Protein AF-A0A9P4I031-F1 (afdb_monomer_lite)

InterPro domains:
  IPR026050 C1GALT1/C1GALT1-specific chaperone 1 [PTHR23033] (13-268)

Sequence (380 aa):
PASAFADIQVVLKTGFAETDNKLLTHLRTVTSIVPASSLLIFSDAASQTAGHQIIDILSSFPPAYRAANPEFSTYSAQKQAQADGRTLEPSHSGWLLDKHKFLPMLSKTWALRPDKKFYVFAEADTFVFWENMLGFLAQLDGADELYLGHGIDAGLEGHAPFAYGGSGYVLSAGAMRAMMRGEEEAFGEPGTHAFGRDMRGECCGDAVLGDVLAEKGIGLRGYWPLINGQSLEDLVLGGDGGLWCEPVLSLHHLAEWEMESLWHWTTTSNEAKPNPLLYTNLLHYLLPRFNASDHDWQNNNRQPIPHVYDIVPDDDDDVSSTAHACEALCRANDHCFHWQFDDDNKRCSISRSIQLGEPRGKFAENVAQKRSGFDVDHIE

Organism: NCBI:txid1314787

Foldseek 3Di:
DAVLLPQEAEEEEEEQLGCPQLVQLCCVFQCVSYDLLRYAAEYCDWDADPNHTYHNLLVPFDPVLLVVDPLVVVSVVSVVCVVVVHRHHDDPSRVQNRLLRQQSSLLVCCVSPLRHFKYKYEYSFKHFPVLQQSVVCVVDGLLDFAKEAAWDPCPPPRFAIFHDRHLIIMGGSNNSVLLVPPLVPPADDDGPDSHRDRCVPPPHNRRVVQRSSVVSVRHYDHDPPQRPAADLLAAWAADDVGQFAPFHGMYGPHDSVRSNLVRCVSPPPPDDADPRHGVNNVLVSCLVLQVVDDQQFDRPPPDPPPPQDFPWDPPPPPQQQDPVSLVVVLVVDLQFFKKKAQNVVSTITTGSIDRNHGGPPPDDDDDGPMTMHGDSVSVD

Radius of gyration: 22.65 Å; chains: 1; bounding box: 63×46×60 Å

Structure (mmCIF, N/CA/C/O backbone):
data_AF-A0A9P4I031-F1
#
_entry.id   AF-A0A9P4I031-F1
#
loop_
_atom_site.group_PDB
_atom_site.id
_atom_site.type_symbol
_atom_site.label_atom_id
_atom_site.label_alt_id
_atom_site.label_comp_id
_atom_site.label_asym_id
_atom_site.label_entity_id
_atom_site.label_seq_id
_atom_site.pdbx_PDB_ins_code
_atom_site.Cartn_x
_atom_site.Cartn_y
_atom_site.Cartn_z
_atom_site.occupancy
_atom_site.B_iso_or_equiv
_atom_site.auth_seq_id
_atom_site.auth_comp_id
_atom_site.auth_asym_id
_atom_site.auth_atom_id
_atom_site.pdbx_PDB_model_num
ATOM 1 N N . PRO A 1 1 ? -18.681 -0.598 -12.349 1.00 60.34 1 PRO A N 1
ATOM 2 C CA . PRO A 1 1 ? -17.664 -0.294 -11.309 1.00 60.34 1 PRO A CA 1
ATOM 3 C C . PRO A 1 1 ? -18.248 -0.154 -9.891 1.00 60.34 1 PRO A C 1
ATOM 5 O O . PRO A 1 1 ? -17.898 -0.953 -9.038 1.00 60.34 1 PRO A O 1
ATOM 8 N N . ALA A 1 2 ? -19.173 0.783 -9.631 1.00 66.56 2 ALA A N 1
ATOM 9 C CA . ALA A 1 2 ? -19.678 1.037 -8.269 1.00 66.56 2 ALA A CA 1
ATOM 10 C C . ALA A 1 2 ? -20.355 -0.177 -7.596 1.00 66.56 2 ALA A C 1
ATOM 12 O O . ALA A 1 2 ? -20.194 -0.381 -6.397 1.00 66.56 2 ALA A O 1
ATOM 13 N N . SER A 1 3 ? -21.062 -1.016 -8.363 1.00 80.75 3 SER A N 1
ATOM 14 C CA . SER A 1 3 ? -21.660 -2.260 -7.857 1.00 80.75 3 SER A CA 1
ATOM 15 C C . SER A 1 3 ? -20.623 -3.297 -7.419 1.00 80.75 3 SER A C 1
ATOM 17 O O . SER A 1 3 ? -20.910 -4.079 -6.522 1.00 80.75 3 SER A O 1
ATOM 19 N N . ALA A 1 4 ? -19.417 -3.287 -7.999 1.00 81.56 4 ALA A N 1
ATOM 20 C CA . ALA A 1 4 ? -18.341 -4.199 -7.609 1.00 81.56 4 ALA A CA 1
ATOM 21 C C . ALA A 1 4 ? -17.808 -3.888 -6.199 1.00 81.56 4 ALA A C 1
ATOM 23 O O . ALA A 1 4 ? -17.381 -4.790 -5.489 1.00 81.56 4 ALA A O 1
ATOM 24 N N . PHE A 1 5 ? -17.920 -2.632 -5.751 1.00 93.44 5 PHE A N 1
ATOM 25 C CA . PHE A 1 5 ? -17.561 -2.224 -4.390 1.00 93.44 5 PHE A CA 1
ATOM 26 C C . PHE A 1 5 ? -18.674 -2.474 -3.360 1.00 93.44 5 PHE A C 1
ATOM 28 O O . PHE A 1 5 ? -18.470 -2.239 -2.170 1.00 93.44 5 PHE A O 1
ATOM 35 N N . ALA A 1 6 ? -19.850 -2.969 -3.767 1.00 92.12 6 ALA A N 1
ATOM 36 C CA . ALA A 1 6 ? -20.929 -3.271 -2.825 1.00 92.12 6 ALA A CA 1
ATOM 37 C C . ALA A 1 6 ? -20.480 -4.285 -1.759 1.00 92.12 6 ALA A C 1
ATOM 39 O O . ALA A 1 6 ? -20.738 -4.072 -0.575 1.00 92.12 6 ALA A O 1
ATOM 40 N N . ASP A 1 7 ? -19.706 -5.289 -2.172 1.00 94.81 7 ASP A N 1
ATOM 41 C CA . ASP A 1 7 ? -19.189 -6.361 -1.317 1.00 94.81 7 ASP A CA 1
ATOM 42 C C . ASP A 1 7 ? -17.776 -6.088 -0.771 1.00 94.81 7 ASP A C 1
ATOM 44 O O . ASP A 1 7 ? -17.226 -6.919 -0.050 1.00 94.81 7 ASP A O 1
ATOM 48 N N . ILE A 1 8 ? -17.178 -4.936 -1.085 1.00 97.69 8 ILE A N 1
ATOM 49 C CA . ILE A 1 8 ? -15.791 -4.617 -0.724 1.00 97.69 8 ILE A CA 1
ATOM 50 C C . ILE A 1 8 ? -15.751 -3.386 0.173 1.00 97.69 8 ILE A C 1
ATOM 52 O O . ILE A 1 8 ? -16.496 -2.423 -0.025 1.00 97.69 8 ILE A O 1
ATOM 56 N N . GLN A 1 9 ? -14.885 -3.426 1.179 1.00 98.31 9 GLN A N 1
ATOM 57 C CA . GLN A 1 9 ? -14.496 -2.270 1.968 1.00 98.31 9 GLN A CA 1
ATOM 58 C C . GLN A 1 9 ? -13.061 -1.894 1.636 1.00 98.31 9 GLN A C 1
ATOM 60 O O . GLN A 1 9 ? -12.153 -2.688 1.851 1.00 98.31 9 GLN A O 1
ATOM 65 N N . VAL A 1 10 ? -12.849 -0.672 1.162 1.00 98.62 10 VAL A N 1
ATOM 66 C CA . VAL A 1 10 ? -11.509 -0.112 0.988 1.00 98.62 10 VAL A CA 1
ATOM 67 C C . VAL A 1 10 ? -11.147 0.683 2.234 1.00 98.62 10 VAL A C 1
ATOM 69 O O . VAL A 1 10 ? -11.935 1.510 2.705 1.00 98.62 10 VAL A O 1
ATOM 72 N N . VAL A 1 11 ? -9.971 0.425 2.785 1.00 98.62 11 VAL A N 1
ATOM 73 C CA . VAL A 1 11 ? -9.437 1.108 3.958 1.00 98.62 11 VAL A CA 1
ATOM 74 C C . VAL A 1 11 ? -8.126 1.769 3.569 1.00 98.62 11 VAL A C 1
ATOM 76 O O . VAL A 1 11 ? -7.167 1.086 3.228 1.00 98.62 11 VAL A O 1
ATOM 79 N N . LEU A 1 12 ? -8.094 3.097 3.621 1.00 98.00 12 LEU A N 1
ATOM 80 C CA . LEU A 1 12 ? -6.917 3.892 3.298 1.00 98.00 12 LEU A CA 1
ATOM 81 C C . LEU A 1 12 ? -6.271 4.413 4.589 1.00 98.00 12 LEU A C 1
ATOM 83 O O . LEU A 1 12 ? -6.910 5.148 5.348 1.00 98.00 12 LEU A O 1
ATOM 87 N N . LYS A 1 13 ? -5.017 4.034 4.841 1.00 96.81 13 LYS A N 1
ATOM 88 C CA . LYS A 1 13 ? -4.186 4.552 5.939 1.00 96.81 13 LYS A CA 1
ATOM 89 C C . LYS A 1 13 ? -3.329 5.719 5.444 1.00 96.81 13 LYS A C 1
ATOM 91 O O . LYS A 1 13 ? -2.759 5.653 4.361 1.00 96.81 13 LYS A O 1
ATOM 96 N N . THR A 1 14 ? -3.201 6.767 6.255 1.00 94.50 14 THR A N 1
ATOM 97 C CA . THR A 1 14 ? -2.321 7.921 5.990 1.00 94.50 14 THR A CA 1
ATOM 98 C C . THR A 1 14 ? -1.787 8.539 7.291 1.00 94.50 14 THR A C 1
ATOM 100 O O . THR A 1 14 ? -2.374 8.353 8.363 1.00 94.50 14 THR A O 1
ATOM 103 N N . GLY A 1 15 ? -0.689 9.294 7.243 1.00 91.00 15 GLY A N 1
ATOM 104 C CA . GLY A 1 15 ? -0.267 10.201 8.323 1.00 91.00 15 GLY A CA 1
ATOM 105 C C . GLY A 1 15 ? -0.758 11.643 8.142 1.00 91.00 15 GLY A C 1
ATOM 106 O O . GLY A 1 15 ? -0.909 12.111 7.021 1.00 91.00 15 GLY A O 1
ATOM 107 N N . PHE A 1 16 ? -0.949 12.396 9.227 1.00 87.19 16 PHE A N 1
ATOM 108 C CA . PHE A 1 16 ? -1.312 13.823 9.186 1.00 87.19 16 PHE A CA 1
ATOM 109 C C . PHE A 1 16 ? -0.282 14.679 8.433 1.00 87.19 16 PHE A C 1
ATOM 111 O O . PHE A 1 16 ? -0.628 15.668 7.798 1.00 87.19 16 PHE A O 1
ATOM 118 N N . ALA A 1 17 ? 0.992 14.292 8.472 1.00 83.38 17 ALA A N 1
ATOM 119 C CA . ALA A 1 17 ? 2.037 14.947 7.688 1.00 83.38 17 ALA A CA 1
ATOM 120 C C . ALA A 1 17 ? 1.980 14.602 6.182 1.00 83.38 17 ALA A C 1
ATOM 122 O O . ALA A 1 17 ? 2.645 15.233 5.372 1.00 83.38 17 ALA A O 1
ATOM 123 N N . GLU A 1 18 ? 1.190 13.599 5.790 1.00 76.44 18 GLU A N 1
ATOM 124 C CA . GLU A 1 18 ? 1.052 13.125 4.406 1.00 76.44 18 GLU A CA 1
ATOM 125 C C . GLU A 1 18 ? -0.281 13.544 3.762 1.00 76.44 18 GLU A C 1
ATOM 127 O O . GLU A 1 18 ? -0.458 13.406 2.549 1.00 76.44 18 GLU A O 1
ATOM 132 N N . THR A 1 19 ? -1.239 14.037 4.559 1.00 65.38 19 THR A N 1
ATOM 133 C CA . THR A 1 19 ? -2.640 14.208 4.141 1.00 65.38 19 THR A CA 1
ATOM 134 C C . THR A 1 19 ? -2.872 15.260 3.058 1.00 65.38 19 THR A C 1
ATOM 136 O O . THR A 1 19 ? -3.933 15.229 2.432 1.00 65.38 19 THR A O 1
ATOM 139 N N . ASP A 1 20 ? -1.935 16.178 2.811 1.00 70.38 20 ASP A N 1
ATOM 140 C CA . ASP A 1 20 ? -2.204 17.279 1.880 1.00 70.38 20 ASP A CA 1
ATOM 141 C C . ASP A 1 20 ? -1.974 16.873 0.416 1.00 70.38 20 ASP A C 1
ATOM 143 O O . ASP A 1 20 ? -2.879 17.044 -0.401 1.00 70.38 20 ASP A O 1
ATOM 147 N N . ASN A 1 21 ? -0.834 16.259 0.076 1.00 82.62 21 ASN A N 1
ATOM 148 C CA . ASN A 1 21 ? -0.525 15.916 -1.320 1.00 82.62 21 ASN A CA 1
ATOM 149 C C . ASN A 1 21 ? -0.807 14.447 -1.660 1.00 82.62 21 ASN A C 1
ATOM 151 O O . ASN A 1 21 ? -1.567 14.185 -2.597 1.00 82.62 21 ASN A O 1
ATOM 155 N N . LYS A 1 22 ? -0.285 13.484 -0.887 1.00 90.06 22 LYS A N 1
ATOM 156 C CA . LYS A 1 22 ? -0.470 12.049 -1.173 1.00 90.06 22 LYS A CA 1
ATOM 157 C C . LYS A 1 22 ? -1.936 11.630 -1.094 1.00 90.06 22 LYS A C 1
ATOM 159 O O . LYS A 1 22 ? -2.483 11.097 -2.058 1.00 90.06 22 LYS A O 1
ATOM 164 N N . LEU A 1 23 ? -2.614 11.941 0.015 1.00 93.44 23 LEU A N 1
ATOM 165 C CA . LEU A 1 23 ? -4.024 11.570 0.184 1.00 93.44 23 LEU A CA 1
ATOM 166 C C . LEU A 1 23 ? -4.921 12.234 -0.871 1.00 93.44 23 LEU A C 1
ATOM 168 O O . LEU A 1 23 ? -5.780 11.570 -1.451 1.00 93.44 23 LEU A O 1
ATOM 172 N N . LEU A 1 24 ? -4.744 13.534 -1.131 1.00 93.00 24 LEU A N 1
ATOM 173 C CA . LEU A 1 24 ? -5.550 14.238 -2.130 1.00 93.00 24 LEU A CA 1
ATOM 174 C C . LEU A 1 24 ? -5.356 13.643 -3.529 1.00 93.00 24 LEU A C 1
ATOM 176 O O . LEU A 1 24 ? -6.336 13.473 -4.260 1.00 93.00 24 LEU A O 1
ATOM 180 N N . THR A 1 25 ? -4.116 13.298 -3.877 1.00 95.44 25 THR A N 1
ATOM 181 C CA . THR A 1 25 ? -3.788 12.613 -5.130 1.00 95.44 25 THR A CA 1
ATOM 182 C C . THR A 1 25 ? -4.492 11.265 -5.203 1.00 95.44 25 THR A C 1
ATOM 184 O O . THR A 1 25 ? -5.209 11.001 -6.168 1.00 95.44 25 THR A O 1
ATOM 187 N N . HIS A 1 26 ? -4.401 10.449 -4.152 1.00 96.00 26 HIS A N 1
ATOM 188 C CA . HIS A 1 26 ? -5.037 9.134 -4.096 1.00 96.00 26 HIS A CA 1
ATOM 189 C C . HIS A 1 26 ? -6.570 9.216 -4.229 1.00 96.00 26 HIS A C 1
ATOM 191 O O . HIS A 1 26 ? -7.191 8.432 -4.956 1.00 96.00 26 HIS A O 1
ATOM 197 N N . LEU A 1 27 ? -7.208 10.203 -3.585 1.00 95.81 27 LEU A N 1
ATOM 198 C CA . LEU A 1 27 ? -8.655 10.456 -3.684 1.00 95.81 27 LEU A CA 1
ATOM 199 C C . LEU A 1 27 ? -9.095 10.873 -5.091 1.00 95.81 27 LEU A C 1
ATOM 201 O O . LEU A 1 27 ? -10.190 10.517 -5.522 1.00 95.81 27 LEU A O 1
ATOM 205 N N . ARG A 1 28 ? -8.250 11.603 -5.824 1.00 95.31 28 ARG A N 1
ATOM 206 C CA . ARG A 1 28 ? -8.516 12.022 -7.211 1.00 95.31 28 ARG A CA 1
ATOM 207 C C . ARG A 1 28 ? -8.181 10.951 -8.247 1.00 95.31 28 ARG A C 1
ATOM 209 O O . ARG A 1 28 ? -8.663 11.042 -9.372 1.00 95.31 28 ARG A O 1
ATOM 216 N N . THR A 1 29 ? -7.393 9.952 -7.863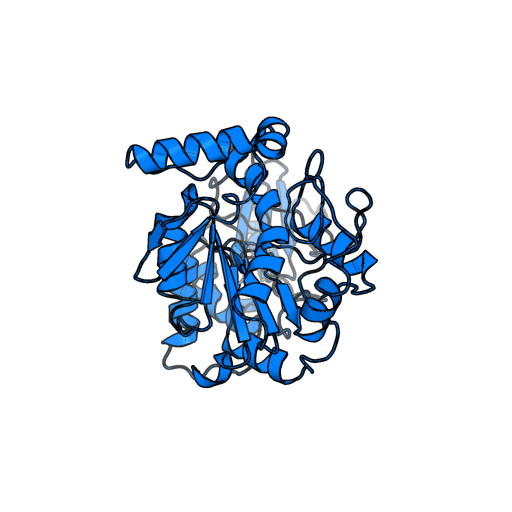 1.00 95.75 29 THR A N 1
ATOM 217 C CA . THR A 1 29 ? -6.887 8.895 -8.744 1.00 95.75 29 THR A CA 1
ATOM 218 C C . THR A 1 29 ? -7.410 7.527 -8.300 1.00 95.75 29 THR A C 1
ATOM 220 O O . THR A 1 29 ? -8.588 7.238 -8.504 1.00 95.75 29 THR A O 1
ATOM 223 N N . VAL A 1 30 ? -6.586 6.709 -7.641 1.00 95.62 30 VAL A N 1
ATOM 224 C CA . VAL A 1 30 ? -6.824 5.305 -7.275 1.00 95.62 30 VAL A CA 1
ATOM 225 C C . VAL A 1 30 ? -8.171 5.102 -6.581 1.00 95.62 30 VAL A C 1
ATOM 227 O O . VAL A 1 30 ? -8.919 4.191 -6.925 1.00 95.62 30 VAL A O 1
ATOM 230 N N . THR A 1 31 ? -8.529 5.957 -5.622 1.00 96.25 31 THR A N 1
ATOM 231 C CA . THR A 1 31 ? -9.804 5.845 -4.881 1.00 96.25 31 THR A CA 1
ATOM 232 C C . THR A 1 31 ? -10.961 6.645 -5.467 1.00 96.25 31 THR A C 1
ATOM 234 O O . THR A 1 31 ? -12.070 6.548 -4.948 1.00 96.25 31 THR A O 1
ATOM 237 N N . SER A 1 32 ? -10.767 7.368 -6.572 1.00 95.00 32 SER A N 1
ATOM 238 C CA . SER A 1 32 ? -11.824 8.194 -7.181 1.00 95.00 32 SER A CA 1
ATOM 239 C C . SER A 1 32 ? -13.039 7.385 -7.655 1.00 95.00 32 SER A C 1
ATOM 241 O O . SER A 1 32 ? -14.157 7.898 -7.694 1.00 95.00 32 SER A O 1
ATOM 243 N N . ILE A 1 33 ? -12.837 6.104 -7.980 1.00 92.81 33 ILE A N 1
ATOM 244 C CA . ILE A 1 33 ? -13.900 5.179 -8.400 1.00 92.81 33 ILE A CA 1
ATOM 245 C C . ILE A 1 33 ? -14.545 4.417 -7.237 1.00 92.81 33 ILE A C 1
ATOM 247 O O . ILE A 1 33 ? -15.537 3.711 -7.447 1.00 92.81 33 ILE A O 1
ATOM 251 N N . VAL A 1 34 ? -13.990 4.530 -6.027 1.00 95.81 34 VAL A N 1
ATOM 252 C CA . VAL A 1 34 ? -14.495 3.850 -4.834 1.00 95.81 34 VAL A CA 1
ATOM 253 C C . VAL A 1 34 ? -15.634 4.688 -4.248 1.00 95.81 34 VAL A C 1
ATOM 255 O O . VAL A 1 34 ? -15.421 5.842 -3.874 1.00 95.81 34 VAL A O 1
ATOM 258 N N . PRO A 1 35 ? -16.861 4.148 -4.124 1.00 94.94 35 PRO A N 1
ATOM 259 C CA . PRO A 1 35 ? -17.958 4.885 -3.512 1.00 94.94 35 PRO A CA 1
ATOM 260 C C . PRO A 1 35 ? -17.621 5.285 -2.073 1.00 94.94 35 PRO A C 1
ATOM 262 O O . PRO A 1 35 ? -17.116 4.466 -1.308 1.00 94.94 35 PRO A O 1
ATOM 265 N N . ALA A 1 36 ? -18.003 6.495 -1.655 1.00 93.25 36 ALA A N 1
ATOM 266 C CA . ALA A 1 36 ? -17.751 6.984 -0.294 1.00 93.25 36 ALA A CA 1
ATOM 267 C C . ALA A 1 36 ? -18.316 6.065 0.813 1.00 93.25 36 ALA A C 1
ATOM 269 O O . ALA A 1 36 ? -17.779 6.010 1.914 1.00 93.25 36 ALA A O 1
ATOM 270 N N . SER A 1 37 ? -19.374 5.295 0.530 1.00 93.62 37 SER A N 1
ATOM 271 C CA . SER A 1 37 ? -19.924 4.298 1.463 1.00 93.62 37 SER A CA 1
ATOM 272 C C . SER A 1 37 ? -18.997 3.099 1.710 1.00 93.62 37 SER A C 1
ATOM 274 O O . SER A 1 37 ? -19.143 2.423 2.730 1.00 93.62 37 SER A O 1
ATOM 276 N N . SER A 1 38 ? -18.058 2.857 0.794 1.00 96.75 38 SER A N 1
ATOM 277 C CA . SER A 1 38 ? -17.119 1.730 0.767 1.00 96.75 38 SER A CA 1
ATOM 278 C C . SER A 1 38 ? -15.659 2.179 0.886 1.00 96.75 38 SER A C 1
ATOM 280 O O . SER A 1 38 ? -14.760 1.386 0.631 1.00 96.75 38 SER A O 1
ATOM 282 N N . LEU A 1 39 ? -15.423 3.426 1.311 1.00 97.88 39 LEU A N 1
ATOM 283 C CA . LEU A 1 39 ? -14.103 3.975 1.610 1.00 97.88 39 LEU A CA 1
ATOM 284 C C . LEU A 1 39 ? -14.067 4.468 3.059 1.00 97.88 39 LEU A C 1
ATOM 286 O O . LEU A 1 39 ? -14.864 5.317 3.456 1.00 97.88 39 LEU A O 1
ATOM 290 N N . LEU A 1 40 ? -13.140 3.930 3.845 1.00 98.44 40 LEU A N 1
ATOM 291 C CA . LEU A 1 40 ? -12.786 4.433 5.170 1.00 98.44 40 LEU A CA 1
ATOM 292 C C . LEU A 1 40 ? -11.361 4.971 5.113 1.00 98.44 40 LEU A C 1
ATOM 294 O O . LEU A 1 40 ? -10.499 4.344 4.504 1.00 98.44 40 LEU A O 1
ATOM 298 N N . ILE A 1 41 ? -11.123 6.119 5.746 1.00 98.06 41 ILE A N 1
ATOM 299 C CA . ILE A 1 41 ? -9.806 6.758 5.782 1.00 98.06 41 ILE A CA 1
ATOM 300 C C . ILE A 1 41 ? -9.399 6.928 7.240 1.00 98.06 41 ILE A C 1
ATOM 302 O O . ILE A 1 41 ? -10.113 7.573 8.015 1.00 98.06 41 ILE A O 1
ATOM 306 N N . PHE A 1 42 ? -8.263 6.346 7.610 1.00 97.50 42 PHE A N 1
ATOM 307 C CA . PHE A 1 42 ? -7.716 6.404 8.960 1.00 97.50 42 PHE A CA 1
ATOM 308 C C . PHE A 1 42 ? -6.388 7.148 8.982 1.00 97.50 42 PHE A C 1
ATOM 310 O O . PHE A 1 42 ? -5.547 6.984 8.099 1.00 97.50 42 PHE A O 1
ATOM 317 N N . SER A 1 43 ? -6.200 7.944 10.029 1.00 95.50 43 SER A N 1
ATOM 318 C CA . SER A 1 43 ? -4.984 8.713 10.259 1.00 95.50 43 SER A CA 1
ATOM 319 C C . SER A 1 43 ? -4.658 8.827 11.750 1.00 95.50 43 SER A C 1
ATOM 321 O O . SER A 1 43 ? -5.380 8.310 12.602 1.00 95.50 43 SER A O 1
ATOM 323 N N . ASP A 1 44 ? -3.553 9.496 12.064 1.00 93.56 44 ASP A N 1
ATOM 324 C CA . ASP A 1 44 ? -3.167 9.961 13.403 1.00 93.56 44 ASP A CA 1
ATOM 325 C C . ASP A 1 44 ? -3.730 11.364 13.715 1.00 93.56 44 ASP A C 1
ATOM 327 O O . ASP A 1 44 ? -3.430 11.942 14.754 1.00 93.56 44 ASP A O 1
ATOM 331 N N . ALA A 1 45 ? -4.590 11.920 12.858 1.00 92.94 45 ALA A N 1
ATOM 332 C CA . ALA A 1 45 ? -5.372 13.108 13.173 1.00 92.94 45 ALA A CA 1
ATOM 333 C C . ALA A 1 45 ? -6.735 13.090 12.475 1.00 92.94 45 ALA A C 1
ATOM 335 O O . ALA A 1 45 ? -6.886 12.614 11.354 1.00 92.94 45 ALA A O 1
ATOM 336 N N . ALA A 1 46 ? -7.746 13.647 13.141 1.00 94.44 46 ALA A N 1
ATOM 337 C CA . ALA A 1 46 ? -9.080 13.781 12.573 1.00 94.44 46 ALA A CA 1
ATOM 338 C C . ALA A 1 46 ? -9.124 15.031 11.698 1.00 94.44 46 ALA A C 1
ATOM 340 O O . ALA A 1 46 ? -8.745 16.111 12.155 1.00 94.44 46 ALA A O 1
ATOM 341 N N . SER A 1 47 ? -9.605 14.901 10.469 1.00 92.12 47 SER A N 1
ATOM 342 C CA . SER A 1 47 ? -9.718 16.010 9.518 1.00 92.12 47 SER A CA 1
ATOM 343 C C . SER A 1 47 ? -10.753 15.695 8.432 1.00 92.12 47 SER A C 1
ATOM 345 O O . SER A 1 47 ? -11.479 14.696 8.502 1.00 92.12 47 SER A O 1
ATOM 347 N N . GLN A 1 48 ? -10.869 16.581 7.445 1.00 92.25 48 GLN A N 1
ATOM 348 C CA . GLN A 1 48 ? -11.720 16.387 6.280 1.00 92.25 48 GLN A CA 1
ATOM 349 C C . GLN A 1 48 ? -10.970 16.838 5.028 1.00 92.25 48 GLN A C 1
ATOM 351 O O . GLN A 1 48 ? -10.551 17.991 4.949 1.00 92.25 48 GLN A O 1
ATOM 356 N N . THR A 1 49 ? -10.860 15.954 4.037 1.00 90.44 49 THR A N 1
ATOM 357 C CA . THR A 1 49 ? -10.171 16.235 2.768 1.00 90.44 49 THR A CA 1
ATOM 358 C C . THR A 1 49 ? -11.060 15.810 1.611 1.00 90.44 49 THR A C 1
ATOM 360 O O . THR A 1 49 ? -11.605 14.709 1.615 1.00 90.44 49 THR A O 1
ATOM 363 N N . ALA A 1 50 ? -11.254 16.699 0.632 1.00 90.12 50 ALA A N 1
ATOM 364 C CA . ALA A 1 50 ? -12.069 16.452 -0.564 1.00 90.12 50 ALA A CA 1
ATOM 365 C C . ALA A 1 50 ? -13.472 15.856 -0.280 1.00 90.12 50 ALA A C 1
ATOM 367 O O . ALA A 1 50 ? -13.981 15.046 -1.045 1.00 90.12 50 ALA A O 1
ATOM 368 N N . GLY A 1 51 ? -14.105 16.248 0.834 1.00 90.81 51 GLY A N 1
ATOM 369 C CA . GLY A 1 51 ? -15.429 15.754 1.237 1.00 90.81 51 GLY A CA 1
ATOM 370 C C . GLY A 1 51 ? -15.428 14.420 1.996 1.00 90.81 51 GLY A C 1
ATOM 371 O O . GLY A 1 51 ? -16.483 14.009 2.477 1.00 90.81 51 GLY A O 1
ATOM 372 N N . HIS A 1 52 ? -14.271 13.781 2.182 1.00 94.81 52 HIS A N 1
ATOM 373 C CA . HIS A 1 52 ? -14.127 12.551 2.958 1.00 94.81 52 HIS A CA 1
ATOM 374 C C . HIS A 1 52 ? -13.731 12.839 4.408 1.00 94.81 52 HIS A C 1
ATOM 376 O O . HIS A 1 52 ? -12.870 13.677 4.677 1.00 94.81 52 HIS A O 1
ATOM 382 N N . GLN A 1 53 ? -14.355 12.123 5.346 1.00 96.06 53 GLN A N 1
ATOM 383 C CA . GLN A 1 53 ? -13.980 12.155 6.757 1.00 96.06 53 GLN A CA 1
ATOM 384 C C . GLN A 1 53 ? -12.721 11.314 6.984 1.00 96.06 53 GLN A C 1
ATOM 386 O O . GLN A 1 53 ? -12.682 10.146 6.600 1.00 96.06 53 GLN A O 1
ATOM 391 N N . ILE A 1 54 ? -11.738 11.896 7.667 1.00 96.06 54 ILE A N 1
ATOM 392 C CA . ILE A 1 54 ? -10.514 11.219 8.093 1.00 96.06 54 ILE A CA 1
ATOM 393 C C . ILE A 1 54 ? -10.631 10.944 9.592 1.00 96.06 54 ILE A C 1
ATOM 395 O O . ILE A 1 54 ? -10.894 11.850 10.389 1.00 96.06 54 ILE A O 1
ATOM 399 N N . ILE A 1 55 ? -10.506 9.675 9.975 1.00 96.75 55 ILE A N 1
ATOM 400 C CA . ILE A 1 55 ? -10.744 9.204 11.340 1.00 96.75 55 ILE A CA 1
ATOM 401 C C . ILE A 1 55 ? -9.407 9.084 12.076 1.00 96.75 55 ILE A C 1
ATOM 403 O O . ILE A 1 55 ? -8.548 8.302 11.674 1.00 96.75 55 ILE A O 1
ATOM 407 N N . ASP A 1 56 ? -9.264 9.807 13.190 1.00 96.00 56 ASP A N 1
ATOM 408 C CA . ASP A 1 56 ? -8.135 9.653 14.114 1.00 96.00 56 ASP A CA 1
ATOM 409 C C . ASP A 1 56 ? -8.238 8.315 14.848 1.00 96.00 56 ASP A C 1
ATOM 411 O O . ASP A 1 56 ? -9.029 8.168 15.787 1.00 96.00 56 ASP A O 1
ATOM 415 N N . ILE A 1 57 ? -7.446 7.336 14.422 1.00 94.00 57 ILE A N 1
ATOM 416 C CA . ILE A 1 57 ? -7.481 5.990 14.991 1.00 94.00 57 ILE A CA 1
ATOM 417 C C . ILE A 1 57 ? -6.677 5.866 16.292 1.00 94.00 57 ILE A C 1
ATOM 419 O O . ILE A 1 57 ? -6.846 4.902 17.036 1.00 94.00 57 ILE A O 1
ATOM 423 N N . LEU A 1 58 ? -5.841 6.861 16.603 1.00 93.50 58 LEU A N 1
ATOM 424 C CA . LEU A 1 58 ? -5.038 6.909 17.826 1.00 93.50 58 LEU A CA 1
ATOM 425 C C . LEU A 1 58 ? -5.774 7.630 18.968 1.00 93.50 58 LEU A C 1
ATOM 427 O O . LEU A 1 58 ? -5.420 7.485 20.142 1.00 93.50 58 LEU A O 1
ATOM 431 N N . SER A 1 59 ? -6.848 8.358 18.649 1.00 91.44 59 SER A N 1
ATOM 432 C CA . SER A 1 59 ? -7.649 9.124 19.610 1.00 91.44 59 SER A CA 1
ATOM 433 C C . SER A 1 59 ? -8.296 8.294 20.724 1.00 91.44 59 SER A C 1
ATOM 435 O O . SER A 1 59 ? -8.610 8.864 21.772 1.00 91.44 59 SER A O 1
ATOM 437 N N . SER A 1 60 ? -8.461 6.978 20.555 1.00 83.44 60 SER A N 1
ATOM 438 C CA . SER A 1 60 ? -9.045 6.080 21.564 1.00 83.44 60 SER A CA 1
ATOM 439 C C . SER A 1 60 ? -8.032 5.457 22.527 1.00 83.44 60 SER A C 1
ATOM 441 O O . SER A 1 60 ? -8.445 4.842 23.505 1.00 83.44 60 SER A O 1
ATOM 443 N N . PHE A 1 61 ? -6.721 5.623 22.306 1.00 88.00 61 PHE A N 1
ATOM 444 C CA . PHE A 1 61 ? -5.710 5.000 23.172 1.00 88.00 61 PHE A CA 1
ATOM 445 C C . PHE A 1 61 ? -5.757 5.582 24.597 1.00 88.00 61 PHE A C 1
ATOM 447 O O . PHE A 1 61 ? -5.795 6.812 24.720 1.00 88.00 61 PHE A O 1
ATOM 454 N N . PRO A 1 62 ? -5.694 4.769 25.670 1.00 87.56 62 PRO A N 1
ATOM 455 C CA . PRO A 1 62 ? -5.714 5.262 27.046 1.00 87.56 62 PRO A CA 1
ATOM 456 C C . PRO A 1 62 ? -4.559 6.234 27.344 1.00 87.56 62 PRO A C 1
ATOM 458 O O . PRO A 1 62 ? -3.434 5.989 26.900 1.00 87.56 62 PRO A O 1
ATOM 461 N N . PRO A 1 63 ? -4.768 7.300 28.145 1.00 88.62 63 PRO A N 1
ATOM 462 C CA . PRO A 1 63 ? -3.702 8.241 28.501 1.00 88.62 63 PRO A CA 1
ATOM 463 C C . PRO A 1 63 ? -2.464 7.571 29.110 1.00 88.62 63 PRO A C 1
ATOM 465 O O . PRO A 1 63 ? -1.343 7.970 28.804 1.00 88.62 63 PRO A O 1
ATOM 468 N N . ALA A 1 64 ? -2.658 6.526 29.924 1.00 87.94 64 ALA A N 1
ATOM 469 C CA . ALA A 1 64 ? -1.565 5.755 30.515 1.00 87.94 64 ALA A CA 1
ATOM 470 C C . ALA A 1 64 ? -0.708 5.051 29.449 1.00 87.94 64 ALA A C 1
ATOM 472 O O . ALA A 1 64 ? 0.517 5.074 29.539 1.00 87.94 64 ALA A O 1
ATOM 473 N N . TYR A 1 65 ? -1.339 4.494 28.409 1.00 89.12 65 TYR A N 1
ATOM 474 C CA . TYR A 1 65 ? -0.628 3.873 27.292 1.00 89.12 65 TYR A CA 1
ATOM 475 C C . TYR A 1 65 ? 0.172 4.914 26.504 1.00 89.12 65 TYR A C 1
ATOM 477 O O . TYR A 1 65 ? 1.356 4.712 26.249 1.00 89.12 65 TYR A O 1
ATOM 485 N N . ARG A 1 66 ? -0.436 6.065 26.181 1.00 90.38 66 ARG A N 1
ATOM 486 C CA . ARG A 1 66 ? 0.259 7.151 25.465 1.00 90.38 66 ARG A CA 1
ATOM 487 C C . ARG A 1 66 ? 1.463 7.671 26.248 1.00 90.38 66 ARG A C 1
ATOM 489 O O . ARG A 1 66 ? 2.507 7.915 25.664 1.00 90.38 66 ARG A O 1
ATOM 496 N N . ALA A 1 67 ? 1.335 7.812 27.567 1.00 89.62 67 ALA A N 1
ATOM 497 C CA . ALA A 1 67 ? 2.433 8.254 28.426 1.00 89.62 67 ALA A CA 1
ATOM 498 C C . ALA A 1 67 ? 3.587 7.237 28.499 1.00 89.62 67 ALA A C 1
ATOM 500 O O . ALA A 1 67 ? 4.734 7.630 28.700 1.00 89.62 67 ALA A O 1
ATOM 501 N N . ALA A 1 68 ? 3.294 5.944 28.335 1.00 88.38 68 ALA A N 1
ATOM 502 C CA . ALA A 1 68 ? 4.282 4.867 28.368 1.00 88.38 68 ALA A CA 1
ATOM 503 C C . ALA A 1 68 ? 4.987 4.615 27.019 1.00 88.38 68 ALA A C 1
ATOM 505 O O . ALA A 1 68 ? 5.946 3.845 26.987 1.00 88.38 68 ALA A O 1
ATOM 506 N N . ASN A 1 69 ? 4.528 5.242 25.930 1.00 90.56 69 ASN A N 1
ATOM 507 C CA . ASN A 1 69 ? 5.023 5.040 24.566 1.00 90.56 69 ASN A CA 1
ATOM 508 C C . ASN A 1 69 ? 5.600 6.357 24.006 1.00 90.56 69 ASN A C 1
ATOM 510 O O . ASN A 1 69 ? 4.830 7.265 23.677 1.00 90.56 69 ASN A O 1
ATOM 514 N N . PRO A 1 70 ? 6.937 6.499 23.903 1.00 91.44 70 PRO A N 1
ATOM 515 C CA . PRO A 1 70 ? 7.591 7.745 23.486 1.00 91.44 70 PRO A CA 1
ATOM 516 C C . PRO A 1 70 ? 7.117 8.303 22.138 1.00 91.44 70 PRO A C 1
ATOM 518 O O . PRO A 1 70 ? 7.105 9.520 21.941 1.00 91.44 70 PRO A O 1
ATOM 521 N N . GLU A 1 71 ? 6.684 7.441 21.222 1.00 91.00 71 GLU A N 1
ATOM 522 C CA . GLU A 1 71 ? 6.191 7.788 19.889 1.00 91.00 71 GLU A CA 1
ATOM 523 C C . GLU A 1 71 ? 4.954 8.707 19.950 1.00 91.00 71 GLU A C 1
ATOM 525 O O . GLU A 1 71 ? 4.768 9.550 19.072 1.00 91.00 71 GLU A O 1
ATOM 530 N N . PHE A 1 72 ? 4.153 8.650 21.025 1.00 94.06 72 PHE A N 1
ATOM 531 C CA . PHE A 1 72 ? 2.996 9.540 21.224 1.00 94.06 72 PHE A CA 1
ATOM 532 C C . PHE A 1 72 ? 3.371 11.000 21.527 1.00 94.06 72 PHE A C 1
ATOM 534 O O . PHE A 1 72 ? 2.500 11.881 21.508 1.00 94.06 72 PHE A O 1
ATOM 541 N N . SER A 1 73 ? 4.655 11.301 21.749 1.00 93.38 73 SER A N 1
ATOM 542 C CA . SER A 1 73 ? 5.141 12.686 21.710 1.00 93.38 73 SER A CA 1
ATOM 543 C C . SER A 1 73 ? 4.944 13.303 20.318 1.00 93.38 73 SER A C 1
ATOM 545 O O . SER A 1 73 ? 4.493 14.446 20.219 1.00 93.38 73 SER A O 1
ATOM 547 N N . THR A 1 74 ? 5.153 12.518 19.255 1.00 93.25 74 THR A N 1
ATOM 548 C CA . THR A 1 74 ? 4.890 12.907 17.861 1.00 93.25 74 THR A CA 1
ATOM 549 C C . THR A 1 74 ? 3.407 13.168 17.641 1.00 93.25 74 THR A C 1
ATOM 551 O O . THR A 1 74 ? 3.050 14.221 17.121 1.00 93.25 74 THR A O 1
ATOM 554 N N . TYR A 1 75 ? 2.536 12.273 18.120 1.00 94.88 75 TYR A N 1
ATOM 555 C CA . TYR A 1 75 ? 1.082 12.465 18.067 1.00 94.88 75 TYR A CA 1
ATOM 556 C C . TYR A 1 75 ? 0.674 13.788 18.734 1.00 94.88 75 TYR A C 1
ATOM 558 O O . TYR A 1 75 ? -0.042 14.600 18.155 1.00 94.88 75 TYR A O 1
ATOM 566 N N . SER A 1 76 ? 1.199 14.065 19.931 1.00 94.38 76 SER A N 1
ATOM 567 C CA . SER A 1 76 ? 0.910 15.308 20.659 1.00 94.38 76 SER A CA 1
ATOM 568 C C . SER A 1 76 ? 1.387 16.554 19.897 1.00 94.38 76 SER A C 1
ATOM 570 O O . SER A 1 76 ? 0.659 17.545 19.810 1.00 94.38 76 SER A O 1
ATOM 572 N N . ALA A 1 77 ? 2.580 16.500 19.296 1.00 92.44 77 ALA A N 1
ATOM 573 C CA . ALA A 1 77 ? 3.124 17.583 18.479 1.00 92.44 77 ALA A CA 1
ATOM 574 C C . ALA A 1 77 ? 2.299 17.827 17.202 1.00 92.44 77 ALA A C 1
ATOM 576 O O . ALA A 1 77 ? 2.056 18.982 16.845 1.00 92.44 77 ALA A O 1
ATOM 577 N N . GLN A 1 78 ? 1.819 16.763 16.552 1.00 92.44 78 GLN A N 1
ATOM 578 C CA . GLN A 1 78 ? 0.928 16.843 15.391 1.00 92.44 78 GLN A CA 1
ATOM 579 C C . GLN A 1 78 ? -0.417 17.477 15.757 1.00 92.44 78 GLN A C 1
ATOM 581 O O . GLN A 1 78 ? -0.872 18.382 15.063 1.00 92.44 78 GLN A O 1
ATOM 586 N N . LYS A 1 79 ? -1.024 17.092 16.889 1.00 93.44 79 LYS A N 1
ATOM 587 C CA . LYS A 1 79 ? -2.263 17.722 17.380 1.00 93.44 79 LYS A CA 1
ATOM 588 C C . LYS A 1 79 ? -2.086 19.218 17.645 1.00 93.44 79 LYS A C 1
ATOM 590 O O . LYS A 1 79 ? -2.983 19.992 17.316 1.00 93.44 79 LYS A O 1
ATOM 595 N N . GLN A 1 80 ? -0.940 19.628 18.192 1.00 93.81 80 GLN A N 1
ATOM 596 C CA . GLN A 1 80 ? -0.629 21.046 18.376 1.00 93.81 80 GLN A CA 1
ATOM 597 C C . GLN A 1 80 ? -0.448 21.761 17.032 1.00 93.81 80 GLN A C 1
ATOM 599 O O . GLN A 1 80 ? -1.038 22.814 16.824 1.00 93.81 80 GLN A O 1
ATOM 604 N N . ALA A 1 81 ? 0.310 21.183 16.095 1.00 91.75 81 ALA A N 1
ATOM 605 C CA . ALA A 1 81 ? 0.481 21.752 14.758 1.00 91.75 81 ALA A CA 1
ATOM 606 C C . ALA A 1 81 ? -0.857 21.918 14.027 1.00 91.75 81 ALA A C 1
ATOM 608 O O . ALA A 1 81 ? -1.112 22.977 13.459 1.00 91.75 81 ALA A O 1
ATOM 609 N N . GLN A 1 82 ? -1.744 20.925 14.128 1.00 91.25 82 GLN A N 1
ATOM 610 C CA . GLN A 1 82 ? -3.100 20.994 13.596 1.00 91.25 82 GLN A CA 1
ATOM 611 C C . GLN A 1 82 ? -3.902 22.146 14.220 1.00 91.25 82 GLN A C 1
ATOM 613 O O . GLN A 1 82 ? -4.555 22.895 13.496 1.00 91.25 82 GLN A O 1
ATOM 618 N N . ALA A 1 83 ? -3.846 22.311 15.546 1.00 93.00 83 ALA A N 1
ATOM 619 C CA . ALA A 1 83 ? -4.520 23.409 16.243 1.00 93.00 83 ALA A CA 1
ATOM 620 C C . ALA A 1 83 ? -3.963 24.790 15.848 1.00 93.00 83 ALA A C 1
ATOM 622 O O . ALA A 1 83 ? -4.718 25.758 15.777 1.00 93.00 83 ALA A O 1
ATOM 623 N N . ASP A 1 84 ? -2.665 24.861 15.547 1.00 93.62 84 ASP A N 1
ATOM 624 C CA . ASP A 1 84 ? -1.976 26.072 15.092 1.00 93.62 84 ASP A CA 1
ATOM 625 C C . ASP A 1 84 ? -2.166 26.354 13.585 1.00 93.62 84 ASP A C 1
ATOM 627 O O . ASP A 1 84 ? -1.710 27.389 13.100 1.00 93.62 84 ASP A O 1
ATOM 631 N N . GLY A 1 85 ? -2.779 25.439 12.822 1.00 89.12 85 GLY A N 1
ATOM 632 C CA . GLY A 1 85 ? -2.888 25.538 11.361 1.00 89.12 85 GLY A CA 1
ATOM 633 C C . GLY A 1 85 ? -1.553 25.378 10.621 1.00 89.12 85 GLY A C 1
ATOM 634 O O . GLY A 1 85 ? -1.374 25.951 9.548 1.00 89.12 85 GLY A O 1
ATOM 635 N N . ARG A 1 86 ? -0.596 24.642 11.200 1.00 87.31 86 ARG A N 1
ATOM 636 C CA . ARG A 1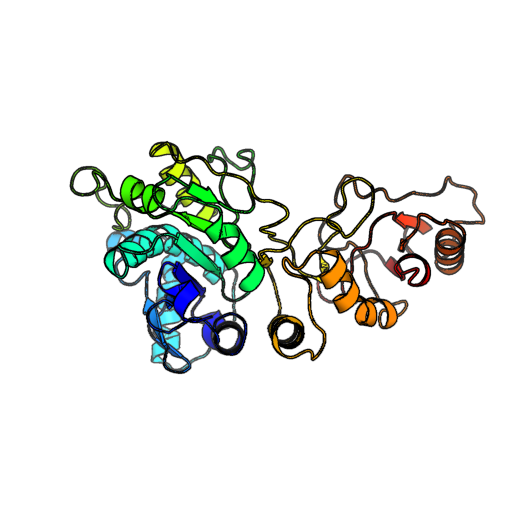 86 ? 0.724 24.373 10.612 1.00 87.31 86 ARG A CA 1
ATOM 637 C C . ARG A 1 86 ? 0.733 23.047 9.854 1.00 87.31 86 ARG A C 1
ATOM 639 O O . ARG A 1 86 ? 0.354 22.017 10.409 1.00 87.31 86 ARG A O 1
ATOM 646 N N . THR A 1 87 ? 1.258 23.073 8.633 1.00 83.69 87 THR A N 1
ATOM 647 C CA . THR A 1 87 ? 1.611 21.871 7.865 1.00 83.69 87 THR A CA 1
ATOM 648 C C . THR A 1 87 ? 2.876 21.236 8.443 1.00 83.69 87 THR A C 1
ATOM 650 O O . THR A 1 87 ? 3.775 21.940 8.915 1.00 83.69 87 THR A O 1
ATOM 653 N N . LEU A 1 88 ? 2.930 19.905 8.442 1.00 85.25 88 LEU A N 1
ATOM 654 C CA . LEU A 1 88 ? 4.089 19.126 8.865 1.00 85.25 88 LEU A CA 1
ATOM 655 C C . LEU A 1 88 ? 4.601 18.301 7.692 1.00 85.25 88 LEU A C 1
ATOM 657 O O . LEU A 1 88 ? 3.804 17.781 6.923 1.00 85.25 88 LEU A O 1
ATOM 661 N N . GLU A 1 89 ? 5.918 18.144 7.618 1.00 85.00 89 GLU A N 1
ATOM 662 C CA . GLU A 1 89 ? 6.554 17.251 6.653 1.00 85.00 89 GLU A CA 1
ATOM 663 C C . GLU A 1 89 ? 6.624 15.817 7.200 1.00 85.00 89 GLU A C 1
ATOM 665 O O . GLU A 1 89 ? 6.747 15.628 8.424 1.00 85.00 89 GLU A O 1
ATOM 670 N N . PRO A 1 90 ? 6.571 14.793 6.327 1.00 85.12 90 PRO A N 1
ATOM 671 C CA . PRO A 1 90 ? 6.809 13.410 6.717 1.00 85.12 90 PRO A CA 1
ATOM 672 C C . PRO A 1 90 ? 8.138 13.259 7.468 1.00 85.12 90 PRO A C 1
ATOM 674 O O . PRO A 1 90 ? 9.139 13.903 7.154 1.00 85.12 90 PRO A O 1
ATOM 677 N N . SER A 1 91 ? 8.161 12.403 8.488 1.00 86.19 91 SER A N 1
ATOM 678 C CA . SER A 1 91 ? 9.350 12.198 9.319 1.00 86.19 91 SER A CA 1
ATOM 679 C C . SER A 1 91 ? 9.451 10.761 9.811 1.00 86.19 91 SER A C 1
ATOM 681 O O . SER A 1 91 ? 8.443 10.066 9.952 1.00 86.19 91 SER A O 1
ATOM 683 N N . HIS A 1 92 ? 10.669 10.336 10.156 1.00 86.81 92 HIS A N 1
ATOM 684 C CA . HIS A 1 92 ? 10.903 9.016 10.744 1.00 86.81 92 HIS A CA 1
ATOM 685 C C . HIS A 1 92 ? 10.108 8.806 12.046 1.00 86.81 92 HIS A C 1
ATOM 687 O O . HIS A 1 92 ? 9.585 7.725 12.289 1.00 86.81 92 HIS A O 1
ATOM 693 N N . SER A 1 93 ? 9.933 9.849 12.863 1.00 88.31 93 SER A N 1
ATOM 694 C CA . SER A 1 93 ? 9.107 9.773 14.076 1.00 88.31 93 SER A CA 1
ATOM 695 C C . SER A 1 93 ? 7.616 9.582 13.776 1.00 88.31 93 SER A C 1
ATOM 697 O O . SER A 1 93 ? 6.921 8.943 14.563 1.00 88.31 93 SER A O 1
ATOM 699 N N . GLY A 1 94 ? 7.129 10.103 12.644 1.00 87.75 94 GLY A N 1
ATOM 700 C CA . GLY A 1 94 ? 5.788 9.804 12.136 1.00 87.75 94 GLY A CA 1
ATOM 701 C C . GLY A 1 94 ? 5.648 8.333 11.746 1.00 87.75 94 GLY A C 1
ATOM 702 O O . GLY A 1 94 ? 4.702 7.679 12.171 1.00 87.75 94 GLY A O 1
ATOM 703 N N . TRP A 1 95 ? 6.644 7.781 11.049 1.00 86.94 95 TRP A N 1
ATOM 704 C CA . TRP A 1 95 ? 6.684 6.353 10.714 1.00 86.94 95 TRP A CA 1
ATOM 705 C C . TRP A 1 95 ? 6.704 5.449 11.963 1.00 86.94 95 TRP A C 1
ATOM 707 O O . TRP A 1 95 ? 5.974 4.464 12.030 1.00 86.94 95 TRP A O 1
ATOM 717 N N . LEU A 1 96 ? 7.452 5.820 13.008 1.00 90.62 96 LEU A N 1
ATOM 718 C CA . LEU A 1 96 ? 7.445 5.086 14.283 1.00 90.62 96 LEU A CA 1
ATOM 719 C C . LEU A 1 96 ? 6.081 5.127 14.992 1.00 90.62 96 LEU A C 1
ATOM 721 O O . LEU A 1 96 ? 5.706 4.173 15.673 1.00 90.62 96 LEU A O 1
ATOM 725 N N . LEU A 1 97 ? 5.327 6.222 14.854 1.00 93.56 97 LEU A N 1
ATOM 726 C CA . LEU A 1 97 ? 3.971 6.325 15.395 1.00 93.56 97 LEU A CA 1
ATOM 727 C C . LEU A 1 97 ? 2.995 5.400 14.646 1.00 93.56 97 LEU A C 1
ATOM 729 O O . LEU A 1 97 ? 2.097 4.824 15.267 1.00 93.56 97 LEU A O 1
ATOM 733 N N . ASP A 1 98 ? 3.203 5.222 13.341 1.00 92.19 98 ASP A N 1
ATOM 734 C CA . ASP A 1 98 ? 2.318 4.514 12.413 1.00 92.19 98 ASP A CA 1
ATOM 735 C C . ASP A 1 98 ? 2.036 3.054 12.794 1.00 92.19 98 ASP A C 1
ATOM 737 O O . ASP A 1 98 ? 0.923 2.568 12.565 1.00 92.19 98 ASP A O 1
ATOM 741 N N . LYS A 1 99 ? 2.977 2.375 13.470 1.00 92.50 99 LYS A N 1
ATOM 742 C CA . LYS A 1 99 ? 2.787 0.992 13.953 1.00 92.50 99 LYS A CA 1
ATOM 743 C C . LYS A 1 99 ? 1.527 0.822 14.809 1.00 92.50 99 LYS A C 1
ATOM 745 O O . LYS A 1 99 ? 0.891 -0.226 14.775 1.00 92.50 99 LYS A O 1
ATOM 750 N N . HIS A 1 100 ? 1.108 1.869 15.522 1.00 93.94 100 HIS A N 1
ATOM 751 C CA . HIS A 1 100 ? -0.064 1.837 16.398 1.00 93.94 100 HIS A CA 1
ATOM 752 C C . HIS A 1 100 ? -1.404 1.859 15.650 1.00 93.94 100 HIS A C 1
ATOM 754 O O . HIS A 1 100 ? -2.445 1.684 16.278 1.00 93.94 100 HIS A O 1
ATOM 760 N N . LYS A 1 101 ? -1.422 2.088 14.330 1.00 94.62 101 LYS A N 1
ATOM 761 C CA . LYS A 1 101 ? -2.667 2.220 13.556 1.00 94.62 101 LYS A CA 1
ATOM 762 C C . LYS A 1 101 ? -3.263 0.866 13.147 1.00 94.62 101 LYS A C 1
ATOM 764 O O . LYS A 1 101 ? -4.482 0.741 13.108 1.00 94.62 101 LYS A O 1
ATOM 769 N N . PHE A 1 102 ? -2.448 -0.153 12.868 1.00 94.88 102 PHE A N 1
ATOM 770 C CA . PHE A 1 102 ? -2.877 -1.407 12.216 1.00 94.88 102 PHE A CA 1
ATOM 771 C C . PHE A 1 102 ? -4.021 -2.133 12.939 1.00 94.88 102 PHE A C 1
ATOM 773 O O . PHE A 1 102 ? -5.108 -2.315 12.387 1.00 94.88 102 PHE A O 1
ATOM 780 N N . LEU A 1 103 ? -3.807 -2.491 14.202 1.00 92.56 103 LEU A N 1
ATOM 781 C CA . LEU A 1 103 ? -4.784 -3.213 15.015 1.00 92.56 103 LEU A CA 1
ATOM 782 C C . LEU A 1 103 ? -6.085 -2.428 15.294 1.00 92.56 103 LEU A C 1
ATOM 784 O O . LEU A 1 103 ? -7.170 -2.975 15.067 1.00 92.56 103 LEU A O 1
ATOM 788 N N . PRO A 1 104 ? -6.061 -1.159 15.751 1.00 91.62 104 PRO A N 1
ATOM 789 C CA . PRO A 1 104 ? -7.299 -0.418 15.978 1.00 91.62 104 PRO A CA 1
ATOM 790 C C . PRO A 1 104 ? -8.053 -0.127 14.674 1.00 91.62 104 PRO A C 1
ATOM 792 O O . PRO A 1 104 ? -9.285 -0.169 14.682 1.00 91.62 104 PRO A O 1
ATOM 795 N N . MET A 1 105 ? -7.360 0.104 13.548 1.00 93.94 105 MET A N 1
ATOM 796 C CA . MET A 1 105 ? -8.008 0.256 12.238 1.00 93.94 105 MET A CA 1
ATOM 797 C C . MET A 1 105 ? -8.824 -0.981 11.875 1.00 93.94 105 MET A C 1
ATOM 799 O O . MET A 1 105 ? -9.937 -0.838 11.371 1.00 93.94 105 MET A O 1
ATOM 803 N N . LEU A 1 106 ? -8.313 -2.181 12.159 1.00 93.62 106 LEU A N 1
ATOM 804 C CA . LEU A 1 106 ? -9.007 -3.434 11.882 1.00 93.62 106 LEU A CA 1
ATOM 805 C C . LEU A 1 106 ? -10.339 -3.523 12.644 1.00 93.62 106 LEU A C 1
ATOM 807 O O . LEU A 1 106 ? -11.404 -3.673 12.040 1.00 93.62 106 LEU A O 1
ATOM 811 N N . SER A 1 107 ? -10.283 -3.333 13.965 1.00 90.12 107 SER A N 1
ATOM 812 C CA . SER A 1 107 ? -11.463 -3.358 14.840 1.00 90.12 107 SER A CA 1
ATOM 813 C C . SER A 1 107 ? -12.468 -2.258 14.468 1.00 90.12 107 SER A C 1
ATOM 815 O O . SER A 1 107 ? -13.671 -2.505 14.337 1.00 90.12 107 SER A O 1
ATOM 817 N N . LYS A 1 108 ? -11.985 -1.036 14.202 1.00 93.38 108 LYS A N 1
ATOM 818 C CA . LYS A 1 108 ? -12.843 0.090 13.814 1.00 93.38 108 LYS A CA 1
ATOM 819 C C . LYS A 1 108 ? -13.491 -0.118 12.447 1.00 93.38 108 LYS A C 1
ATOM 821 O O . LYS A 1 108 ? -14.655 0.239 12.276 1.00 93.38 108 LYS A O 1
ATOM 826 N N . THR A 1 109 ? -12.766 -0.703 11.496 1.00 96.25 109 THR A N 1
ATOM 827 C CA . THR A 1 109 ? -13.289 -1.070 10.174 1.00 96.25 109 THR A CA 1
ATOM 82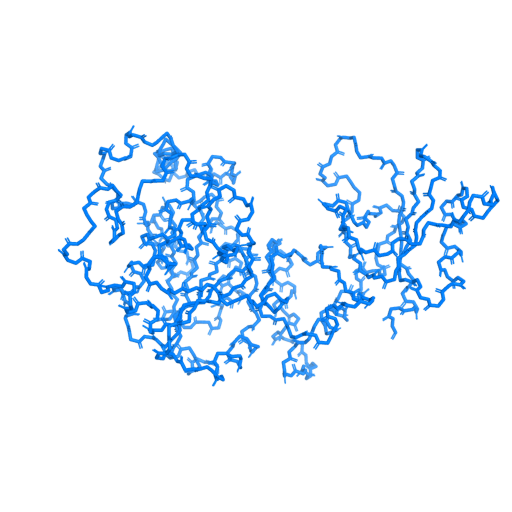8 C C . THR A 1 109 ? -14.442 -2.050 10.311 1.00 96.25 109 THR A C 1
ATOM 830 O O . THR A 1 109 ? -15.513 -1.797 9.761 1.00 96.25 109 THR A O 1
ATOM 833 N N . TRP A 1 110 ? -14.259 -3.119 11.092 1.00 94.81 110 TRP A N 1
ATOM 834 C CA . TRP A 1 110 ? -15.308 -4.106 11.336 1.00 94.81 110 TRP A CA 1
ATOM 835 C C . TRP A 1 110 ? -16.542 -3.479 11.984 1.00 94.81 110 TRP A C 1
ATOM 837 O O . TRP A 1 110 ? -17.650 -3.643 11.483 1.00 94.81 110 TRP A O 1
ATOM 847 N N . ALA A 1 111 ? -16.354 -2.681 13.039 1.00 92.88 111 ALA A N 1
ATOM 848 C CA . ALA A 1 111 ? -17.456 -2.023 13.739 1.00 92.88 111 ALA A CA 1
ATOM 849 C C . ALA A 1 111 ? -18.261 -1.074 12.835 1.00 92.88 111 ALA A C 1
ATOM 851 O O . ALA A 1 111 ? -19.472 -0.934 12.993 1.00 92.88 111 ALA A O 1
ATOM 852 N N . LEU A 1 112 ? -17.600 -0.399 11.890 1.00 95.38 112 LEU A N 1
ATOM 853 C CA . LEU A 1 112 ? -18.265 0.505 10.953 1.00 95.38 112 LEU A CA 1
ATOM 854 C C . LEU A 1 112 ? -18.904 -0.235 9.772 1.00 95.38 112 LEU A C 1
ATOM 856 O O . LEU A 1 112 ? -19.879 0.270 9.208 1.00 95.38 112 LEU A O 1
ATOM 860 N N . ARG A 1 113 ? -18.321 -1.355 9.331 1.00 96.19 113 ARG A N 1
ATOM 861 C CA . ARG A 1 113 ? -18.636 -2.021 8.057 1.00 96.19 113 ARG A CA 1
ATOM 862 C C . ARG A 1 113 ? -18.513 -3.555 8.170 1.00 96.19 113 ARG A C 1
ATOM 864 O O . ARG A 1 113 ? -17.674 -4.122 7.480 1.00 96.19 113 ARG A O 1
ATOM 871 N N . PRO A 1 114 ? -19.325 -4.248 8.986 1.00 92.88 114 PRO A N 1
ATOM 872 C CA . PRO A 1 114 ? -19.153 -5.687 9.256 1.00 92.88 114 PRO A CA 1
ATOM 873 C C . PRO A 1 114 ? -19.624 -6.621 8.121 1.00 92.88 114 PRO A C 1
ATOM 875 O O . PRO A 1 114 ? -19.237 -7.783 8.072 1.00 92.88 114 PRO A O 1
ATOM 878 N N . ASP A 1 115 ? -20.448 -6.133 7.191 1.00 88.69 115 ASP A N 1
ATOM 879 C CA . ASP A 1 115 ? -21.152 -6.982 6.211 1.00 88.69 115 ASP A CA 1
ATOM 880 C C . ASP A 1 115 ? -20.482 -7.028 4.827 1.00 88.69 115 ASP A C 1
ATOM 882 O O . ASP A 1 115 ? -21.144 -7.190 3.801 1.00 88.69 115 ASP A O 1
ATOM 886 N N . LYS A 1 116 ? -19.163 -6.835 4.767 1.00 96.88 116 LYS A N 1
ATOM 887 C CA . LYS A 1 116 ? -18.404 -6.806 3.509 1.00 96.88 116 LYS A CA 1
ATOM 888 C C . LYS A 1 116 ? -17.697 -8.142 3.317 1.00 96.88 116 LYS A C 1
ATOM 890 O O . LYS A 1 116 ? -17.203 -8.712 4.281 1.00 96.88 116 LYS A O 1
ATOM 895 N N . LYS A 1 117 ? -17.647 -8.655 2.083 1.00 97.94 117 LYS A N 1
ATOM 896 C CA . LYS A 1 117 ? -16.975 -9.928 1.765 1.00 97.94 117 LYS A CA 1
ATOM 897 C C . LYS A 1 117 ? -15.460 -9.816 1.884 1.00 97.94 117 LYS A C 1
ATOM 899 O O . LYS A 1 117 ? -14.825 -10.758 2.348 1.00 97.94 117 LYS A O 1
ATOM 904 N N . PHE A 1 118 ? -14.907 -8.674 1.478 1.00 98.69 118 PHE A N 1
ATOM 905 C CA . PHE A 1 118 ? -13.473 -8.406 1.511 1.00 98.69 118 PHE A CA 1
ATOM 906 C C . PHE A 1 118 ? -13.172 -6.993 2.001 1.00 98.69 118 PHE A C 1
ATOM 908 O O . PHE A 1 118 ? -13.917 -6.047 1.734 1.00 98.69 118 PHE A O 1
ATOM 915 N N . TYR A 1 119 ? -12.039 -6.866 2.677 1.00 98.75 119 TYR A N 1
ATOM 916 C CA . TYR A 1 119 ? -11.495 -5.641 3.238 1.00 98.75 119 TYR A CA 1
ATOM 917 C C . TYR A 1 119 ? -10.100 -5.448 2.657 1.00 98.75 119 TYR A C 1
ATOM 919 O O . TYR A 1 119 ? -9.201 -6.230 2.956 1.00 98.75 119 TYR A O 1
ATOM 927 N N . VAL A 1 120 ? -9.944 -4.448 1.795 1.00 98.75 120 VAL A N 1
ATOM 928 C CA . VAL A 1 120 ? -8.688 -4.123 1.112 1.00 98.75 120 VAL A CA 1
ATOM 929 C C . VAL A 1 120 ? -8.060 -2.935 1.826 1.00 98.75 120 VAL A C 1
ATOM 931 O O . VAL A 1 120 ? -8.625 -1.841 1.812 1.00 98.75 120 VAL A O 1
ATOM 934 N N . PHE A 1 121 ? -6.913 -3.157 2.456 1.00 98.75 121 PHE A N 1
ATOM 935 C CA . PHE A 1 121 ? -6.143 -2.141 3.162 1.00 98.75 121 PHE A CA 1
ATOM 936 C C . PHE A 1 121 ? -5.016 -1.641 2.261 1.00 98.75 121 PHE A C 1
ATOM 938 O O . PHE A 1 121 ? -4.317 -2.448 1.652 1.00 98.75 121 PHE A O 1
ATOM 945 N N . ALA A 1 122 ? -4.857 -0.325 2.176 1.00 98.19 122 ALA A N 1
ATOM 946 C CA . ALA A 1 122 ? -3.845 0.350 1.370 1.00 98.19 122 ALA A CA 1
ATOM 947 C C . ALA A 1 122 ? -3.301 1.581 2.111 1.00 98.19 122 ALA A C 1
ATOM 949 O O . ALA A 1 122 ? -3.985 2.151 2.968 1.00 98.19 122 ALA A O 1
ATOM 950 N N . GLU A 1 123 ? -2.086 2.000 1.771 1.00 95.81 123 GLU A N 1
ATOM 951 C CA . GLU A 1 123 ? -1.472 3.243 2.242 1.00 95.81 123 GLU A CA 1
ATOM 952 C C . GLU A 1 123 ? -1.619 4.358 1.196 1.00 95.81 123 GLU A C 1
ATOM 954 O O . GLU A 1 123 ? -2.019 4.116 0.056 1.00 95.81 123 GLU A O 1
ATOM 959 N N . ALA A 1 124 ? -1.337 5.606 1.579 1.00 93.81 124 ALA A N 1
ATOM 960 C CA . ALA A 1 124 ? -1.535 6.769 0.711 1.00 93.81 124 ALA A CA 1
ATOM 961 C C . ALA A 1 124 ? -0.623 6.797 -0.534 1.00 93.81 124 ALA A C 1
ATOM 963 O O . ALA A 1 124 ? -0.893 7.565 -1.455 1.00 93.81 124 ALA A O 1
ATOM 964 N N . ASP A 1 125 ? 0.425 5.974 -0.574 1.00 94.44 125 ASP A N 1
ATOM 965 C CA . ASP A 1 125 ? 1.339 5.756 -1.703 1.00 94.44 125 ASP A CA 1
ATOM 966 C C . ASP A 1 125 ? 1.285 4.319 -2.264 1.00 94.44 125 ASP A C 1
ATOM 968 O O . ASP A 1 125 ? 2.150 3.917 -3.050 1.00 94.44 125 ASP A O 1
ATOM 972 N N . THR A 1 126 ? 0.238 3.559 -1.926 1.00 97.56 126 THR A N 1
ATOM 973 C CA . THR A 1 126 ? -0.086 2.280 -2.567 1.00 97.56 126 THR A CA 1
ATOM 974 C C . THR A 1 126 ? -0.969 2.521 -3.793 1.00 97.56 126 THR A C 1
ATOM 976 O O . THR A 1 126 ? -2.062 3.071 -3.688 1.00 97.56 126 THR A O 1
ATOM 979 N N . PHE A 1 127 ? -0.562 2.052 -4.971 1.00 97.81 127 PHE A N 1
ATOM 980 C CA . PHE A 1 127 ? -1.428 2.039 -6.152 1.00 97.81 127 PHE A CA 1
ATOM 981 C C . PHE A 1 127 ? -2.143 0.698 -6.263 1.00 97.81 127 PHE A C 1
ATOM 983 O O . PHE A 1 127 ? -1.486 -0.336 -6.327 1.00 97.81 127 PHE A O 1
ATOM 990 N N . VAL A 1 128 ? -3.476 0.703 -6.346 1.00 97.88 128 VAL A N 1
ATOM 991 C CA . VAL A 1 128 ? -4.281 -0.515 -6.524 1.00 97.88 128 VAL A CA 1
ATOM 992 C C . VAL A 1 128 ? -4.858 -0.565 -7.937 1.00 97.88 128 VAL A C 1
ATOM 994 O O . VAL A 1 128 ? -5.615 0.316 -8.353 1.00 97.88 128 VAL A O 1
ATOM 997 N N . PHE A 1 129 ? -4.558 -1.638 -8.667 1.00 96.88 129 PHE A N 1
ATOM 998 C CA . PHE A 1 129 ? -5.127 -1.914 -9.985 1.00 96.88 129 PHE A CA 1
ATOM 999 C C . PHE A 1 129 ? -6.523 -2.518 -9.814 1.00 96.88 129 PHE A C 1
ATOM 1001 O O . PHE A 1 129 ? -6.699 -3.736 -9.827 1.00 96.88 129 PHE A O 1
ATOM 1008 N N . TRP A 1 130 ? -7.531 -1.664 -9.610 1.00 95.56 130 TRP A N 1
ATOM 1009 C CA . TRP A 1 130 ? -8.866 -2.109 -9.197 1.00 95.56 130 TRP A CA 1
ATOM 1010 C C . TRP A 1 130 ? -9.517 -3.129 -10.126 1.00 95.56 130 TRP A C 1
ATOM 1012 O O . TRP A 1 130 ? -10.142 -4.050 -9.620 1.00 95.56 130 TRP A O 1
ATOM 1022 N N . GLU A 1 131 ? -9.382 -3.025 -11.449 1.00 92.75 131 GLU A N 1
ATOM 1023 C CA . GLU A 1 131 ? -9.965 -4.040 -12.341 1.00 92.75 131 GLU A CA 1
ATOM 1024 C C . GLU A 1 131 ? -9.390 -5.435 -12.069 1.00 92.75 131 GLU A C 1
ATOM 1026 O O . GLU A 1 131 ? -10.151 -6.394 -11.920 1.00 92.75 131 GLU A O 1
ATOM 1031 N N . ASN A 1 132 ? -8.071 -5.524 -11.892 1.00 96.06 132 ASN A N 1
ATOM 1032 C CA . ASN A 1 132 ? -7.400 -6.768 -11.547 1.00 96.06 132 ASN A CA 1
ATOM 1033 C C . ASN A 1 132 ? -7.764 -7.233 -10.131 1.00 96.06 132 ASN A C 1
ATOM 1035 O O . ASN A 1 132 ? -8.104 -8.397 -9.945 1.00 96.06 132 ASN A O 1
ATOM 1039 N N . MET A 1 133 ? -7.733 -6.334 -9.139 1.00 97.88 133 MET A N 1
ATOM 1040 C CA . MET A 1 133 ? -8.065 -6.655 -7.743 1.00 97.88 133 MET A CA 1
ATOM 1041 C C . MET A 1 133 ? -9.499 -7.181 -7.622 1.00 97.88 133 MET A C 1
ATOM 1043 O O . MET A 1 133 ? -9.740 -8.206 -6.992 1.00 97.88 133 MET A O 1
ATOM 1047 N N . LEU A 1 134 ? -10.461 -6.518 -8.266 1.00 95.94 134 LEU A N 1
ATOM 1048 C CA . LEU A 1 134 ? -11.859 -6.942 -8.275 1.00 95.94 134 LEU A CA 1
ATOM 1049 C C . LEU A 1 134 ? -12.031 -8.294 -8.980 1.00 95.94 134 LEU A C 1
ATOM 1051 O O . LEU A 1 134 ? -12.754 -9.151 -8.474 1.00 95.94 134 LEU A O 1
ATOM 1055 N N . GLY A 1 135 ? -11.358 -8.500 -10.118 1.00 95.06 135 GLY A N 1
ATOM 1056 C CA . GLY A 1 135 ? -11.368 -9.774 -10.839 1.00 95.06 135 GLY A CA 1
ATOM 1057 C C . GLY A 1 135 ? -10.778 -10.923 -10.017 1.00 95.06 135 GLY A C 1
ATOM 1058 O O . GLY A 1 135 ? -11.357 -12.008 -9.983 1.00 95.06 135 GLY A O 1
ATOM 1059 N N . PHE A 1 136 ? -9.681 -10.661 -9.306 1.00 97.06 136 PHE A N 1
ATOM 1060 C CA . PHE A 1 136 ? -9.022 -11.602 -8.405 1.00 97.06 136 PHE A CA 1
ATOM 1061 C C . PHE A 1 136 ? -9.920 -11.986 -7.221 1.00 97.06 136 PHE A C 1
ATOM 1063 O O . PHE A 1 136 ? -10.184 -13.168 -7.004 1.00 97.06 136 PHE A O 1
ATOM 1070 N N . LEU A 1 137 ? -10.469 -11.002 -6.499 1.00 97.50 137 LEU A N 1
ATOM 1071 C CA . LEU A 1 137 ? -11.339 -11.256 -5.344 1.00 97.50 137 LEU A CA 1
ATOM 1072 C C . LEU A 1 137 ? -12.657 -11.940 -5.729 1.00 97.50 137 LEU A C 1
ATOM 1074 O O . LEU A 1 137 ? -13.212 -12.687 -4.927 1.00 97.50 137 LEU A O 1
ATOM 1078 N N . ALA A 1 138 ? -13.148 -11.744 -6.956 1.00 95.81 138 ALA A N 1
ATOM 1079 C CA . ALA A 1 138 ? -14.343 -12.425 -7.455 1.00 95.81 138 ALA A CA 1
ATOM 1080 C C . ALA A 1 138 ? -14.175 -13.952 -7.594 1.00 95.81 138 ALA A C 1
ATOM 1082 O O . ALA A 1 138 ? -15.181 -14.655 -7.694 1.00 95.81 138 ALA A O 1
ATOM 1083 N N . GLN A 1 139 ? -12.939 -14.467 -7.600 1.00 95.75 139 GLN A N 1
ATOM 1084 C CA . GLN A 1 139 ? -12.648 -15.908 -7.634 1.00 95.75 139 GLN A CA 1
ATOM 1085 C C . GLN A 1 139 ? -12.581 -16.547 -6.238 1.00 95.75 139 GLN A C 1
ATOM 1087 O O . GLN A 1 139 ? -12.424 -17.762 -6.131 1.00 95.75 139 GLN A O 1
ATOM 1092 N N . LEU A 1 140 ? -12.661 -15.747 -5.172 1.00 97.44 140 LEU A N 1
ATOM 1093 C CA . LEU A 1 140 ? -12.479 -16.193 -3.794 1.00 97.44 140 LEU A CA 1
ATOM 1094 C C . LEU A 1 140 ? -13.810 -16.202 -3.036 1.00 97.44 140 LEU A C 1
ATOM 1096 O O . LEU A 1 140 ? -14.706 -15.399 -3.307 1.00 97.44 140 LEU A O 1
ATOM 1100 N N . ASP A 1 141 ? -13.921 -17.073 -2.033 1.00 97.62 141 ASP A N 1
ATOM 1101 C CA . ASP A 1 141 ? -15.044 -17.046 -1.098 1.00 97.62 141 ASP A CA 1
ATOM 1102 C C . ASP A 1 141 ? -14.713 -16.138 0.096 1.00 97.62 141 ASP A C 1
ATOM 1104 O O . ASP A 1 141 ? -13.771 -16.379 0.848 1.00 97.62 141 ASP A O 1
ATOM 1108 N N . GLY A 1 142 ? -15.502 -15.078 0.290 1.00 97.38 142 GLY A N 1
ATOM 1109 C CA . GLY A 1 142 ? -15.348 -14.173 1.432 1.00 97.38 142 GLY A CA 1
ATOM 1110 C C . GLY A 1 142 ? -15.694 -14.818 2.782 1.00 97.38 142 GLY A C 1
ATOM 1111 O O . GLY A 1 142 ? -15.420 -14.219 3.823 1.00 97.38 142 GLY A O 1
ATOM 1112 N N . ALA A 1 143 ? -16.316 -16.003 2.790 1.00 97.62 143 ALA A N 1
ATOM 1113 C CA . ALA A 1 143 ? -16.589 -16.769 4.002 1.00 97.62 143 ALA A CA 1
ATOM 1114 C C . ALA A 1 143 ? -15.355 -17.508 4.547 1.00 97.62 143 ALA A C 1
ATOM 1116 O O . ALA A 1 143 ? -15.319 -17.773 5.751 1.00 97.62 143 ALA A O 1
ATOM 1117 N N . ASP A 1 144 ? -14.366 -17.802 3.698 1.00 98.19 144 ASP A N 1
ATOM 1118 C CA . ASP A 1 144 ? -13.104 -18.420 4.107 1.00 98.19 144 ASP A CA 1
ATOM 1119 C C . ASP A 1 144 ? -12.291 -17.479 5.006 1.00 98.19 144 ASP A C 1
ATOM 1121 O O . ASP A 1 144 ? -12.439 -16.262 4.954 1.00 98.19 144 ASP A O 1
ATOM 1125 N N . GLU A 1 145 ? -11.390 -18.029 5.821 1.00 98.06 145 GLU A N 1
ATOM 1126 C CA . GLU A 1 145 ? -10.457 -17.264 6.657 1.00 98.06 145 GLU A CA 1
ATOM 1127 C C . GLU A 1 145 ? -9.192 -16.907 5.859 1.00 98.06 145 GLU A C 1
ATOM 1129 O O . GLU A 1 145 ? -8.148 -17.553 5.939 1.00 98.06 145 GLU A O 1
ATOM 1134 N N . LEU A 1 146 ? -9.326 -15.894 5.005 1.00 98.62 146 LEU A N 1
ATOM 1135 C CA . LEU A 1 146 ? -8.285 -15.419 4.092 1.00 98.62 146 LEU A CA 1
ATOM 1136 C C . LEU A 1 146 ? -7.565 -14.173 4.618 1.00 98.62 146 LEU A C 1
ATOM 1138 O O . LEU A 1 146 ? -8.218 -13.149 4.843 1.00 98.62 146 LEU A O 1
ATOM 1142 N N . TYR A 1 147 ? -6.234 -14.267 4.702 1.00 98.56 147 TYR A N 1
ATOM 1143 C CA . TYR A 1 147 ? -5.278 -13.167 4.840 1.00 98.56 147 TYR A CA 1
ATOM 1144 C C . TYR A 1 147 ? -4.311 -13.199 3.652 1.00 98.56 147 TYR A C 1
ATOM 1146 O O . TYR A 1 147 ? -3.587 -14.177 3.476 1.00 98.56 147 TYR A O 1
ATOM 1154 N N . LEU A 1 148 ? -4.359 -12.176 2.796 1.00 98.62 148 LEU A N 1
ATOM 1155 C CA . LEU A 1 148 ? -3.672 -12.134 1.499 1.00 98.62 148 LEU A CA 1
ATOM 1156 C C . LEU A 1 148 ? -2.756 -10.905 1.430 1.00 98.62 148 LEU A C 1
ATOM 1158 O O . LEU A 1 148 ? -3.195 -9.809 1.779 1.00 98.62 148 LEU A O 1
ATOM 1162 N N . GLY A 1 149 ? -1.529 -11.053 0.931 1.00 97.81 149 GLY A N 1
ATOM 1163 C CA . GLY A 1 149 ? -0.611 -9.920 0.759 1.00 97.81 149 GLY A CA 1
ATOM 1164 C C . GLY A 1 149 ? 0.764 -10.309 0.217 1.00 97.81 149 GLY A C 1
ATOM 1165 O O . GLY A 1 149 ? 1.024 -11.487 -0.039 1.00 97.81 149 GLY A O 1
ATOM 1166 N N . HIS A 1 150 ? 1.655 -9.328 0.063 1.00 95.38 150 HIS A N 1
ATOM 1167 C CA . HIS A 1 150 ? 3.080 -9.580 -0.168 1.00 95.38 150 HIS A CA 1
ATOM 1168 C C . HIS A 1 150 ? 3.697 -10.121 1.123 1.00 95.38 150 HIS A C 1
ATOM 1170 O O . HIS A 1 150 ? 3.789 -9.392 2.106 1.00 95.38 150 HIS A O 1
ATOM 1176 N N . GLY A 1 151 ? 4.099 -11.390 1.137 1.00 92.69 151 GLY A N 1
ATOM 1177 C CA . GLY A 1 151 ? 4.679 -11.998 2.330 1.00 92.69 151 GLY A CA 1
ATOM 1178 C C . GLY A 1 151 ? 6.089 -11.529 2.642 1.00 92.69 151 GLY A C 1
ATOM 1179 O O . GLY A 1 151 ? 6.962 -11.568 1.782 1.00 92.69 151 GLY A O 1
ATOM 1180 N N . ILE A 1 152 ? 6.294 -11.146 3.898 1.00 88.62 152 ILE A N 1
ATOM 1181 C CA . ILE A 1 152 ? 7.601 -11.047 4.531 1.00 88.62 152 ILE A CA 1
ATOM 1182 C C . ILE A 1 152 ? 7.791 -12.315 5.362 1.00 88.62 152 ILE A C 1
ATOM 1184 O O . ILE A 1 152 ? 6.972 -12.632 6.232 1.00 88.62 152 ILE A O 1
ATOM 1188 N N . ASP A 1 153 ? 8.848 -13.068 5.061 1.00 76.00 153 ASP A N 1
ATOM 1189 C CA . ASP A 1 153 ? 9.168 -14.286 5.797 1.00 76.00 153 ASP A CA 1
ATOM 1190 C C . ASP A 1 153 ? 9.581 -13.969 7.243 1.00 76.00 153 ASP A C 1
ATOM 1192 O O . ASP A 1 153 ? 10.296 -13.005 7.519 1.00 76.00 153 ASP A O 1
ATOM 1196 N N . ALA A 1 154 ? 9.178 -14.863 8.151 1.00 53.44 154 ALA A N 1
ATOM 1197 C CA . ALA A 1 154 ? 9.366 -14.875 9.610 1.00 53.44 154 ALA A CA 1
ATOM 1198 C C . ALA A 1 154 ? 10.829 -14.798 10.128 1.00 53.44 154 ALA A C 1
ATOM 1200 O O . ALA A 1 154 ? 11.098 -15.036 11.305 1.00 53.44 154 ALA A O 1
ATOM 1201 N N . GLY A 1 155 ? 11.805 -14.518 9.257 1.00 50.56 155 GLY A N 1
ATOM 1202 C CA . GLY A 1 155 ? 13.228 -14.406 9.593 1.00 50.56 155 GLY A CA 1
ATOM 1203 C C . GLY A 1 155 ? 13.622 -13.088 10.269 1.00 50.56 155 GLY A C 1
ATOM 1204 O O . GLY A 1 155 ? 14.723 -12.993 10.811 1.00 50.56 155 GLY A O 1
ATOM 1205 N N . LEU A 1 156 ? 12.735 -12.090 10.269 1.00 53.84 156 LEU A N 1
ATOM 1206 C CA . LEU A 1 156 ? 12.861 -10.887 11.089 1.00 53.84 156 LEU A CA 1
ATOM 1207 C C . LEU A 1 156 ? 12.231 -11.167 12.465 1.00 53.84 156 LEU A C 1
ATOM 1209 O O . LEU A 1 156 ? 11.018 -11.245 12.610 1.00 53.84 156 LEU A O 1
ATOM 1213 N N . GLU A 1 157 ? 13.081 -11.355 13.475 1.00 59.00 157 GLU A N 1
ATOM 1214 C CA . GLU A 1 157 ? 12.753 -11.106 14.892 1.00 59.00 157 GLU A CA 1
ATOM 1215 C C . GLU A 1 157 ? 11.683 -11.995 15.566 1.00 59.00 157 GLU A C 1
ATOM 1217 O O . GLU A 1 157 ? 11.248 -11.696 16.672 1.00 59.00 157 GLU A O 1
ATOM 1222 N N . GLY A 1 158 ? 11.337 -13.154 14.998 1.00 77.19 158 GLY A N 1
ATOM 1223 C CA . GLY A 1 158 ? 10.468 -14.130 15.676 1.00 77.19 158 GLY A CA 1
ATOM 1224 C C . GLY A 1 158 ? 8.966 -13.891 15.505 1.00 77.19 158 GLY A C 1
ATOM 1225 O O . GLY A 1 158 ? 8.179 -14.489 16.238 1.00 77.19 158 GLY A O 1
ATOM 1226 N N . HIS A 1 159 ? 8.581 -13.076 14.523 1.00 88.88 159 HIS A N 1
ATOM 1227 C CA . HIS A 1 159 ? 7.194 -12.909 14.089 1.00 88.88 159 HIS A CA 1
ATOM 1228 C C . HIS A 1 159 ? 6.734 -14.048 13.169 1.00 88.88 159 HIS A C 1
ATOM 1230 O O . HIS A 1 159 ? 7.535 -14.675 12.473 1.00 88.88 159 HIS A O 1
ATOM 1236 N N . ALA A 1 160 ? 5.429 -14.304 13.124 1.00 91.69 160 ALA A N 1
ATOM 1237 C CA . ALA A 1 160 ? 4.814 -15.140 12.097 1.00 91.69 160 ALA A CA 1
ATOM 1238 C C . ALA A 1 160 ? 4.924 -14.475 10.707 1.00 91.69 160 ALA A C 1
ATOM 1240 O O . ALA A 1 160 ? 5.044 -13.254 10.628 1.00 91.69 160 ALA A O 1
ATOM 1241 N N . PRO A 1 161 ? 4.839 -15.229 9.590 1.00 93.44 161 PRO A N 1
ATOM 1242 C CA . PRO A 1 161 ? 4.786 -14.625 8.259 1.00 93.44 161 PRO A CA 1
ATOM 1243 C C . PRO A 1 161 ? 3.644 -13.605 8.148 1.00 93.44 161 PRO A C 1
ATOM 1245 O O . PRO A 1 161 ? 2.496 -13.914 8.483 1.00 93.44 161 PRO A O 1
ATOM 1248 N N . PHE A 1 162 ? 3.946 -12.407 7.648 1.00 94.94 162 PHE A N 1
ATOM 1249 C CA . PHE A 1 162 ? 3.003 -11.286 7.610 1.00 94.94 162 PHE A CA 1
ATOM 1250 C C . PHE A 1 162 ? 3.006 -10.570 6.256 1.00 94.94 162 PHE A C 1
ATOM 1252 O O . PHE A 1 162 ? 3.974 -10.638 5.501 1.00 94.94 162 PHE A O 1
ATOM 1259 N N . ALA A 1 163 ? 1.888 -9.924 5.915 1.00 96.50 163 ALA A N 1
ATOM 1260 C CA . ALA A 1 163 ? 1.788 -9.113 4.713 1.00 96.50 163 ALA A CA 1
ATOM 1261 C C . ALA A 1 163 ? 2.483 -7.768 4.933 1.00 96.50 163 ALA A C 1
ATOM 1263 O O . ALA A 1 163 ? 2.177 -7.077 5.902 1.00 96.50 163 ALA A O 1
ATOM 1264 N N . TYR A 1 164 ? 3.351 -7.364 4.010 1.00 94.94 164 TYR A N 1
ATOM 1265 C CA . TYR A 1 164 ? 3.959 -6.039 4.025 1.00 94.94 164 TYR A CA 1
ATOM 1266 C C . TYR A 1 164 ? 2.889 -4.951 3.865 1.00 94.94 164 TYR A C 1
ATOM 1268 O O . TYR A 1 164 ? 2.274 -4.833 2.799 1.00 94.94 164 TYR A O 1
ATOM 1276 N N . GLY A 1 165 ? 2.680 -4.141 4.908 1.00 93.81 165 GLY A N 1
ATOM 1277 C CA . GLY A 1 165 ? 1.570 -3.186 4.990 1.00 93.81 165 GLY A CA 1
ATOM 1278 C C . GLY A 1 165 ? 1.508 -2.202 3.819 1.00 93.81 165 GLY A C 1
ATOM 1279 O O . GLY A 1 165 ? 0.432 -1.990 3.257 1.00 93.81 165 GLY A O 1
ATOM 1280 N N . GLY A 1 166 ? 2.667 -1.698 3.387 1.00 93.19 166 GLY A N 1
ATOM 1281 C CA . GLY A 1 166 ? 2.786 -0.750 2.276 1.00 93.19 166 GLY A CA 1
ATOM 1282 C C . GLY A 1 166 ? 2.306 -1.306 0.932 1.00 93.19 166 GLY A C 1
ATOM 1283 O O . GLY A 1 166 ? 1.660 -0.616 0.146 1.00 93.19 166 GLY A O 1
ATOM 1284 N N . SER A 1 167 ? 2.516 -2.597 0.670 1.00 95.06 167 SER A N 1
ATOM 1285 C CA . SER A 1 167 ? 2.021 -3.228 -0.567 1.00 95.06 167 SER A CA 1
ATOM 1286 C C . SER A 1 167 ? 0.492 -3.334 -0.639 1.00 95.06 167 SER A C 1
ATOM 1288 O O . SER A 1 167 ? -0.069 -3.619 -1.699 1.00 95.06 167 SER A O 1
ATOM 1290 N N . GLY A 1 168 ? -0.184 -3.087 0.482 1.00 97.69 168 GLY A N 1
ATOM 1291 C CA . GLY A 1 168 ? -1.584 -3.397 0.691 1.00 97.69 168 GLY A CA 1
ATOM 1292 C C . GLY A 1 168 ? -1.807 -4.869 1.037 1.00 97.69 168 GLY A C 1
ATOM 1293 O O . GLY A 1 168 ? -1.014 -5.755 0.721 1.00 97.69 168 GLY A O 1
ATOM 1294 N N . TYR A 1 169 ? -2.917 -5.141 1.714 1.00 98.69 169 TYR A N 1
ATOM 1295 C CA . TYR A 1 169 ? -3.305 -6.493 2.109 1.00 98.69 169 TYR A CA 1
ATOM 1296 C C . TYR A 1 169 ? -4.822 -6.642 2.125 1.00 98.69 169 TYR A C 1
ATOM 1298 O O . TYR A 1 169 ? -5.570 -5.663 2.192 1.00 98.69 169 TYR A O 1
ATOM 1306 N N . VAL A 1 170 ? -5.287 -7.887 2.051 1.00 98.81 170 VAL A N 1
ATOM 1307 C CA . VAL A 1 170 ? -6.712 -8.209 2.024 1.00 98.81 170 VAL A CA 1
ATOM 1308 C C . VAL A 1 170 ? -7.063 -9.171 3.143 1.00 98.81 170 VAL A C 1
ATOM 1310 O O . VAL A 1 170 ? -6.424 -10.210 3.317 1.00 98.81 170 VAL A O 1
ATOM 1313 N N . LEU A 1 171 ? -8.135 -8.842 3.859 1.00 98.75 171 LEU A N 1
ATOM 1314 C CA . LEU A 1 171 ? -8.807 -9.745 4.781 1.00 98.75 171 LEU A CA 1
ATOM 1315 C C . LEU A 1 171 ? -10.220 -10.035 4.280 1.00 98.75 171 LEU A C 1
ATOM 1317 O O . LEU A 1 171 ? -10.943 -9.157 3.815 1.00 98.75 171 LEU A O 1
ATOM 1321 N N . SER A 1 172 ? -10.614 -11.293 4.364 1.00 98.62 172 SER A N 1
ATOM 1322 C CA . SER A 1 172 ? -11.981 -11.757 4.085 1.00 98.62 172 SER A CA 1
ATOM 1323 C C . SER A 1 172 ? -12.920 -11.517 5.268 1.00 98.62 172 SER A C 1
ATOM 1325 O O . SER A 1 172 ? -12.481 -11.359 6.408 1.00 98.62 172 SER A O 1
ATOM 1327 N N . ALA A 1 173 ? -14.230 -11.567 5.029 1.00 97.75 173 ALA A N 1
ATOM 1328 C CA . ALA A 1 173 ? -15.232 -11.534 6.094 1.00 97.75 173 ALA A CA 1
ATOM 1329 C C . ALA A 1 173 ? -15.057 -12.684 7.096 1.00 97.75 173 ALA A C 1
ATOM 1331 O O . ALA A 1 173 ? -15.299 -12.498 8.289 1.00 97.75 173 ALA A O 1
ATOM 1332 N N . GLY A 1 174 ? -14.657 -13.870 6.624 1.00 97.31 174 GLY A N 1
ATOM 1333 C CA . GLY A 1 174 ? -14.309 -15.013 7.466 1.00 97.31 174 GLY A CA 1
ATOM 1334 C C . GLY A 1 174 ? -13.181 -14.676 8.435 1.00 97.31 174 GLY A C 1
ATOM 1335 O O . GLY A 1 174 ? -13.382 -14.772 9.646 1.00 97.31 174 GLY A O 1
ATOM 1336 N N . ALA A 1 175 ? -12.054 -14.175 7.917 1.00 97.31 175 ALA A N 1
ATOM 1337 C CA . ALA A 1 175 ? -10.908 -13.779 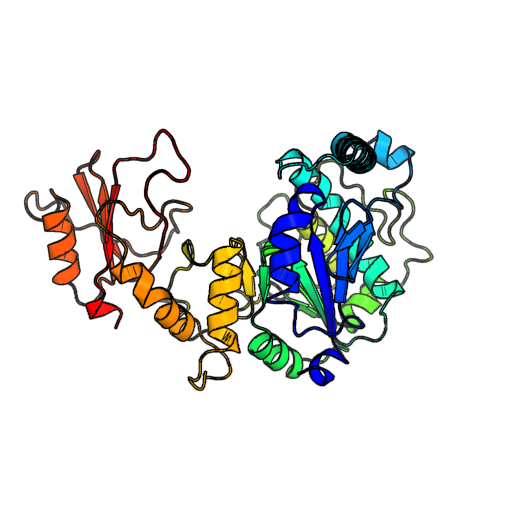8.735 1.00 97.31 175 ALA A CA 1
ATOM 1338 C C . ALA A 1 175 ? -11.259 -12.653 9.719 1.00 97.31 175 ALA A C 1
ATOM 1340 O O . ALA A 1 175 ? -10.977 -12.760 10.910 1.00 97.31 175 ALA A O 1
ATOM 1341 N N . MET A 1 176 ? -11.948 -11.607 9.253 1.00 95.88 176 MET A N 1
ATOM 1342 C CA . MET A 1 176 ? -12.393 -10.504 10.109 1.00 95.88 176 MET A CA 1
ATOM 1343 C C . MET A 1 176 ? -13.302 -10.997 11.237 1.00 95.88 176 MET A C 1
ATOM 1345 O O . MET A 1 176 ? -13.100 -10.653 12.395 1.00 95.88 176 MET A O 1
ATOM 1349 N N . ARG A 1 177 ? -14.275 -11.863 10.936 1.00 94.12 177 ARG A N 1
ATOM 1350 C CA . ARG A 1 177 ? -15.167 -12.434 11.951 1.00 94.12 177 ARG A CA 1
ATOM 1351 C C . ARG A 1 177 ? -14.412 -13.312 12.947 1.00 94.12 177 ARG A C 1
ATOM 1353 O O . ARG A 1 177 ? -14.739 -13.279 14.127 1.00 94.12 177 ARG A O 1
ATOM 1360 N N . ALA A 1 178 ? -13.452 -14.109 12.485 1.00 92.31 178 ALA A N 1
ATOM 1361 C CA . ALA A 1 178 ? -12.637 -14.973 13.333 1.00 92.31 178 ALA A CA 1
ATOM 1362 C C . ALA A 1 178 ? -11.732 -14.168 14.277 1.00 92.31 178 ALA A C 1
ATOM 1364 O O . ALA A 1 178 ? -11.662 -14.493 15.463 1.00 92.31 178 ALA A O 1
ATOM 1365 N N . MET A 1 179 ? -11.143 -13.073 13.786 1.00 88.19 179 MET A N 1
ATOM 1366 C CA . MET A 1 179 ? -10.422 -12.106 14.618 1.00 88.19 179 MET A CA 1
ATOM 1367 C C . MET A 1 179 ? -11.327 -11.597 15.741 1.00 88.19 179 MET A C 1
ATOM 1369 O O . MET A 1 179 ? -10.998 -11.796 16.906 1.00 88.19 179 MET A O 1
ATOM 1373 N N . MET A 1 180 ? -12.526 -11.119 15.380 1.00 86.88 180 MET A N 1
ATOM 1374 C CA . MET A 1 180 ? -13.483 -10.488 16.300 1.00 86.88 180 MET A CA 1
ATOM 1375 C C . MET A 1 180 ? -14.166 -11.449 17.299 1.00 86.88 180 MET A C 1
ATOM 1377 O O . MET A 1 180 ? -14.909 -11.026 18.187 1.00 86.88 180 MET A O 1
ATOM 1381 N N . ARG A 1 181 ? -13.978 -12.771 17.163 1.00 81.31 181 ARG A N 1
ATOM 1382 C CA . ARG A 1 181 ? -14.581 -13.777 18.058 1.00 81.31 181 ARG A CA 1
ATOM 1383 C C . ARG A 1 181 ? -13.807 -13.887 19.377 1.00 81.31 181 ARG A C 1
ATOM 1385 O O . ARG A 1 181 ? -12.591 -14.082 19.385 1.00 81.31 181 ARG A O 1
ATOM 1392 N N . GLY A 1 182 ? -14.548 -13.874 20.490 1.00 62.59 182 GLY A N 1
ATOM 1393 C CA . GLY A 1 182 ? -14.012 -14.066 21.848 1.00 62.59 182 GLY A CA 1
ATOM 1394 C C . GLY A 1 182 ? -13.380 -12.815 22.471 1.00 62.59 182 GLY A C 1
ATOM 1395 O O . GLY A 1 182 ? -12.750 -12.905 23.520 1.00 62.59 182 GLY A O 1
ATOM 1396 N N . GLU A 1 183 ? -13.539 -11.651 21.841 1.00 58.50 183 GLU A N 1
ATOM 1397 C CA . GLU A 1 183 ? -12.891 -10.400 22.259 1.00 58.50 183 GLU A CA 1
ATOM 1398 C C . GLU A 1 183 ? -13.599 -9.687 23.423 1.00 58.50 183 GLU A C 1
ATOM 1400 O O . GLU A 1 183 ? -12.980 -8.858 24.083 1.00 58.50 183 GLU A O 1
ATOM 1405 N N . GLU A 1 184 ? -14.848 -10.051 23.748 1.00 50.34 184 GLU A N 1
ATOM 1406 C CA . GLU A 1 184 ? -15.524 -9.569 24.968 1.00 50.34 184 GLU A CA 1
ATOM 1407 C C . GLU A 1 184 ? -14.886 -10.128 26.258 1.00 50.34 184 GLU A C 1
ATOM 1409 O O . GLU A 1 184 ? -15.099 -9.565 27.330 1.00 50.34 184 GLU A O 1
ATOM 1414 N N . GLU A 1 185 ? -14.071 -11.191 26.173 1.00 41.94 185 GLU A N 1
ATOM 1415 C CA . GLU A 1 185 ? -13.524 -11.891 27.347 1.00 41.94 185 GLU A CA 1
ATOM 1416 C C . GLU A 1 185 ? -11.982 -12.019 27.374 1.00 41.94 185 GLU A C 1
ATOM 1418 O O . GLU A 1 185 ? -11.440 -12.348 28.429 1.00 41.94 185 GLU A O 1
ATOM 1423 N N . ALA A 1 186 ? -11.248 -11.746 26.280 1.00 46.62 186 ALA A N 1
ATOM 1424 C CA . ALA A 1 186 ? -9.846 -12.193 26.153 1.00 46.62 186 ALA A CA 1
ATOM 1425 C C . ALA A 1 186 ? -8.743 -11.121 25.999 1.00 46.62 186 ALA A C 1
ATOM 1427 O O . ALA A 1 186 ? -7.580 -11.463 26.203 1.00 46.62 186 ALA A O 1
ATOM 1428 N N . PHE A 1 187 ? -9.036 -9.849 25.701 1.00 52.38 187 PHE A N 1
ATOM 1429 C CA . PHE A 1 187 ? -7.973 -8.845 25.499 1.00 52.38 187 PHE A CA 1
ATOM 1430 C C . PHE A 1 187 ? -8.233 -7.539 26.264 1.00 52.38 187 PHE A C 1
ATOM 1432 O O . PHE A 1 187 ? -8.821 -6.586 25.758 1.00 52.38 187 PHE A O 1
ATOM 1439 N N . GLY A 1 188 ? -7.783 -7.518 27.522 1.00 56.12 188 GLY A N 1
ATOM 1440 C CA . GLY A 1 188 ? -7.677 -6.313 28.354 1.00 56.12 188 GLY A CA 1
ATOM 1441 C C . GLY A 1 188 ? -6.521 -5.386 27.938 1.00 56.12 188 GLY A C 1
ATOM 1442 O O . GLY A 1 188 ? -5.774 -5.695 27.015 1.00 56.12 188 GLY A O 1
ATOM 1443 N N . GLU A 1 189 ? -6.385 -4.231 28.610 1.00 58.12 189 GLU A N 1
ATOM 1444 C CA . GLU A 1 189 ? -5.405 -3.172 28.279 1.00 58.12 189 GLU A CA 1
ATOM 1445 C C . GLU A 1 189 ? -3.970 -3.710 28.162 1.00 58.12 189 GLU A C 1
ATOM 1447 O O . GLU A 1 189 ? -3.448 -4.212 29.158 1.00 58.12 189 GLU A O 1
ATOM 1452 N N . PRO A 1 190 ? -3.308 -3.612 26.990 1.00 54.16 190 PRO A N 1
ATOM 1453 C CA . PRO A 1 190 ? -2.709 -2.347 26.533 1.00 54.16 190 PRO A CA 1
ATOM 1454 C C . PRO A 1 190 ? -3.197 -1.892 25.138 1.00 54.16 190 PRO A C 1
ATOM 1456 O O . PRO A 1 190 ? -3.158 -2.656 24.181 1.00 54.16 190 PRO A O 1
ATOM 1459 N N . GLY A 1 191 ? -3.650 -0.633 25.017 1.00 58.28 191 GLY A N 1
ATOM 1460 C CA . GLY A 1 191 ? -3.937 0.036 23.733 1.00 58.28 191 GLY A CA 1
ATOM 1461 C C . GLY A 1 191 ? -5.356 0.589 23.492 1.00 58.28 191 GLY A C 1
ATOM 1462 O O . GLY A 1 191 ? -5.532 1.449 22.640 1.00 58.28 191 GLY A O 1
ATOM 1463 N N . THR A 1 192 ? -6.376 0.281 24.292 1.00 60.38 192 THR A N 1
ATOM 1464 C CA . THR A 1 192 ? -7.316 -0.826 24.045 1.00 60.38 192 THR A CA 1
ATOM 1465 C C . THR A 1 192 ? -8.113 -0.681 22.737 1.00 60.38 192 THR A C 1
ATOM 1467 O O . THR A 1 192 ? -9.203 -0.115 22.676 1.00 60.38 192 THR A O 1
ATOM 1470 N N . HIS A 1 193 ? -7.570 -1.273 21.678 1.00 60.38 193 HIS A N 1
ATOM 1471 C CA . HIS A 1 193 ? -8.338 -1.939 20.623 1.00 60.38 193 HIS A CA 1
ATOM 1472 C C . HIS A 1 193 ? -8.580 -3.399 21.028 1.00 60.38 193 HIS A C 1
ATOM 1474 O O . HIS A 1 193 ? -7.984 -3.867 21.997 1.00 60.38 193 HIS A O 1
ATOM 1480 N N . ALA A 1 194 ? -9.394 -4.137 20.272 1.00 59.44 194 ALA A N 1
ATOM 1481 C CA . ALA A 1 194 ? -9.888 -5.474 20.630 1.00 59.44 194 ALA A CA 1
ATOM 1482 C C . ALA A 1 194 ? -8.831 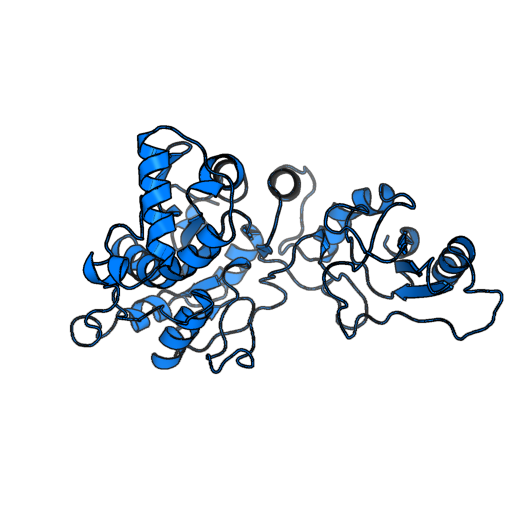-6.593 20.824 1.00 59.44 194 ALA A C 1
ATOM 1484 O O . ALA A 1 194 ? -9.179 -7.741 21.070 1.00 59.44 194 ALA A O 1
ATOM 1485 N N . PHE A 1 195 ? -7.541 -6.254 20.741 1.00 73.69 195 PHE A N 1
ATOM 1486 C CA . PHE A 1 195 ? -6.415 -7.190 20.725 1.00 73.69 195 PHE A CA 1
ATOM 1487 C C . PHE A 1 195 ? -5.420 -7.008 21.876 1.00 73.69 195 PHE A C 1
ATOM 1489 O O . PHE A 1 195 ? -4.551 -7.857 22.030 1.00 73.69 195 PHE A O 1
ATOM 1496 N N . GLY A 1 196 ? -5.509 -5.919 22.659 1.00 71.69 196 GLY A N 1
ATOM 1497 C CA . GLY A 1 196 ? -4.692 -5.738 23.870 1.00 71.69 196 GLY A CA 1
ATOM 1498 C C . GLY A 1 196 ? -3.193 -5.995 23.668 1.00 71.69 196 GLY A C 1
ATOM 1499 O O . GLY A 1 196 ? -2.581 -6.710 24.462 1.00 71.69 196 GLY A O 1
ATOM 1500 N N . ARG A 1 197 ? -2.606 -5.473 22.581 1.00 84.31 197 ARG A N 1
ATOM 1501 C CA . ARG A 1 197 ? -1.180 -5.640 22.270 1.00 84.31 197 ARG A CA 1
ATOM 1502 C C . ARG A 1 197 ? -0.378 -4.437 22.718 1.00 84.31 197 ARG A C 1
ATOM 1504 O O . ARG A 1 197 ? -0.737 -3.295 22.450 1.00 84.31 197 ARG A O 1
ATOM 1511 N N . ASP A 1 198 ? 0.741 -4.722 23.366 1.00 85.31 198 ASP A N 1
ATOM 1512 C CA . ASP A 1 198 ? 1.747 -3.723 23.672 1.00 85.31 198 ASP A CA 1
ATOM 1513 C C . ASP A 1 198 ? 2.683 -3.558 22.476 1.00 85.31 198 ASP A C 1
ATOM 1515 O O . ASP A 1 198 ? 3.364 -4.501 22.098 1.00 85.31 198 ASP A O 1
ATOM 1519 N N . MET A 1 199 ? 2.715 -2.365 21.888 1.00 87.88 199 MET A N 1
ATOM 1520 C CA . MET A 1 199 ? 3.560 -2.063 20.727 1.00 87.88 199 MET A CA 1
ATOM 1521 C C . MET A 1 199 ? 4.958 -1.557 21.129 1.00 87.88 199 MET A C 1
ATOM 1523 O O . MET A 1 199 ? 5.735 -1.106 20.278 1.00 87.88 199 MET A O 1
ATOM 1527 N N . ARG A 1 200 ? 5.293 -1.556 22.428 1.00 86.56 200 ARG A N 1
ATOM 1528 C CA . ARG A 1 200 ? 6.627 -1.171 22.915 1.00 86.56 200 ARG A CA 1
ATOM 1529 C C . ARG A 1 200 ? 7.661 -2.209 22.500 1.00 86.56 200 ARG A C 1
ATOM 1531 O O . ARG A 1 200 ? 7.514 -3.383 22.799 1.00 86.56 200 ARG A O 1
ATOM 1538 N N . GLY A 1 201 ? 8.741 -1.752 21.871 1.00 84.06 201 GLY A N 1
ATOM 1539 C CA . GLY A 1 201 ? 9.796 -2.632 21.354 1.00 84.06 201 GLY A CA 1
ATOM 1540 C C . GLY A 1 201 ? 9.489 -3.230 19.982 1.00 84.06 201 GLY A C 1
ATOM 1541 O O . GLY A 1 201 ? 10.415 -3.672 19.318 1.00 84.06 201 GLY A O 1
ATOM 1542 N N . GLU A 1 202 ? 8.239 -3.148 19.525 1.00 88.12 202 GLU A N 1
ATOM 1543 C CA . GLU A 1 202 ? 7.847 -3.581 18.187 1.00 88.12 202 GLU A CA 1
ATOM 1544 C C . GLU A 1 202 ? 8.324 -2.582 17.132 1.00 88.12 202 GLU A C 1
ATOM 1546 O O . GLU A 1 202 ? 8.121 -1.363 17.273 1.00 88.12 202 GLU A O 1
ATOM 1551 N N . CYS A 1 203 ? 8.930 -3.094 16.059 1.00 84.44 203 CYS A N 1
ATOM 1552 C CA . CYS A 1 203 ? 9.343 -2.272 14.924 1.00 84.44 203 CYS A CA 1
ATOM 1553 C C . CYS A 1 203 ? 8.144 -1.840 14.076 1.00 84.44 203 CYS A C 1
ATOM 1555 O O . CYS A 1 203 ? 8.116 -0.724 13.557 1.00 84.44 203 CYS A O 1
ATOM 1557 N N . CYS A 1 204 ? 7.167 -2.739 13.920 1.00 88.62 204 CYS A N 1
ATOM 1558 C CA . CYS A 1 204 ? 6.317 -2.749 12.739 1.00 88.62 204 CYS A CA 1
ATOM 1559 C C . CYS A 1 204 ? 4.897 -3.226 13.086 1.00 88.62 204 CYS A C 1
ATOM 1561 O O . CYS A 1 204 ? 4.705 -4.261 13.720 1.00 88.62 204 CYS A O 1
ATOM 1563 N N . GLY A 1 205 ? 3.876 -2.452 12.702 1.00 92.94 205 GLY A N 1
ATOM 1564 C CA . GLY A 1 205 ? 2.480 -2.755 13.053 1.00 92.94 205 GLY A CA 1
ATOM 1565 C C . GLY A 1 205 ? 1.848 -3.876 12.222 1.00 92.94 205 GLY A C 1
ATOM 1566 O O . GLY A 1 205 ? 0.941 -4.558 12.696 1.00 92.94 205 GLY A O 1
ATOM 1567 N N . ASP A 1 206 ? 2.332 -4.074 11.000 1.00 94.44 206 ASP A N 1
ATOM 1568 C CA . ASP A 1 206 ? 1.965 -5.169 10.103 1.00 94.44 206 ASP A CA 1
ATOM 1569 C C . ASP A 1 206 ? 2.510 -6.525 10.577 1.00 94.44 206 ASP A C 1
ATOM 1571 O O . ASP A 1 206 ? 1.783 -7.518 10.515 1.00 94.44 206 ASP A O 1
ATOM 1575 N N . ALA A 1 207 ? 3.723 -6.556 11.139 1.00 93.94 207 ALA A N 1
ATOM 1576 C CA . ALA A 1 207 ? 4.282 -7.746 11.787 1.00 93.94 207 ALA A CA 1
ATOM 1577 C C . ALA A 1 207 ? 3.409 -8.212 12.964 1.00 93.94 207 ALA A C 1
ATOM 1579 O O . ALA A 1 207 ? 2.934 -9.348 12.980 1.00 93.94 207 ALA A O 1
ATOM 1580 N N . VAL A 1 208 ? 3.080 -7.299 13.886 1.00 93.12 208 VAL A N 1
ATOM 1581 C CA . VAL A 1 208 ? 2.203 -7.611 15.028 1.00 93.12 208 VAL A CA 1
ATOM 1582 C C . VAL A 1 208 ? 0.802 -8.025 14.565 1.00 93.12 208 VAL A C 1
ATOM 1584 O O . VAL A 1 208 ? 0.209 -8.939 15.135 1.00 93.12 208 VAL A O 1
ATOM 1587 N N . LEU A 1 209 ? 0.251 -7.399 13.516 1.00 94.56 209 LEU A N 1
ATOM 1588 C CA . LEU A 1 209 ? -1.010 -7.845 12.912 1.00 94.56 209 LEU A CA 1
ATOM 1589 C C . LEU A 1 209 ? -0.916 -9.297 12.414 1.00 94.56 209 LEU A C 1
ATOM 1591 O O . LEU A 1 209 ? -1.844 -10.075 12.643 1.00 94.56 209 LEU A O 1
ATOM 1595 N N . GLY A 1 210 ? 0.194 -9.662 11.767 1.00 94.44 210 GLY A N 1
ATOM 1596 C CA . GLY A 1 210 ? 0.484 -11.033 11.351 1.00 94.44 210 GLY A CA 1
ATOM 1597 C C . GLY A 1 210 ? 0.494 -12.019 12.517 1.00 94.44 210 GLY A C 1
ATOM 1598 O O . GLY A 1 210 ? -0.156 -13.059 12.424 1.00 94.44 210 GLY A O 1
ATOM 1599 N N . ASP A 1 211 ? 1.130 -11.667 13.635 1.00 92.81 211 ASP A N 1
ATOM 1600 C CA . ASP A 1 211 ? 1.136 -12.503 14.843 1.00 92.81 211 ASP A CA 1
ATOM 1601 C C . ASP A 1 211 ? -0.269 -12.727 15.400 1.00 92.81 211 ASP A C 1
ATOM 1603 O O . ASP A 1 211 ? -0.652 -13.862 15.691 1.00 92.81 211 ASP A O 1
ATOM 1607 N N . VAL A 1 212 ? -1.073 -11.662 15.518 1.00 92.31 212 VAL A N 1
ATOM 1608 C CA . VAL A 1 212 ? -2.445 -11.784 16.039 1.00 92.31 212 VAL A CA 1
ATOM 1609 C C . VAL A 1 212 ? -3.306 -12.664 15.126 1.00 92.31 212 VAL A C 1
ATOM 1611 O O . VAL A 1 212 ? -4.080 -13.487 15.618 1.00 92.31 212 VAL A O 1
ATOM 1614 N N . LEU A 1 213 ? -3.162 -12.536 13.803 1.00 94.25 213 LEU A N 1
ATOM 1615 C CA . LEU A 1 213 ? -3.843 -13.404 12.836 1.00 94.25 213 LEU A CA 1
ATOM 1616 C C . LEU A 1 213 ? -3.380 -14.862 12.967 1.00 94.25 213 LEU A C 1
ATOM 1618 O O . LEU A 1 213 ? -4.214 -15.770 13.027 1.00 94.25 213 LEU A O 1
ATOM 1622 N N . ALA A 1 214 ? -2.073 -15.094 13.086 1.00 93.69 214 ALA A N 1
ATOM 1623 C CA . ALA A 1 214 ? -1.499 -16.427 13.231 1.00 93.69 214 ALA A CA 1
ATOM 1624 C C . ALA A 1 214 ? -1.962 -17.127 14.519 1.00 93.69 214 ALA A C 1
ATOM 1626 O O . ALA A 1 214 ? -2.304 -18.310 14.485 1.00 93.69 214 ALA A O 1
ATOM 1627 N N . GLU A 1 215 ? -2.067 -16.407 15.638 1.00 91.25 215 GLU A N 1
ATOM 1628 C CA . GLU A 1 215 ? -2.620 -16.933 16.895 1.00 91.25 215 GLU A CA 1
ATOM 1629 C C . GLU A 1 215 ? -4.092 -17.342 16.790 1.00 91.25 215 GLU A C 1
ATOM 1631 O O . GLU A 1 215 ? -4.545 -18.245 17.497 1.00 91.25 215 GLU A O 1
ATOM 1636 N N . LYS A 1 216 ? -4.844 -16.712 15.882 1.00 91.25 216 LYS A N 1
ATOM 1637 C CA . LYS A 1 216 ? -6.218 -17.100 15.537 1.00 91.25 216 LYS A CA 1
ATOM 1638 C C . LYS A 1 216 ? -6.277 -18.233 14.505 1.00 91.25 216 LYS A C 1
ATOM 1640 O O . LYS A 1 216 ? -7.370 -18.630 14.115 1.00 91.25 216 LYS A O 1
ATOM 1645 N N . GLY A 1 217 ? -5.132 -18.773 14.083 1.00 94.38 217 GLY A N 1
ATOM 1646 C CA . GLY A 1 217 ? -5.029 -19.827 13.071 1.00 94.38 217 GLY A CA 1
ATOM 1647 C C . GLY A 1 217 ? -5.107 -19.320 11.628 1.00 94.38 217 GLY A C 1
ATOM 1648 O O . GLY A 1 217 ? -5.189 -20.127 10.703 1.00 94.38 217 GLY A O 1
ATOM 1649 N N . ILE A 1 218 ? -5.061 -18.003 11.418 1.00 96.44 218 ILE A N 1
ATOM 1650 C CA . ILE A 1 218 ? -5.200 -17.362 10.109 1.00 96.44 218 ILE A CA 1
ATOM 1651 C C . ILE A 1 218 ? -3.801 -17.044 9.577 1.00 96.44 218 ILE A C 1
ATOM 1653 O O . ILE A 1 218 ? -3.251 -15.968 9.798 1.00 96.44 218 ILE A O 1
ATOM 1657 N N . GLY A 1 219 ? -3.202 -18.009 8.883 1.00 95.62 219 GLY A N 1
ATOM 1658 C CA . GLY A 1 219 ? -1.893 -17.829 8.255 1.00 95.62 219 GLY A CA 1
ATOM 1659 C C . GLY A 1 219 ? -1.950 -16.939 7.011 1.00 95.62 219 GLY A C 1
ATOM 1660 O O . GLY A 1 219 ? -2.927 -16.966 6.255 1.00 95.62 219 GLY A O 1
ATOM 1661 N N . LEU A 1 220 ? -0.873 -16.190 6.767 1.00 96.81 220 LEU A N 1
ATOM 1662 C CA . LEU A 1 220 ? -0.709 -15.442 5.528 1.00 96.81 220 LEU A CA 1
ATOM 1663 C C . LEU A 1 220 ? -0.699 -16.381 4.317 1.00 96.81 220 LEU A C 1
ATOM 1665 O O . LEU A 1 220 ? 0.038 -17.366 4.271 1.00 96.81 220 LEU A O 1
ATOM 1669 N N . ARG A 1 221 ? -1.456 -16.010 3.287 1.00 96.88 221 ARG A N 1
ATOM 1670 C CA . ARG A 1 221 ? -1.289 -16.528 1.931 1.00 96.88 221 ARG A CA 1
ATOM 1671 C C . ARG A 1 221 ? -0.526 -15.484 1.122 1.00 96.88 221 ARG A C 1
ATOM 1673 O O . ARG A 1 221 ? -1.048 -14.400 0.862 1.00 96.88 221 ARG A O 1
ATOM 1680 N N . GLY A 1 222 ? 0.715 -15.804 0.767 1.00 94.69 222 GLY A N 1
ATOM 1681 C CA . GLY A 1 222 ? 1.574 -14.925 -0.020 1.00 94.69 222 GLY A CA 1
ATOM 1682 C C . GLY A 1 222 ? 1.092 -14.817 -1.466 1.00 94.69 222 GLY A C 1
ATOM 1683 O O . GLY A 1 222 ? 0.863 -15.832 -2.118 1.00 94.69 222 GLY A O 1
ATOM 1684 N N . TYR A 1 223 ? 0.955 -13.587 -1.954 1.00 95.12 223 TYR A N 1
ATOM 1685 C CA . TYR A 1 223 ? 0.582 -13.256 -3.333 1.00 95.12 223 TYR A CA 1
ATOM 1686 C C . TYR A 1 223 ? 1.618 -12.347 -3.994 1.00 95.12 223 TYR A C 1
ATOM 1688 O O . TYR A 1 223 ? 1.274 -11.543 -4.851 1.00 95.12 223 TYR A O 1
ATOM 1696 N N . TRP A 1 224 ? 2.892 -12.458 -3.620 1.00 91.50 224 TRP A N 1
ATOM 1697 C CA . TRP A 1 224 ? 3.947 -11.894 -4.456 1.00 91.50 224 TRP A CA 1
ATOM 1698 C C . TRP A 1 224 ? 4.059 -12.739 -5.743 1.00 91.50 224 TRP A C 1
ATOM 1700 O O . TRP A 1 224 ? 4.030 -13.967 -5.642 1.00 91.50 224 TRP A O 1
ATOM 1710 N N . PRO A 1 225 ? 4.152 -12.135 -6.941 1.00 90.38 225 PRO A N 1
ATOM 1711 C CA . PRO A 1 225 ? 4.328 -10.704 -7.196 1.00 90.38 225 PRO A CA 1
ATOM 1712 C C . PRO A 1 225 ? 3.040 -9.921 -7.490 1.00 90.38 225 PRO A C 1
ATOM 1714 O O . PRO A 1 225 ? 3.120 -8.736 -7.773 1.00 90.38 225 PRO A O 1
ATOM 1717 N N . LEU A 1 226 ? 1.858 -10.535 -7.435 1.00 95.06 226 LEU A N 1
ATOM 1718 C CA . LEU A 1 226 ? 0.578 -9.862 -7.691 1.00 95.06 226 LEU A CA 1
ATOM 1719 C C . LEU A 1 226 ? 0.377 -8.640 -6.783 1.00 95.06 226 LEU A C 1
ATOM 1721 O O . LEU A 1 226 ? 0.064 -7.549 -7.251 1.00 95.06 226 LEU A O 1
ATOM 1725 N N . ILE A 1 227 ? 0.560 -8.821 -5.480 1.00 97.12 227 ILE A N 1
ATOM 1726 C CA . ILE A 1 227 ? 0.636 -7.737 -4.501 1.00 97.12 227 ILE A CA 1
ATOM 1727 C C . ILE A 1 227 ? 2.121 -7.463 -4.294 1.00 97.12 227 ILE A C 1
ATOM 1729 O O . ILE A 1 227 ? 2.846 -8.342 -3.825 1.00 97.12 227 ILE A O 1
ATOM 1733 N N . ASN A 1 228 ? 2.582 -6.272 -4.672 1.00 93.62 228 ASN A N 1
ATOM 1734 C CA . ASN A 1 228 ? 4.007 -5.970 -4.717 1.00 93.62 228 ASN A CA 1
ATOM 1735 C C . ASN A 1 228 ? 4.342 -4.716 -3.902 1.00 93.62 228 ASN A C 1
ATOM 1737 O O . ASN A 1 228 ? 3.642 -3.708 -3.933 1.00 93.62 228 ASN A O 1
ATOM 1741 N N . GLY A 1 229 ? 5.424 -4.813 -3.129 1.00 90.69 229 GLY A N 1
ATOM 1742 C CA . GLY A 1 229 ? 5.913 -3.751 -2.247 1.00 90.69 229 GLY A CA 1
ATOM 1743 C C . GLY A 1 229 ? 6.929 -2.824 -2.907 1.00 90.69 229 GLY A C 1
ATOM 1744 O O . GLY A 1 229 ? 7.439 -1.925 -2.247 1.00 90.69 229 GLY A O 1
ATOM 1745 N N . GLN A 1 230 ? 7.256 -3.063 -4.175 1.00 89.19 230 GLN A N 1
ATOM 1746 C CA . GLN A 1 230 ? 8.235 -2.289 -4.925 1.00 89.19 230 GLN A CA 1
ATOM 1747 C C . GLN A 1 230 ? 7.602 -1.058 -5.583 1.00 89.19 230 GLN A C 1
ATOM 1749 O O . GLN A 1 230 ? 6.423 -1.065 -5.958 1.00 89.19 230 GLN A O 1
ATOM 1754 N N . SER A 1 231 ? 8.429 -0.025 -5.748 1.00 88.56 231 SER A N 1
ATOM 1755 C CA . SER A 1 231 ? 8.144 1.117 -6.617 1.00 88.56 231 SER A CA 1
ATOM 1756 C C . SER A 1 231 ? 8.242 0.723 -8.089 1.00 88.56 231 SER A C 1
ATOM 1758 O O . SER A 1 231 ? 8.830 -0.304 -8.421 1.00 88.56 231 SER A O 1
ATOM 1760 N N . LEU A 1 232 ? 7.711 1.559 -8.988 1.00 87.44 232 LEU A N 1
ATOM 1761 C CA . LEU A 1 232 ? 7.878 1.372 -10.437 1.00 87.44 232 LEU A CA 1
ATOM 1762 C C . LEU A 1 232 ? 9.355 1.337 -10.853 1.00 87.44 232 LEU A C 1
ATOM 1764 O O . LEU A 1 232 ? 9.721 0.591 -11.757 1.00 87.44 232 LEU A O 1
ATOM 1768 N N . GLU A 1 233 ? 10.181 2.139 -10.183 1.00 82.62 233 GLU A N 1
ATOM 1769 C CA . GLU A 1 233 ? 11.626 2.238 -10.399 1.00 82.62 233 GLU A CA 1
ATOM 1770 C C . GLU A 1 233 ? 12.352 0.947 -9.957 1.00 82.62 233 GLU A C 1
ATOM 1772 O O . GLU A 1 233 ? 13.321 0.524 -10.589 1.00 82.62 233 GLU A O 1
ATOM 1777 N N . ASP A 1 234 ? 11.848 0.274 -8.916 1.00 81.44 234 ASP A N 1
ATOM 1778 C CA . ASP A 1 234 ? 12.480 -0.902 -8.307 1.00 81.44 234 ASP A CA 1
ATOM 1779 C C . ASP A 1 234 ? 12.020 -2.247 -8.900 1.00 81.44 234 ASP A C 1
ATOM 1781 O O . ASP A 1 234 ? 12.599 -3.284 -8.567 1.00 81.44 234 ASP A O 1
ATOM 1785 N N . LEU A 1 235 ? 10.999 -2.252 -9.765 1.00 84.12 235 LEU A N 1
ATOM 1786 C CA . LEU A 1 235 ? 10.500 -3.474 -10.397 1.00 84.12 235 LEU A CA 1
ATOM 1787 C C . LEU A 1 235 ? 11.579 -4.139 -11.250 1.00 84.12 235 LEU A C 1
ATOM 1789 O O . LEU A 1 235 ? 12.159 -3.516 -12.137 1.00 84.12 235 LEU A O 1
ATOM 1793 N N . VAL A 1 236 ? 11.765 -5.439 -11.035 1.00 80.19 236 VAL A N 1
ATOM 1794 C CA . VAL A 1 236 ? 12.586 -6.290 -11.899 1.00 80.19 236 VAL A CA 1
ATOM 1795 C C . VAL A 1 236 ? 11.678 -6.988 -12.898 1.00 80.19 236 VAL A C 1
ATOM 1797 O O . VAL A 1 236 ? 10.955 -7.927 -12.567 1.00 80.19 236 VAL A O 1
ATOM 1800 N N . LEU A 1 237 ? 11.695 -6.511 -14.133 1.00 78.62 237 LEU A N 1
ATOM 1801 C CA . LEU A 1 237 ? 10.899 -7.039 -15.229 1.00 78.62 237 LEU A CA 1
ATOM 1802 C C . LEU A 1 237 ? 11.780 -7.961 -16.078 1.00 78.62 237 LEU A C 1
ATOM 1804 O O . LEU A 1 237 ? 12.846 -7.570 -16.537 1.00 78.62 237 LEU A O 1
ATOM 1808 N N . GLY A 1 238 ? 11.332 -9.189 -16.309 1.00 72.44 238 GLY A N 1
ATOM 1809 C CA . GLY A 1 238 ? 12.033 -10.124 -17.187 1.00 72.44 238 GLY A CA 1
ATOM 1810 C C . GLY A 1 238 ? 13.150 -10.970 -16.598 1.00 72.44 238 GLY A C 1
ATOM 1811 O O . GLY A 1 238 ? 13.346 -11.004 -15.388 1.00 72.44 238 GLY A O 1
ATOM 1812 N N . GLY A 1 239 ? 13.826 -11.710 -17.483 1.00 66.19 239 GLY A N 1
ATOM 1813 C CA . GLY A 1 239 ? 14.802 -12.748 -17.137 1.00 66.19 239 GLY A CA 1
ATOM 1814 C C . GLY A 1 239 ? 14.171 -14.082 -16.714 1.00 66.19 239 GLY A C 1
ATOM 1815 O O . GLY A 1 239 ? 12.948 -14.253 -16.738 1.00 66.19 239 GLY A O 1
ATOM 1816 N N . ASP A 1 240 ? 15.013 -15.042 -16.322 1.00 56.38 240 ASP A N 1
ATOM 1817 C CA . ASP A 1 240 ? 14.565 -16.325 -15.767 1.00 56.38 240 ASP A CA 1
ATOM 1818 C C . ASP A 1 240 ? 13.864 -16.081 -14.415 1.00 56.38 240 ASP A C 1
ATOM 1820 O O . ASP A 1 240 ? 14.500 -15.681 -13.443 1.00 56.38 240 ASP A O 1
ATOM 1824 N N . GLY A 1 241 ? 12.542 -16.293 -14.361 1.00 59.09 241 GLY A N 1
ATOM 1825 C CA . GLY A 1 241 ? 11.706 -16.005 -13.181 1.00 59.09 241 GLY A CA 1
ATOM 1826 C C . GLY A 1 241 ? 11.071 -14.605 -13.149 1.00 59.09 241 GLY A C 1
ATOM 1827 O O . GLY A 1 241 ? 10.520 -14.215 -12.122 1.00 59.09 241 GLY A O 1
ATOM 1828 N N . GLY A 1 242 ? 11.148 -13.850 -14.251 1.00 65.00 242 GLY A N 1
ATOM 1829 C CA . GLY A 1 242 ? 10.668 -12.472 -14.340 1.00 65.00 242 GLY A CA 1
ATOM 1830 C C . GLY A 1 242 ? 9.150 -12.290 -14.238 1.00 65.00 242 GLY A C 1
ATOM 1831 O O . GLY A 1 242 ? 8.357 -13.155 -14.601 1.00 65.00 242 GLY A O 1
ATOM 1832 N N . LEU A 1 243 ? 8.745 -11.090 -13.820 1.00 80.31 243 LEU A N 1
ATOM 1833 C CA . LEU A 1 243 ? 7.352 -10.713 -13.548 1.00 80.31 243 LEU A CA 1
ATOM 1834 C C . LEU A 1 243 ? 6.427 -10.675 -14.780 1.00 80.31 243 LEU A C 1
ATOM 1836 O O . LEU A 1 243 ? 5.219 -10.557 -14.624 1.00 80.31 243 LEU A O 1
ATOM 1840 N N . TRP A 1 244 ? 6.964 -10.751 -16.003 1.00 79.88 244 TRP A N 1
ATOM 1841 C CA . TRP A 1 244 ? 6.290 -10.386 -17.262 1.00 79.88 244 TRP A CA 1
ATOM 1842 C C . TRP A 1 244 ? 4.866 -10.927 -17.446 1.00 79.88 244 TRP A C 1
ATOM 1844 O O . TRP A 1 244 ? 3.972 -10.186 -17.873 1.00 79.88 244 TRP A O 1
ATOM 1854 N N . CYS A 1 245 ? 4.670 -12.211 -17.158 1.00 84.50 245 CYS A N 1
ATOM 1855 C CA . CYS A 1 245 ? 3.406 -12.909 -17.390 1.00 84.50 245 CYS A CA 1
ATOM 1856 C C . CYS A 1 245 ? 2.450 -12.836 -16.194 1.00 84.50 245 CYS A C 1
ATOM 1858 O O . CYS A 1 245 ? 1.328 -13.333 -16.289 1.00 84.50 245 CYS A O 1
ATOM 1860 N N . GLU A 1 246 ? 2.879 -12.231 -15.088 1.00 90.88 246 GLU A N 1
ATOM 1861 C CA . GLU A 1 246 ? 2.089 -12.146 -13.869 1.00 90.88 246 GLU A CA 1
ATOM 1862 C C . GLU A 1 246 ? 1.162 -10.920 -13.904 1.00 90.88 246 GLU A C 1
ATOM 1864 O O . GLU A 1 246 ? 1.545 -9.848 -14.396 1.00 90.88 246 GLU A O 1
ATOM 1869 N N . PRO A 1 247 ? -0.073 -11.044 -13.394 1.00 94.31 247 PRO A N 1
ATOM 1870 C CA . PRO A 1 247 ? -0.937 -9.898 -13.190 1.00 94.31 247 PRO A CA 1
ATOM 1871 C C . PRO A 1 247 ? -0.423 -9.024 -12.045 1.00 94.31 247 PRO A C 1
ATOM 1873 O O . PRO A 1 247 ? 0.134 -9.520 -11.070 1.00 94.31 247 PRO A O 1
ATOM 1876 N N . VAL A 1 248 ? -0.662 -7.716 -12.135 1.00 95.12 248 VAL A N 1
ATOM 1877 C CA . VAL A 1 248 ? -0.334 -6.759 -11.066 1.00 95.12 248 VAL A CA 1
ATOM 1878 C C . VAL A 1 248 ? -1.609 -6.306 -10.353 1.00 95.12 248 VAL A C 1
ATOM 1880 O O . VAL A 1 248 ? -2.559 -5.848 -10.986 1.00 95.12 248 VAL A O 1
ATOM 1883 N N . LEU A 1 249 ? -1.670 -6.461 -9.033 1.00 97.44 249 LEU A N 1
ATOM 1884 C CA . LEU A 1 249 ? -2.788 -6.028 -8.183 1.00 97.44 249 LEU A CA 1
ATOM 1885 C C . LEU A 1 249 ? -2.460 -4.737 -7.440 1.00 97.44 249 LEU A C 1
ATOM 1887 O O . LEU A 1 249 ? -3.333 -3.874 -7.319 1.00 97.44 249 LEU A O 1
ATOM 1891 N N . SER A 1 250 ? -1.219 -4.586 -6.977 1.00 98.00 250 SER A N 1
ATOM 1892 C CA . SER A 1 250 ? -0.758 -3.360 -6.331 1.00 98.00 250 SER A CA 1
ATOM 1893 C C . SER A 1 250 ? 0.745 -3.125 -6.458 1.00 98.00 250 SER A C 1
ATOM 1895 O O . SER A 1 250 ? 1.523 -4.048 -6.693 1.00 98.00 250 SER A O 1
ATOM 1897 N N . LEU A 1 251 ? 1.123 -1.857 -6.298 1.00 97.00 251 LEU A N 1
ATOM 1898 C CA . LEU A 1 251 ? 2.495 -1.360 -6.184 1.00 97.00 251 LEU A CA 1
ATOM 1899 C C . LEU A 1 251 ? 2.570 -0.374 -5.015 1.00 97.00 251 LEU A C 1
ATOM 1901 O O . LEU A 1 251 ? 1.544 0.185 -4.620 1.00 97.00 251 LEU A O 1
ATOM 1905 N N . HIS A 1 252 ? 3.766 -0.118 -4.495 1.00 95.38 252 HIS A N 1
ATOM 1906 C CA . HIS A 1 252 ? 3.979 0.770 -3.348 1.00 95.38 252 HIS A CA 1
ATOM 1907 C C . HIS A 1 252 ? 5.048 1.827 -3.638 1.00 95.38 252 HIS A C 1
ATOM 1909 O O . HIS A 1 252 ? 5.739 1.745 -4.648 1.00 95.38 252 HIS A O 1
ATOM 1915 N N . HIS A 1 253 ? 5.193 2.824 -2.760 1.00 92.75 253 HIS A N 1
ATOM 1916 C CA . HIS A 1 253 ? 6.150 3.925 -2.902 1.00 92.75 253 HIS A CA 1
ATOM 1917 C C . HIS A 1 253 ? 5.955 4.774 -4.166 1.00 92.75 253 HIS A C 1
ATOM 1919 O O . HIS A 1 253 ? 6.924 5.318 -4.696 1.00 92.75 253 HIS A O 1
ATOM 1925 N N . LEU A 1 254 ? 4.721 4.913 -4.659 1.00 92.44 254 LEU A N 1
ATOM 1926 C CA . LEU A 1 254 ? 4.472 5.811 -5.784 1.00 92.44 254 LEU A CA 1
ATOM 1927 C C . LEU A 1 254 ? 4.510 7.264 -5.318 1.00 92.44 254 LEU A C 1
ATOM 1929 O O . LEU A 1 254 ? 3.788 7.657 -4.398 1.00 92.44 254 LEU A O 1
ATOM 1933 N N . ALA A 1 255 ? 5.296 8.078 -6.019 1.00 91.06 255 ALA A N 1
ATOM 1934 C CA . ALA A 1 255 ? 5.166 9.523 -5.913 1.00 91.06 255 ALA A CA 1
ATOM 1935 C C . ALA A 1 255 ? 3.816 9.986 -6.490 1.00 91.06 255 ALA A C 1
ATOM 1937 O O . ALA A 1 255 ? 3.205 9.317 -7.329 1.00 91.06 255 ALA A O 1
ATOM 1938 N N . GLU A 1 256 ? 3.363 11.171 -6.090 1.00 92.06 256 GLU A N 1
ATOM 1939 C CA . GLU A 1 256 ? 2.065 11.718 -6.488 1.00 92.06 256 GLU A CA 1
ATOM 1940 C C . GLU A 1 256 ? 1.929 11.812 -8.015 1.00 92.06 256 GLU A C 1
ATOM 1942 O O . GLU A 1 256 ? 0.946 11.348 -8.591 1.00 92.06 256 GLU A O 1
ATOM 1947 N N . TRP A 1 257 ? 2.957 12.327 -8.695 1.00 91.81 257 TRP A N 1
ATOM 1948 C CA . TRP A 1 257 ? 2.963 12.446 -10.156 1.00 91.81 257 TRP A CA 1
ATOM 1949 C C . TRP A 1 257 ? 2.933 11.080 -10.862 1.00 91.81 257 TRP A C 1
ATOM 1951 O O . TRP A 1 257 ? 2.342 10.949 -11.936 1.00 91.81 257 TRP A O 1
ATOM 1961 N N . GLU A 1 258 ? 3.547 10.051 -10.271 1.00 92.25 258 GLU A N 1
ATOM 1962 C CA . GLU A 1 258 ? 3.525 8.694 -10.820 1.00 92.25 258 GLU A CA 1
ATOM 1963 C C . GLU A 1 258 ? 2.152 8.070 -10.671 1.00 92.25 258 GLU A C 1
ATOM 1965 O O . GLU A 1 258 ? 1.667 7.444 -11.609 1.00 92.25 258 GLU A O 1
ATOM 1970 N N . MET A 1 259 ? 1.517 8.281 -9.519 1.00 94.62 259 MET A N 1
ATOM 1971 C CA . MET A 1 259 ? 0.156 7.840 -9.254 1.00 94.62 259 MET A CA 1
ATOM 1972 C C . MET A 1 259 ? -0.834 8.484 -10.231 1.00 94.62 259 MET A C 1
ATOM 1974 O O . MET A 1 259 ? -1.649 7.774 -10.817 1.00 94.62 259 MET A O 1
ATOM 1978 N N . GLU A 1 260 ? -0.738 9.795 -10.472 1.00 95.00 260 GLU A N 1
ATOM 1979 C CA . GLU A 1 260 ? -1.565 10.491 -11.468 1.00 95.00 260 GLU A CA 1
ATOM 1980 C C . GLU A 1 260 ? -1.324 9.973 -12.888 1.00 95.00 260 GLU A C 1
ATOM 1982 O O . GLU A 1 260 ? -2.278 9.681 -13.614 1.00 95.00 260 GLU A O 1
ATOM 1987 N N . SER A 1 261 ? -0.056 9.827 -13.281 1.00 94.12 261 SER A N 1
ATOM 1988 C CA . SER A 1 261 ? 0.323 9.360 -14.616 1.00 94.12 261 SER A CA 1
ATOM 1989 C C . SER A 1 261 ? -0.138 7.921 -14.866 1.00 94.12 261 SER A C 1
ATOM 1991 O O . SER A 1 261 ? -0.763 7.640 -15.893 1.00 94.12 261 SER A O 1
ATOM 1993 N N . LEU A 1 262 ? 0.080 7.028 -13.895 1.00 94.12 262 LEU A N 1
ATOM 1994 C CA . LEU A 1 262 ? -0.323 5.629 -13.974 1.00 94.12 262 LEU A CA 1
ATOM 1995 C C . LEU A 1 262 ? -1.847 5.491 -13.954 1.00 94.12 262 LEU A C 1
ATOM 1997 O O . LEU A 1 262 ? -2.391 4.709 -14.728 1.00 94.12 262 LEU A O 1
ATOM 2001 N N . TRP A 1 263 ? -2.551 6.280 -13.138 1.00 94.38 263 TRP A N 1
ATOM 2002 C CA . TRP A 1 263 ? -4.015 6.319 -13.117 1.00 94.38 263 TRP A CA 1
ATOM 2003 C C . TRP A 1 263 ? -4.607 6.789 -14.443 1.00 94.38 263 TRP A C 1
ATOM 2005 O O . TRP A 1 263 ? -5.537 6.174 -14.966 1.00 94.38 263 TRP A O 1
ATOM 2015 N N . HIS A 1 264 ? -4.067 7.868 -15.012 1.00 92.75 264 HIS A N 1
ATOM 2016 C CA . HIS A 1 264 ? -4.478 8.338 -16.330 1.00 92.75 264 HIS A CA 1
ATOM 2017 C C . HIS A 1 264 ? -4.237 7.239 -17.370 1.00 92.75 264 HIS A C 1
ATOM 2019 O O . HIS A 1 264 ? -5.140 6.874 -18.120 1.00 92.75 264 HIS A O 1
ATOM 2025 N N . TRP A 1 265 ? -3.053 6.621 -17.361 1.00 91.69 265 TRP A N 1
ATOM 2026 C CA . TRP A 1 265 ? -2.777 5.501 -18.249 1.00 91.69 265 TRP A CA 1
ATOM 2027 C C . TRP A 1 265 ? -3.776 4.359 -18.062 1.00 91.69 265 TRP A C 1
ATOM 2029 O O . TRP A 1 265 ? -4.271 3.881 -19.074 1.00 91.69 265 TRP A O 1
ATOM 2039 N N . THR A 1 266 ? -4.108 3.923 -16.839 1.00 89.44 266 THR A N 1
ATOM 2040 C CA . THR A 1 266 ? -5.038 2.800 -16.615 1.00 89.44 266 THR A CA 1
ATOM 2041 C C . THR A 1 266 ? -6.490 3.119 -16.969 1.00 89.44 266 THR A C 1
ATOM 2043 O O . THR A 1 266 ? -7.200 2.200 -17.367 1.00 89.44 266 THR A O 1
ATOM 2046 N N . THR A 1 267 ? -6.935 4.375 -16.859 1.00 82.69 267 THR A N 1
ATOM 2047 C CA . THR A 1 267 ? -8.372 4.717 -16.913 1.00 82.69 267 THR A CA 1
ATOM 2048 C C . THR A 1 267 ? -8.825 5.558 -18.100 1.00 82.69 267 THR A C 1
ATOM 2050 O O . THR A 1 267 ? -10.008 5.515 -18.438 1.00 82.69 267 THR A O 1
ATOM 2053 N N . THR A 1 268 ? -7.939 6.325 -18.737 1.00 70.81 268 THR A N 1
ATOM 2054 C CA . THR A 1 268 ? -8.328 7.283 -19.790 1.00 70.81 268 THR A CA 1
ATOM 2055 C C . THR A 1 268 ? -7.663 7.027 -21.138 1.00 70.81 268 THR A C 1
ATOM 2057 O O . THR A 1 268 ? -8.013 7.690 -22.117 1.00 70.81 268 THR A O 1
ATOM 2060 N N . SER A 1 269 ? -6.730 6.075 -21.242 1.00 66.38 269 SER A N 1
ATOM 2061 C CA . SER A 1 269 ? -6.191 5.695 -22.548 1.00 66.38 269 SER A CA 1
ATOM 2062 C C . SER A 1 269 ? -7.306 5.103 -23.418 1.00 66.38 269 SER A C 1
ATOM 2064 O O . SER A 1 269 ? -7.983 4.170 -22.994 1.00 66.38 269 SER A O 1
ATOM 2066 N N . ASN A 1 270 ? -7.459 5.587 -24.654 1.00 61.78 270 ASN A N 1
ATOM 2067 C CA . ASN A 1 270 ? -8.428 5.046 -25.623 1.00 61.78 270 ASN A CA 1
ATOM 2068 C C . ASN A 1 270 ? -8.091 3.617 -26.102 1.00 61.78 270 ASN A C 1
ATOM 2070 O O . ASN A 1 270 ? -8.829 3.038 -26.898 1.00 61.78 270 ASN A O 1
ATOM 2074 N N . GLU A 1 271 ? -6.968 3.060 -25.654 1.00 71.00 271 GLU A N 1
ATOM 2075 C CA . GLU A 1 271 ? -6.541 1.703 -25.962 1.00 71.00 271 GLU A CA 1
ATOM 2076 C C . GLU A 1 271 ? -7.267 0.698 -25.068 1.00 71.00 271 GLU A C 1
ATOM 2078 O O . GLU A 1 271 ? -7.289 0.828 -23.842 1.00 71.00 271 GLU A O 1
ATOM 2083 N N . ALA A 1 272 ? -7.851 -0.327 -25.689 1.00 72.25 272 ALA A N 1
ATOM 2084 C CA . ALA A 1 272 ? -8.411 -1.452 -24.958 1.00 72.25 272 ALA A CA 1
ATOM 2085 C C . ALA A 1 272 ? -7.276 -2.194 -24.243 1.00 72.25 272 ALA A C 1
ATOM 2087 O O . ALA A 1 272 ? -6.411 -2.793 -24.883 1.00 72.25 272 ALA A O 1
ATOM 2088 N N . LYS A 1 273 ? -7.282 -2.148 -22.912 1.00 80.25 273 LYS A N 1
ATOM 2089 C CA . LYS A 1 273 ? -6.324 -2.885 -22.089 1.00 80.25 273 LYS A CA 1
ATOM 2090 C C . LYS A 1 273 ? -6.762 -4.336 -21.918 1.00 80.25 273 LYS A C 1
ATOM 2092 O O . LYS A 1 273 ? -7.965 -4.602 -21.844 1.00 80.25 273 LYS A O 1
ATOM 2097 N N . PRO A 1 274 ? -5.810 -5.278 -21.827 1.00 83.12 274 PRO A N 1
ATOM 2098 C CA . PRO A 1 274 ? -6.132 -6.630 -21.408 1.00 83.12 274 PRO A CA 1
ATOM 2099 C C . PRO A 1 274 ? -6.635 -6.625 -19.962 1.00 83.12 274 PRO A C 1
ATOM 2101 O O . PRO A 1 274 ? -6.265 -5.771 -19.156 1.00 83.12 274 PRO A O 1
ATOM 2104 N N . ASN A 1 275 ? -7.473 -7.607 -19.646 1.00 84.19 275 ASN A N 1
ATOM 2105 C CA . ASN A 1 275 ? -7.913 -7.886 -18.290 1.00 84.19 275 ASN A CA 1
ATOM 2106 C C . ASN A 1 275 ? -7.637 -9.375 -18.000 1.00 84.19 275 ASN A C 1
ATOM 2108 O O . ASN A 1 275 ? -8.243 -10.226 -18.661 1.00 84.19 275 ASN A O 1
ATOM 2112 N N . PRO A 1 276 ? -6.718 -9.699 -17.073 1.00 92.50 276 PRO A N 1
ATOM 2113 C CA . PRO A 1 276 ? -6.006 -8.769 -16.191 1.00 92.50 276 PRO A CA 1
ATOM 2114 C C . PRO A 1 276 ? -4.879 -7.992 -16.896 1.00 92.50 276 PRO A C 1
ATOM 2116 O O . PRO A 1 276 ? -4.308 -8.458 -17.882 1.00 92.50 276 PRO A O 1
ATOM 2119 N N . LEU A 1 277 ? -4.531 -6.823 -16.349 1.00 93.50 277 LEU A N 1
ATOM 2120 C CA . LEU A 1 277 ? -3.278 -6.131 -16.659 1.00 93.50 277 LEU A CA 1
ATOM 2121 C C . LEU A 1 277 ? -2.088 -6.934 -16.133 1.00 93.50 277 LEU A C 1
ATOM 2123 O O . LEU A 1 277 ? -2.043 -7.283 -14.953 1.00 93.50 277 LEU A O 1
ATOM 2127 N N . LEU A 1 278 ? -1.113 -7.175 -16.998 1.00 92.94 278 LEU A N 1
ATOM 2128 C CA . LEU A 1 278 ? 0.120 -7.882 -16.682 1.00 92.94 278 LEU A CA 1
ATOM 2129 C C . LEU A 1 278 ? 1.281 -6.903 -16.498 1.00 92.94 278 LEU A C 1
ATOM 2131 O O . LEU A 1 278 ? 1.249 -5.772 -16.996 1.00 92.94 278 LEU A O 1
ATOM 2135 N N . TYR A 1 279 ? 2.354 -7.355 -15.856 1.00 91.31 279 TYR A N 1
ATOM 2136 C CA . TYR A 1 279 ? 3.601 -6.590 -15.773 1.00 91.31 279 TYR A CA 1
ATOM 2137 C C . TYR A 1 279 ? 4.203 -6.255 -17.147 1.00 91.31 279 TYR A C 1
ATOM 2139 O O . TYR A 1 279 ? 4.843 -5.218 -17.283 1.00 91.31 279 TYR A O 1
ATOM 2147 N N . THR A 1 280 ? 3.956 -7.051 -18.192 1.00 87.44 280 THR A N 1
ATOM 2148 C CA . THR A 1 280 ? 4.291 -6.681 -19.588 1.00 87.44 280 THR A CA 1
ATOM 2149 C C . THR A 1 280 ? 3.565 -5.424 -20.064 1.00 87.44 280 THR A C 1
ATOM 2151 O O . THR A 1 280 ? 4.148 -4.591 -20.750 1.00 87.44 280 THR A O 1
ATOM 2154 N N . ASN A 1 281 ? 2.306 -5.219 -19.669 1.00 89.88 281 ASN A N 1
ATOM 2155 C CA . ASN A 1 281 ? 1.600 -3.981 -20.006 1.00 89.88 281 ASN A CA 1
ATOM 2156 C C . ASN A 1 281 ? 2.187 -2.786 -19.256 1.00 89.88 281 ASN A C 1
ATOM 2158 O O . ASN A 1 281 ? 2.263 -1.689 -19.808 1.00 89.88 281 ASN A O 1
ATOM 2162 N N . LEU A 1 282 ? 2.612 -3.004 -18.010 1.00 89.44 282 LEU A N 1
ATOM 2163 C CA . LEU A 1 282 ? 3.301 -1.986 -17.229 1.00 89.44 282 LEU A CA 1
ATOM 2164 C C . LEU A 1 282 ? 4.678 -1.657 -17.823 1.00 89.44 282 LEU A C 1
ATOM 2166 O O . LEU A 1 282 ? 5.036 -0.487 -17.886 1.00 89.44 282 LEU A O 1
ATOM 2170 N N . LEU A 1 283 ? 5.406 -2.652 -18.339 1.00 86.44 283 LEU A N 1
ATOM 2171 C CA . LEU A 1 283 ? 6.645 -2.433 -19.086 1.00 86.44 283 LEU A CA 1
ATOM 2172 C C . LEU A 1 283 ? 6.407 -1.507 -20.283 1.00 86.44 283 LEU A C 1
ATOM 2174 O O . LEU A 1 283 ? 7.112 -0.513 -20.421 1.00 86.44 283 LEU A O 1
ATOM 2178 N N . HIS A 1 284 ? 5.371 -1.765 -21.090 1.00 86.06 284 HIS A N 1
ATOM 2179 C CA . HIS A 1 284 ? 5.021 -0.896 -22.221 1.00 86.06 284 HIS A CA 1
ATOM 2180 C C . HIS A 1 284 ? 4.694 0.541 -21.795 1.00 86.06 284 HIS A C 1
ATOM 2182 O O . HIS A 1 284 ? 5.046 1.490 -22.488 1.00 86.06 284 HIS A O 1
ATOM 2188 N N . TYR A 1 285 ? 4.053 0.723 -20.638 1.00 88.12 285 TYR A N 1
ATOM 2189 C CA . TYR A 1 285 ? 3.840 2.052 -20.059 1.00 88.12 285 TYR A CA 1
ATOM 2190 C C . TYR A 1 285 ? 5.154 2.746 -19.668 1.00 88.12 285 TYR A C 1
ATOM 2192 O O . TYR A 1 285 ? 5.261 3.968 -19.779 1.00 88.12 285 TYR A O 1
ATOM 2200 N N . LEU A 1 286 ? 6.153 1.980 -19.230 1.00 86.94 286 LEU A N 1
ATOM 2201 C CA . LEU A 1 286 ? 7.462 2.488 -18.827 1.00 86.94 286 LEU A CA 1
ATOM 2202 C C . LEU A 1 286 ? 8.430 2.689 -20.008 1.00 86.94 286 LEU A C 1
ATOM 2204 O O . LEU A 1 286 ? 9.371 3.461 -19.845 1.00 86.94 286 LEU A O 1
ATOM 2208 N N . LEU A 1 287 ? 8.184 2.098 -21.191 1.00 84.69 287 LEU A N 1
ATOM 2209 C CA . LEU A 1 287 ? 9.000 2.251 -22.418 1.00 84.69 287 LEU A CA 1
ATOM 2210 C C . LEU A 1 287 ? 9.498 3.684 -22.682 1.00 84.69 287 LEU A C 1
ATOM 2212 O O . LEU A 1 287 ? 10.706 3.880 -22.840 1.00 84.69 287 LEU A O 1
ATOM 2216 N N . PRO A 1 288 ? 8.641 4.725 -22.639 1.00 84.19 288 PRO A N 1
ATOM 2217 C CA . PRO A 1 288 ? 9.090 6.096 -22.869 1.00 84.19 288 PRO A CA 1
ATOM 2218 C C . PRO A 1 288 ? 10.117 6.602 -21.844 1.00 84.19 288 PRO A C 1
ATOM 2220 O O . PRO A 1 288 ? 10.895 7.498 -22.162 1.00 84.19 288 PRO A O 1
ATOM 2223 N N . ARG A 1 289 ? 10.128 6.049 -20.623 1.00 80.69 289 ARG A N 1
ATOM 2224 C CA . ARG A 1 289 ? 11.088 6.414 -19.570 1.00 80.69 289 ARG A CA 1
ATOM 2225 C C . ARG A 1 289 ? 12.472 5.813 -19.833 1.00 80.69 289 ARG A C 1
ATOM 2227 O O . ARG A 1 289 ? 13.454 6.497 -19.577 1.00 80.69 289 ARG A O 1
ATOM 2234 N N . PHE A 1 290 ? 12.551 4.612 -20.413 1.00 76.06 290 PHE A N 1
ATOM 2235 C CA . PHE A 1 290 ? 13.827 4.004 -20.828 1.00 76.06 290 PHE A CA 1
ATOM 2236 C C . PHE A 1 290 ? 14.470 4.747 -22.010 1.00 76.06 290 PHE A C 1
ATOM 2238 O O . PHE A 1 290 ? 15.685 4.860 -22.090 1.00 76.06 290 PHE A O 1
ATOM 2245 N N . ASN A 1 291 ? 13.662 5.328 -22.902 1.00 67.94 291 ASN A N 1
ATOM 2246 C CA . ASN A 1 291 ? 14.167 6.174 -23.991 1.00 67.94 291 ASN A CA 1
ATOM 2247 C C . ASN A 1 291 ? 14.663 7.553 -23.514 1.00 67.94 291 ASN A C 1
ATOM 2249 O O . ASN A 1 291 ? 15.422 8.215 -24.218 1.00 67.94 291 ASN A O 1
ATOM 2253 N N . ALA A 1 292 ? 14.210 8.007 -22.341 1.00 59.69 292 ALA A N 1
ATOM 2254 C CA . ALA A 1 292 ? 14.570 9.301 -21.763 1.00 59.69 292 ALA A CA 1
ATOM 2255 C C . ALA A 1 292 ? 15.756 9.229 -20.785 1.00 59.69 292 ALA A C 1
ATOM 2257 O O . ALA A 1 292 ? 16.274 10.277 -20.393 1.00 59.69 292 ALA A O 1
ATOM 2258 N N . SER A 1 293 ? 16.177 8.030 -20.369 1.00 58.22 293 SER A N 1
ATOM 2259 C CA . SER A 1 293 ? 17.353 7.853 -19.516 1.00 58.22 293 SER A CA 1
ATOM 2260 C C . SER A 1 293 ? 18.630 8.107 -20.323 1.00 58.22 293 SER A C 1
ATOM 2262 O O . SER A 1 293 ? 19.035 7.283 -21.139 1.00 58.22 293 SER A O 1
ATOM 2264 N N . ASP A 1 294 ? 19.238 9.272 -20.104 1.00 58.91 294 ASP A N 1
ATOM 2265 C CA . ASP A 1 294 ? 20.581 9.628 -20.580 1.00 58.91 294 ASP A CA 1
ATOM 2266 C C . ASP A 1 294 ? 21.658 8.897 -19.744 1.00 58.91 294 ASP A C 1
ATOM 2268 O O . ASP A 1 294 ? 21.353 8.226 -18.757 1.00 58.91 294 ASP A O 1
ATOM 2272 N N . HIS A 1 295 ? 22.938 9.078 -20.070 1.00 57.19 295 HIS A N 1
ATOM 2273 C CA . HIS A 1 295 ? 24.092 8.505 -19.364 1.00 57.19 295 HIS A CA 1
ATOM 2274 C C . HIS A 1 295 ? 24.205 8.876 -17.861 1.00 57.19 295 HIS A C 1
ATOM 2276 O O . HIS A 1 295 ? 25.131 8.406 -17.195 1.00 57.19 295 HIS A O 1
ATOM 2282 N N . ASP A 1 296 ? 23.301 9.708 -17.322 1.00 65.50 296 ASP A N 1
ATOM 2283 C CA . ASP A 1 296 ? 23.243 10.152 -15.917 1.00 65.50 296 ASP A CA 1
ATOM 2284 C C . ASP A 1 296 ? 22.152 9.438 -15.094 1.00 65.50 296 ASP A C 1
ATOM 2286 O O . ASP A 1 296 ? 21.482 10.003 -14.224 1.00 65.50 296 ASP A O 1
ATOM 2290 N N . TRP A 1 297 ? 21.954 8.165 -15.406 1.00 72.19 297 TRP A N 1
ATOM 2291 C CA . TRP A 1 297 ? 20.940 7.316 -14.807 1.00 72.19 297 TRP A CA 1
ATOM 2292 C C . TRP A 1 297 ? 21.580 6.159 -14.027 1.00 72.19 297 TRP A C 1
ATOM 2294 O O . TRP A 1 297 ? 22.652 5.671 -14.404 1.00 72.19 297 TRP A O 1
ATOM 2304 N N . GLN A 1 298 ? 20.953 5.730 -12.925 1.00 69.50 298 GLN A N 1
ATOM 2305 C CA . GLN A 1 298 ? 21.417 4.621 -12.087 1.00 69.50 298 GLN A CA 1
ATOM 2306 C C . GLN A 1 298 ? 20.363 3.514 -11.999 1.00 69.50 298 GLN A C 1
ATOM 2308 O O . GLN A 1 298 ? 19.420 3.577 -11.206 1.00 69.50 298 GLN A O 1
ATOM 2313 N N . ASN A 1 299 ? 20.580 2.455 -12.775 1.00 69.88 299 ASN A N 1
ATOM 2314 C CA . ASN A 1 299 ? 19.870 1.187 -12.621 1.00 69.88 299 ASN A CA 1
ATOM 2315 C C . ASN A 1 299 ? 20.302 0.525 -11.294 1.00 69.88 299 ASN A C 1
ATOM 2317 O O . ASN A 1 299 ? 21.440 0.704 -10.881 1.00 69.88 299 ASN A O 1
ATOM 2321 N N . ASN A 1 300 ? 19.410 -0.204 -10.610 1.00 63.12 300 ASN A N 1
ATOM 2322 C CA . ASN A 1 300 ? 19.681 -1.057 -9.426 1.00 63.12 300 ASN A CA 1
ATOM 2323 C C . ASN A 1 300 ? 20.187 -0.436 -8.096 1.00 63.12 300 ASN A C 1
ATOM 2325 O O . ASN A 1 300 ? 20.633 -1.171 -7.214 1.00 63.12 300 ASN A O 1
ATOM 2329 N N . ASN A 1 301 ? 20.086 0.878 -7.871 1.00 54.59 301 ASN A N 1
ATOM 2330 C CA . ASN A 1 301 ? 20.758 1.512 -6.722 1.00 54.59 301 ASN A CA 1
ATOM 2331 C C . ASN A 1 301 ? 20.205 1.150 -5.318 1.00 54.59 301 ASN A C 1
ATOM 2333 O O . ASN A 1 301 ? 20.948 1.201 -4.339 1.00 54.59 301 ASN A O 1
ATOM 2337 N N . ARG A 1 302 ? 18.918 0.794 -5.173 1.00 51.66 302 ARG A N 1
ATOM 2338 C CA . ARG A 1 302 ? 18.293 0.655 -3.837 1.00 51.66 302 ARG A CA 1
ATOM 2339 C C . ARG A 1 302 ? 18.496 -0.696 -3.155 1.00 51.66 302 ARG A C 1
ATOM 2341 O O . ARG A 1 302 ? 18.512 -0.749 -1.928 1.00 51.66 302 ARG A O 1
ATOM 2348 N N . GLN A 1 303 ? 18.668 -1.772 -3.915 1.00 43.62 303 GLN A N 1
ATOM 2349 C CA . GLN A 1 303 ? 18.947 -3.112 -3.399 1.00 43.62 303 GLN A CA 1
ATOM 2350 C C . GLN A 1 303 ? 19.751 -3.863 -4.470 1.00 43.62 303 GLN A C 1
ATOM 2352 O O . GLN A 1 303 ? 19.237 -4.024 -5.579 1.00 43.62 303 GLN A O 1
ATOM 2357 N N . PRO A 1 304 ? 20.968 -4.361 -4.189 1.00 41.97 304 PRO A N 1
ATOM 2358 C CA . PRO A 1 304 ? 21.565 -5.382 -5.036 1.00 41.97 304 PRO A CA 1
ATOM 2359 C C . PRO A 1 304 ? 20.690 -6.623 -4.894 1.00 41.97 304 PRO A C 1
ATOM 2361 O O . PRO A 1 304 ? 20.781 -7.319 -3.888 1.00 41.97 304 PRO A O 1
ATOM 2364 N N . ILE A 1 305 ? 19.787 -6.860 -5.844 1.00 44.72 305 ILE A N 1
ATOM 2365 C CA . ILE A 1 305 ? 18.915 -8.031 -5.801 1.00 44.72 305 ILE A CA 1
ATOM 2366 C C . ILE A 1 305 ? 19.814 -9.234 -6.083 1.00 44.72 305 ILE A C 1
ATOM 2368 O O . ILE A 1 305 ? 20.277 -9.398 -7.219 1.00 44.72 305 ILE A O 1
ATOM 2372 N N . PRO A 1 306 ? 20.112 -10.074 -5.073 1.00 37.03 306 PRO A N 1
ATOM 2373 C CA . PRO A 1 306 ? 20.836 -11.305 -5.322 1.00 37.03 306 PRO A CA 1
ATOM 2374 C C . PRO A 1 306 ? 19.963 -12.094 -6.298 1.00 37.03 306 PRO A C 1
ATOM 2376 O O . PRO A 1 306 ? 18.757 -12.180 -6.085 1.00 37.03 306 PRO A O 1
ATOM 2379 N N . HIS A 1 307 ? 20.549 -12.637 -7.364 1.00 45.12 307 HIS A N 1
ATOM 2380 C CA . HIS A 1 307 ? 19.875 -13.417 -8.419 1.00 45.12 307 HIS A CA 1
ATOM 2381 C C . HIS A 1 307 ? 19.338 -12.647 -9.634 1.00 45.12 307 HIS A C 1
ATOM 2383 O O . HIS A 1 307 ? 18.894 -13.293 -10.580 1.00 45.12 307 HIS A O 1
ATOM 2389 N N . VAL A 1 308 ? 19.475 -11.319 -9.702 1.00 52.00 308 VAL A N 1
ATOM 2390 C CA . VAL A 1 308 ? 19.421 -10.636 -11.002 1.00 52.00 308 VAL A CA 1
ATOM 2391 C C . VAL A 1 308 ? 20.779 -10.841 -11.663 1.00 52.00 308 VAL A C 1
ATOM 2393 O O . VAL A 1 308 ? 21.780 -10.300 -11.209 1.00 52.00 308 VAL A O 1
ATOM 2396 N N . TYR A 1 309 ? 20.837 -11.739 -12.645 1.00 53.06 309 TYR A N 1
ATOM 2397 C CA . TYR A 1 309 ? 22.077 -12.183 -13.282 1.00 53.06 309 TYR A CA 1
ATOM 2398 C C . TYR A 1 309 ? 22.782 -11.034 -14.017 1.00 53.06 309 TYR A C 1
ATOM 2400 O O . TYR A 1 309 ? 22.629 -10.882 -15.230 1.00 53.06 309 TYR A O 1
ATOM 2408 N N . ASP A 1 310 ? 23.578 -10.254 -13.290 1.00 63.75 310 ASP A N 1
ATOM 2409 C CA . ASP A 1 310 ? 24.618 -9.419 -13.870 1.00 63.75 310 ASP A CA 1
ATOM 2410 C C . ASP A 1 310 ? 25.665 -10.359 -14.469 1.00 63.75 310 ASP A C 1
ATOM 2412 O O . ASP A 1 310 ? 26.437 -11.009 -13.756 1.00 63.75 310 ASP A O 1
ATOM 2416 N N . ILE A 1 311 ? 25.687 -10.471 -15.793 1.00 62.38 311 ILE A N 1
ATOM 2417 C CA . ILE A 1 311 ? 26.819 -11.065 -16.488 1.00 62.38 311 ILE A CA 1
ATOM 2418 C C . ILE A 1 311 ? 27.949 -10.050 -16.333 1.00 62.38 311 ILE A C 1
ATOM 2420 O O . ILE A 1 311 ? 27.973 -9.002 -16.980 1.00 62.38 311 ILE A O 1
ATOM 2424 N N . VAL A 1 312 ? 28.865 -10.345 -15.418 1.00 64.31 312 VAL A N 1
ATOM 2425 C CA . VAL A 1 312 ? 30.157 -9.672 -15.359 1.00 64.31 312 VAL A CA 1
ATOM 2426 C C . VAL A 1 312 ? 31.009 -10.339 -16.434 1.00 64.31 312 VAL A C 1
ATOM 2428 O O . VAL A 1 312 ? 31.223 -11.550 -16.348 1.00 64.31 312 VAL A O 1
ATOM 2431 N N . PRO A 1 313 ? 31.433 -9.614 -17.474 1.00 60.19 313 PRO A N 1
ATOM 2432 C CA . PRO A 1 313 ? 32.322 -10.176 -18.482 1.00 60.19 313 PRO A CA 1
ATOM 2433 C C . PRO A 1 313 ? 33.641 -10.579 -17.810 1.00 60.19 313 PRO A C 1
ATOM 2435 O O . PRO A 1 313 ? 34.097 -9.859 -16.922 1.00 60.19 313 PRO A O 1
ATOM 2438 N N . ASP A 1 314 ? 34.237 -11.707 -18.213 1.00 56.72 314 ASP A N 1
ATOM 2439 C CA . ASP A 1 314 ? 35.599 -12.069 -17.787 1.00 56.72 314 ASP A CA 1
ATOM 2440 C C . ASP A 1 314 ? 36.575 -10.915 -18.102 1.00 56.72 314 ASP A C 1
ATOM 2442 O O . ASP A 1 314 ? 36.345 -10.164 -19.054 1.00 56.72 314 ASP A O 1
ATOM 2446 N N . ASP A 1 315 ? 37.639 -10.781 -17.297 1.00 53.91 315 ASP A N 1
ATOM 2447 C CA . ASP A 1 315 ? 38.678 -9.729 -17.327 1.00 53.91 315 ASP A CA 1
ATOM 2448 C C . ASP A 1 315 ? 39.517 -9.705 -18.636 1.00 53.91 315 ASP A C 1
ATOM 2450 O O . ASP A 1 315 ? 40.747 -9.712 -18.609 1.00 53.91 315 ASP A O 1
ATOM 2454 N N . ASP A 1 316 ? 38.888 -9.700 -19.812 1.00 53.78 316 ASP A N 1
ATOM 2455 C CA . ASP A 1 316 ? 39.547 -9.338 -21.066 1.00 53.78 316 ASP A CA 1
ATOM 2456 C C . ASP A 1 316 ? 39.658 -7.803 -21.100 1.00 53.78 316 ASP A C 1
ATOM 2458 O O . ASP A 1 316 ? 38.691 -7.089 -21.386 1.00 53.78 316 ASP A O 1
ATOM 2462 N N . ASP A 1 317 ? 40.857 -7.314 -20.758 1.00 55.97 317 ASP A N 1
ATOM 2463 C CA . ASP A 1 317 ? 41.229 -5.924 -20.422 1.00 55.97 317 ASP A CA 1
ATOM 2464 C C . ASP A 1 317 ? 40.753 -4.822 -21.405 1.00 55.97 317 ASP A C 1
ATOM 2466 O O . ASP A 1 317 ? 40.777 -3.635 -21.065 1.00 55.97 317 ASP A O 1
ATOM 2470 N N . ASP A 1 318 ? 40.299 -5.169 -22.614 1.00 55.25 318 ASP A N 1
ATOM 2471 C CA . ASP A 1 318 ? 39.916 -4.208 -23.661 1.00 55.25 318 ASP A CA 1
ATOM 2472 C C . ASP A 1 318 ? 38.391 -4.030 -23.838 1.00 55.25 318 ASP A C 1
ATOM 2474 O O . ASP A 1 318 ? 37.942 -2.964 -24.261 1.00 55.25 318 ASP A O 1
ATOM 2478 N N . VAL A 1 319 ? 37.561 -5.030 -23.498 1.00 55.75 319 VAL A N 1
ATOM 2479 C CA . VAL A 1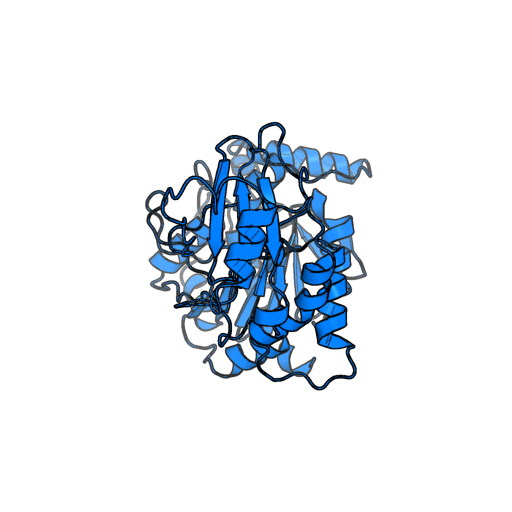 319 ? 36.109 -5.017 -23.814 1.00 55.75 319 VAL A CA 1
ATOM 2480 C C . VAL A 1 319 ? 35.255 -4.472 -22.661 1.00 55.75 319 VAL A C 1
ATOM 2482 O O . VAL A 1 319 ? 34.136 -4.009 -22.876 1.00 55.75 319 VAL A O 1
ATOM 2485 N N . SER A 1 320 ? 35.779 -4.446 -21.435 1.00 61.59 320 SER A N 1
ATOM 2486 C CA . SER A 1 320 ? 35.033 -4.046 -20.232 1.00 61.59 320 SER A CA 1
ATOM 2487 C C . SER A 1 320 ? 35.538 -2.758 -19.569 1.00 61.59 320 SER A C 1
ATOM 2489 O O . SER A 1 320 ? 34.989 -2.364 -18.546 1.00 61.59 320 SER A O 1
ATOM 2491 N N . SER A 1 321 ? 36.537 -2.069 -20.139 1.00 72.75 321 SER A N 1
ATOM 2492 C CA . SER A 1 321 ? 37.276 -0.981 -19.467 1.00 72.75 321 SER A CA 1
ATOM 2493 C C . SER A 1 321 ? 36.645 0.418 -19.566 1.00 72.75 321 SER A C 1
ATOM 2495 O O . SER A 1 321 ? 37.091 1.357 -18.896 1.00 72.75 321 SER A O 1
ATOM 2497 N N . THR A 1 322 ? 35.593 0.590 -20.378 1.00 83.62 322 THR A N 1
ATOM 2498 C CA . THR A 1 322 ? 34.865 1.864 -20.520 1.00 83.62 322 THR A CA 1
ATOM 2499 C C . THR A 1 322 ? 33.353 1.660 -20.591 1.00 83.62 322 THR A C 1
ATOM 2501 O O . THR A 1 322 ? 32.879 0.625 -21.051 1.00 83.62 322 THR A O 1
ATOM 2504 N N . ALA A 1 323 ? 32.583 2.693 -20.229 1.00 84.25 323 ALA A N 1
ATOM 2505 C CA . ALA A 1 323 ? 31.124 2.682 -20.369 1.00 84.25 323 ALA A CA 1
ATOM 2506 C C . ALA A 1 323 ? 30.654 2.417 -21.813 1.00 84.25 323 ALA A C 1
ATOM 2508 O O . ALA A 1 323 ? 29.726 1.645 -22.011 1.00 84.25 323 ALA A O 1
ATOM 2509 N N . HIS A 1 324 ? 31.332 2.984 -22.820 1.00 86.94 324 HIS A N 1
ATOM 2510 C CA . HIS A 1 324 ? 30.995 2.745 -24.231 1.00 86.94 324 HIS A CA 1
ATOM 2511 C C . HIS A 1 324 ? 31.232 1.286 -24.642 1.00 86.94 324 HIS A C 1
ATOM 2513 O O . HIS A 1 324 ? 30.445 0.723 -25.397 1.00 86.94 324 HIS A O 1
ATOM 2519 N N . ALA A 1 325 ? 32.306 0.666 -24.145 1.00 86.00 325 ALA A N 1
ATOM 2520 C CA . ALA A 1 325 ? 32.579 -0.744 -24.407 1.00 86.00 325 ALA A CA 1
ATOM 2521 C C . ALA A 1 325 ? 31.554 -1.652 -23.701 1.00 86.00 325 ALA A C 1
ATOM 2523 O O . ALA A 1 325 ? 31.072 -2.611 -24.297 1.00 86.00 325 ALA A O 1
ATOM 2524 N N . CYS A 1 326 ? 31.136 -1.285 -22.484 1.00 85.31 326 CYS A N 1
ATOM 2525 C CA . CYS A 1 326 ? 30.083 -1.981 -21.743 1.00 85.31 326 CYS A CA 1
ATOM 2526 C C . CYS A 1 326 ? 28.714 -1.906 -22.445 1.00 85.31 326 CYS A C 1
ATOM 2528 O O . CYS A 1 326 ? 28.020 -2.915 -22.563 1.00 85.31 326 CYS A O 1
ATOM 2530 N N . GLU A 1 327 ? 28.351 -0.736 -22.979 1.00 87.06 327 GLU A N 1
ATOM 2531 C CA . GLU A 1 327 ? 27.156 -0.576 -23.812 1.00 87.06 327 GLU A CA 1
ATOM 2532 C C . GLU A 1 327 ? 27.230 -1.450 -25.070 1.00 87.06 327 GLU A C 1
ATOM 2534 O O . GLU A 1 327 ? 26.302 -2.204 -25.355 1.00 87.06 327 GLU A O 1
ATOM 2539 N N . ALA A 1 328 ? 28.339 -1.384 -25.814 1.00 87.44 328 ALA A N 1
ATOM 2540 C CA . ALA A 1 328 ? 28.519 -2.174 -27.031 1.00 87.44 328 ALA A CA 1
ATOM 2541 C C . ALA A 1 328 ? 28.443 -3.684 -26.756 1.00 87.44 328 ALA A C 1
ATOM 2543 O O . ALA A 1 328 ? 27.895 -4.432 -27.564 1.00 87.44 328 ALA A O 1
ATOM 2544 N N . LEU A 1 329 ? 28.951 -4.123 -25.602 1.00 86.88 329 LEU A N 1
ATOM 2545 C CA . LEU A 1 329 ? 28.855 -5.508 -25.164 1.00 86.88 329 LEU A CA 1
ATOM 2546 C C . LEU A 1 329 ? 27.408 -5.933 -24.895 1.00 86.88 329 LEU A C 1
ATOM 2548 O O . LEU A 1 329 ? 27.022 -7.034 -25.281 1.00 86.88 329 LEU A O 1
ATOM 2552 N N . CYS A 1 330 ? 26.613 -5.072 -24.256 1.00 86.38 330 CYS A N 1
ATOM 2553 C CA . CYS A 1 330 ? 25.187 -5.319 -24.061 1.00 86.38 330 CYS A CA 1
ATOM 2554 C C . CYS A 1 330 ? 24.460 -5.434 -25.404 1.00 86.38 330 CYS A C 1
ATOM 2556 O O . CYS A 1 330 ? 23.790 -6.432 -25.643 1.00 86.38 330 CYS A O 1
ATOM 2558 N N . ARG A 1 331 ? 24.699 -4.492 -26.324 1.00 88.38 331 ARG A N 1
ATOM 2559 C CA . ARG A 1 331 ? 24.086 -4.497 -27.663 1.00 88.38 331 ARG A CA 1
ATOM 2560 C C . ARG A 1 331 ? 24.452 -5.710 -28.514 1.00 88.38 331 ARG A C 1
ATOM 2562 O O . ARG A 1 331 ? 23.692 -6.116 -29.381 1.00 88.38 331 ARG A O 1
ATOM 2569 N N . ALA A 1 332 ? 25.628 -6.293 -28.290 1.00 88.12 332 ALA A N 1
ATOM 2570 C CA . ALA A 1 332 ? 26.061 -7.508 -28.977 1.00 88.12 332 ALA A CA 1
ATOM 2571 C C . ALA A 1 332 ? 25.491 -8.801 -28.360 1.00 88.12 332 ALA A C 1
ATOM 2573 O O . ALA A 1 332 ? 25.744 -9.886 -28.885 1.00 88.12 332 ALA A O 1
ATOM 2574 N N . ASN A 1 333 ? 24.782 -8.709 -27.232 1.00 85.94 333 ASN A N 1
ATOM 2575 C CA . ASN A 1 333 ? 24.226 -9.841 -26.507 1.00 85.94 333 ASN A CA 1
ATOM 2576 C C . ASN A 1 333 ? 22.695 -9.799 -26.550 1.00 85.94 333 ASN A C 1
ATOM 2578 O O . ASN A 1 333 ? 22.080 -9.018 -25.831 1.00 85.94 333 ASN A O 1
ATOM 2582 N N . ASP A 1 334 ? 22.094 -10.718 -27.307 1.00 85.44 334 ASP A N 1
ATOM 2583 C CA . ASP A 1 334 ? 20.636 -10.849 -27.494 1.00 85.44 334 ASP A CA 1
ATOM 2584 C C . ASP A 1 334 ? 19.834 -11.048 -26.189 1.00 85.44 334 ASP A C 1
ATOM 2586 O O . ASP A 1 334 ? 18.606 -11.014 -26.187 1.00 85.44 334 ASP A O 1
ATOM 2590 N N . HIS A 1 335 ? 20.504 -11.315 -25.065 1.00 81.44 335 HIS A N 1
ATOM 2591 C CA . HIS A 1 335 ? 19.877 -11.463 -23.753 1.00 81.44 335 HIS A CA 1
ATOM 2592 C C . HIS A 1 335 ? 20.130 -10.274 -22.823 1.00 81.44 335 HIS A C 1
ATOM 2594 O O . HIS A 1 335 ? 19.753 -10.348 -21.657 1.00 81.44 335 HIS A O 1
ATOM 2600 N N . CYS A 1 336 ? 20.792 -9.213 -23.283 1.00 84.31 336 CYS A N 1
ATOM 2601 C CA . CYS A 1 336 ? 21.010 -8.019 -22.481 1.00 84.31 336 CYS A CA 1
ATOM 2602 C C . CYS A 1 336 ? 19.882 -7.003 -22.671 1.00 84.31 336 CYS A C 1
ATOM 2604 O O . CYS A 1 336 ? 19.642 -6.558 -23.789 1.00 84.31 336 CYS A O 1
ATOM 2606 N N . PHE A 1 337 ? 19.259 -6.577 -21.570 1.00 83.50 337 PHE A N 1
ATOM 2607 C CA . PHE A 1 337 ? 18.281 -5.484 -21.577 1.00 83.50 337 PHE A CA 1
ATOM 2608 C C . PHE A 1 337 ? 18.818 -4.185 -20.975 1.00 83.50 337 PHE A C 1
ATOM 2610 O O . PHE A 1 337 ? 18.353 -3.101 -21.325 1.00 83.50 337 PHE A O 1
ATOM 2617 N N . HIS A 1 338 ? 19.788 -4.260 -20.062 1.00 83.62 338 HIS A N 1
ATOM 2618 C CA . HIS A 1 338 ? 20.448 -3.073 -19.525 1.00 83.62 338 HIS A CA 1
ATOM 2619 C C . HIS A 1 338 ? 21.909 -3.334 -19.174 1.00 83.62 338 HIS A C 1
ATOM 2621 O O . HIS A 1 338 ? 22.304 -4.465 -18.889 1.00 83.62 338 HIS A O 1
ATOM 2627 N N . TRP A 1 339 ? 22.701 -2.267 -19.128 1.00 84.12 339 TRP A N 1
ATOM 2628 C CA . TRP A 1 339 ? 24.110 -2.302 -18.751 1.00 84.12 339 TRP A CA 1
ATOM 2629 C C . TRP A 1 339 ? 24.428 -1.255 -17.689 1.00 84.12 339 TRP A C 1
ATOM 2631 O O . TRP A 1 339 ? 23.757 -0.229 -17.571 1.00 84.12 339 TRP A O 1
ATOM 2641 N N . GLN A 1 340 ? 25.481 -1.515 -16.925 1.00 83.44 340 GLN A N 1
ATOM 2642 C CA . GLN A 1 340 ? 26.022 -0.613 -15.925 1.00 83.44 340 GLN A CA 1
ATOM 2643 C C . GLN A 1 340 ? 27.546 -0.679 -15.925 1.00 83.44 340 GLN A C 1
ATOM 2645 O O . GLN A 1 340 ? 28.147 -1.752 -15.938 1.00 83.44 340 GLN A O 1
ATOM 2650 N N . PHE A 1 341 ? 28.171 0.487 -15.844 1.00 82.19 341 PHE A N 1
ATOM 2651 C CA . PHE A 1 341 ? 29.605 0.650 -15.722 1.00 82.19 341 PHE A CA 1
ATOM 2652 C C . PHE A 1 341 ? 29.946 1.409 -14.440 1.00 82.19 341 PHE A C 1
ATOM 2654 O O . PHE A 1 341 ? 29.490 2.534 -14.241 1.00 82.19 341 PHE A O 1
ATOM 2661 N N . ASP A 1 342 ? 30.745 0.788 -13.578 1.00 79.88 342 ASP A N 1
ATOM 2662 C CA . ASP A 1 342 ? 31.331 1.397 -12.385 1.00 79.88 342 ASP A CA 1
ATOM 2663 C C . ASP A 1 342 ? 32.634 2.115 -12.774 1.00 79.88 342 ASP A C 1
ATOM 2665 O O . ASP A 1 342 ? 33.640 1.472 -13.088 1.00 79.88 342 ASP A O 1
ATOM 2669 N N . ASP A 1 343 ? 32.617 3.451 -12.781 1.00 77.44 343 ASP A N 1
ATOM 2670 C CA . ASP A 1 343 ? 33.769 4.274 -13.147 1.00 77.44 343 ASP A CA 1
ATOM 2671 C C . ASP A 1 343 ? 34.925 4.174 -12.154 1.00 77.44 343 ASP A C 1
ATOM 2673 O O . ASP A 1 343 ? 36.075 4.355 -12.572 1.00 77.44 343 ASP A O 1
ATOM 2677 N N . ASP A 1 344 ? 34.644 3.884 -10.884 1.00 78.75 344 ASP A N 1
ATOM 2678 C CA . ASP A 1 344 ? 35.645 3.827 -9.821 1.00 78.75 344 ASP A CA 1
ATOM 2679 C C . ASP A 1 344 ? 36.419 2.506 -9.893 1.00 78.75 344 ASP A C 1
ATOM 2681 O O . ASP A 1 344 ? 37.650 2.495 -9.846 1.00 78.75 344 ASP A O 1
ATOM 2685 N N . ASN A 1 345 ? 35.699 1.397 -10.086 1.00 76.50 345 ASN A N 1
ATOM 2686 C CA . ASN A 1 345 ? 36.275 0.051 -10.133 1.00 76.50 345 ASN A CA 1
ATOM 2687 C C . ASN A 1 345 ? 36.566 -0.456 -11.552 1.00 76.50 345 ASN A C 1
ATOM 2689 O O . ASN A 1 345 ? 37.089 -1.557 -11.700 1.00 76.50 345 ASN A O 1
ATOM 2693 N N . LYS A 1 346 ? 36.220 0.323 -12.587 1.00 79.00 346 LYS A N 1
ATOM 2694 C CA . LYS A 1 346 ? 36.325 -0.066 -14.007 1.00 79.00 346 LYS A CA 1
ATOM 2695 C C . LYS A 1 346 ? 35.645 -1.400 -14.304 1.00 79.00 346 LYS A C 1
ATOM 2697 O O . LYS A 1 346 ? 36.168 -2.224 -15.043 1.00 79.00 346 LYS A O 1
ATOM 2702 N N . ARG A 1 347 ? 34.462 -1.601 -13.721 1.00 78.69 347 ARG A N 1
ATOM 2703 C CA . ARG A 1 347 ? 33.717 -2.857 -13.827 1.00 78.69 347 ARG A CA 1
ATOM 2704 C C . ARG A 1 347 ? 32.466 -2.673 -14.674 1.00 78.69 347 ARG A C 1
ATOM 2706 O O . ARG A 1 347 ? 31.625 -1.831 -14.366 1.00 78.69 347 ARG A O 1
ATOM 2713 N N . CYS A 1 348 ? 32.336 -3.497 -15.708 1.00 82.94 348 CYS A N 1
ATOM 2714 C CA . CYS A 1 348 ? 31.123 -3.618 -16.511 1.00 82.94 348 CYS A CA 1
ATOM 2715 C C . CYS A 1 348 ? 30.202 -4.710 -15.949 1.00 82.94 348 CYS A C 1
ATOM 2717 O O . CYS A 1 348 ? 30.655 -5.731 -15.426 1.00 82.94 348 CYS A O 1
ATOM 2719 N N . SER A 1 349 ? 28.895 -4.499 -16.038 1.00 82.62 349 SER A N 1
ATOM 2720 C CA . SER A 1 349 ? 27.863 -5.483 -15.712 1.00 82.62 349 SER A CA 1
ATOM 2721 C C . SER A 1 349 ? 26.701 -5.317 -16.684 1.00 82.62 349 SER A C 1
ATOM 2723 O O . SER A 1 349 ? 26.265 -4.195 -16.936 1.00 82.62 349 SER A O 1
ATOM 2725 N N . ILE A 1 350 ? 26.222 -6.419 -17.253 1.00 83.56 350 ILE A N 1
ATOM 2726 C CA . ILE A 1 350 ? 25.067 -6.435 -18.159 1.00 83.56 350 ILE A CA 1
ATOM 2727 C C . ILE A 1 350 ? 23.990 -7.362 -17.598 1.00 83.56 350 ILE A C 1
ATOM 2729 O O . ILE A 1 350 ? 24.324 -8.387 -17.012 1.00 83.56 350 ILE A O 1
ATOM 2733 N N . SER A 1 351 ? 22.713 -7.041 -17.782 1.00 81.50 351 SER A N 1
ATOM 2734 C CA . SER A 1 351 ? 21.612 -7.764 -17.139 1.00 81.50 351 SER A CA 1
ATOM 2735 C C . SER A 1 351 ? 20.632 -8.357 -18.138 1.00 81.50 351 SER A C 1
ATOM 2737 O O . SER A 1 351 ? 20.283 -7.733 -19.141 1.00 81.50 351 SER A O 1
ATOM 2739 N N . ARG A 1 352 ? 20.124 -9.546 -17.796 1.00 81.31 352 ARG A N 1
ATOM 2740 C CA . ARG A 1 352 ? 18.994 -10.207 -18.472 1.00 81.31 352 ARG A CA 1
ATOM 2741 C C . ARG A 1 352 ? 17.631 -9.814 -17.912 1.00 81.31 352 ARG A C 1
ATOM 2743 O O . ARG A 1 352 ? 16.636 -10.474 -18.193 1.00 81.31 352 ARG A O 1
ATOM 2750 N N . SER A 1 353 ? 17.578 -8.779 -17.087 1.00 80.50 353 SER A N 1
ATOM 2751 C CA . SER A 1 353 ? 16.336 -8.215 -16.570 1.00 80.50 353 SER A CA 1
ATOM 2752 C C . SER A 1 353 ? 16.329 -6.706 -16.774 1.00 80.50 353 SER A C 1
ATOM 2754 O O . SER A 1 353 ? 17.364 -6.080 -16.990 1.00 80.50 353 SER A O 1
ATOM 2756 N N . ILE A 1 354 ? 15.151 -6.116 -16.701 1.00 80.62 354 ILE A N 1
ATOM 2757 C CA . ILE A 1 354 ? 14.917 -4.690 -16.840 1.00 80.62 354 ILE A CA 1
ATOM 2758 C C . ILE A 1 354 ? 14.566 -4.168 -15.456 1.00 80.62 354 ILE A C 1
ATOM 2760 O O . ILE A 1 354 ? 13.581 -4.594 -14.860 1.00 80.62 354 ILE A O 1
ATOM 2764 N N . GLN A 1 355 ? 15.350 -3.222 -14.960 1.00 80.94 355 GLN A N 1
ATOM 2765 C CA . GLN A 1 355 ? 15.013 -2.465 -13.766 1.00 80.94 355 GLN A CA 1
ATOM 2766 C C . GLN A 1 355 ? 15.154 -0.998 -14.116 1.00 80.94 355 GLN A C 1
ATOM 2768 O O . GLN A 1 355 ? 16.225 -0.584 -14.557 1.00 80.94 355 GLN A O 1
ATOM 2773 N N . LEU A 1 356 ? 14.069 -0.237 -13.964 1.00 79.12 356 LEU A N 1
ATOM 2774 C CA . LEU A 1 356 ? 14.062 1.153 -14.394 1.00 79.12 356 LEU A CA 1
ATOM 2775 C C . LEU A 1 356 ? 15.064 1.974 -13.594 1.00 79.12 356 LEU A C 1
ATOM 2777 O O . LEU A 1 356 ? 15.763 2.743 -14.216 1.00 79.12 356 LEU A O 1
ATOM 2781 N N . GLY A 1 357 ? 15.201 1.798 -12.280 1.00 78.62 357 GLY A N 1
ATOM 2782 C CA . GLY A 1 357 ? 16.123 2.599 -11.470 1.00 78.62 357 GLY A CA 1
ATOM 2783 C C . GLY A 1 357 ? 15.705 4.068 -11.366 1.00 78.62 357 GLY A C 1
ATOM 2784 O O . GLY A 1 357 ? 14.535 4.402 -11.541 1.00 78.62 357 GLY A O 1
ATOM 2785 N N . GLU A 1 358 ? 16.657 4.953 -11.069 1.00 73.31 358 GLU A N 1
ATOM 2786 C CA . GLU A 1 358 ? 16.384 6.373 -10.814 1.00 73.31 358 GLU A CA 1
ATOM 2787 C C . GLU A 1 358 ? 17.474 7.302 -11.396 1.00 73.31 358 GLU A C 1
ATOM 2789 O O . GLU A 1 358 ? 18.601 6.861 -11.650 1.00 73.31 358 GLU A O 1
ATOM 2794 N N . PRO A 1 359 ? 17.188 8.610 -11.589 1.00 69.81 359 PRO A N 1
ATOM 2795 C CA . PRO A 1 359 ? 18.216 9.585 -11.945 1.00 69.81 359 PRO A CA 1
ATOM 2796 C C . PRO A 1 359 ? 19.331 9.637 -10.896 1.00 69.81 359 PRO A C 1
ATOM 2798 O O . PRO A 1 359 ? 19.068 9.575 -9.689 1.00 69.81 359 PRO A O 1
ATOM 2801 N N . ARG A 1 360 ? 20.575 9.838 -11.342 1.00 64.06 360 ARG A N 1
ATOM 2802 C CA . ARG A 1 360 ? 21.730 9.957 -10.446 1.00 64.06 360 ARG A CA 1
ATOM 2803 C C . ARG A 1 360 ? 21.533 11.074 -9.410 1.00 64.06 360 ARG A C 1
ATOM 2805 O O . ARG A 1 360 ? 21.105 12.180 -9.725 1.00 64.06 360 ARG A O 1
ATOM 2812 N N . GLY A 1 361 ? 21.913 10.799 -8.159 1.00 55.94 361 GLY A N 1
ATOM 2813 C CA . GLY A 1 361 ? 22.022 11.817 -7.106 1.00 55.94 361 GLY A CA 1
ATOM 2814 C C . GLY A 1 361 ? 20.738 12.134 -6.333 1.00 55.94 361 GLY A C 1
ATOM 2815 O O . GLY A 1 361 ? 20.783 12.995 -5.457 1.00 55.94 361 GLY A O 1
ATOM 2816 N N . LYS A 1 362 ? 19.621 11.429 -6.576 1.00 54.34 362 LYS A N 1
ATOM 2817 C CA . LYS A 1 362 ? 18.398 11.595 -5.768 1.00 54.34 362 LYS A CA 1
ATOM 2818 C C . LYS A 1 362 ? 18.593 11.259 -4.274 1.00 54.34 362 LYS A C 1
ATOM 2820 O O . LYS A 1 362 ? 17.906 11.869 -3.461 1.00 54.34 362 LYS A O 1
ATOM 2825 N N . PHE A 1 363 ? 19.510 10.349 -3.896 1.00 49.22 363 PHE A N 1
ATOM 2826 C CA . PHE A 1 363 ? 19.573 9.843 -2.507 1.00 49.22 363 PHE A CA 1
ATOM 2827 C C . PHE A 1 363 ? 20.945 9.607 -1.845 1.00 49.22 363 PHE A C 1
ATOM 2829 O O . PHE A 1 363 ? 20.951 9.161 -0.699 1.00 49.22 363 PHE A O 1
ATOM 2836 N N . ALA A 1 364 ? 22.104 9.923 -2.440 1.00 46.62 364 ALA A N 1
ATOM 2837 C CA . ALA A 1 364 ? 23.356 9.793 -1.674 1.00 46.62 364 ALA A CA 1
ATOM 2838 C C . ALA A 1 364 ? 24.537 10.659 -2.139 1.00 46.62 364 ALA A C 1
ATOM 2840 O O . ALA A 1 364 ? 25.015 10.572 -3.270 1.00 46.62 364 ALA A O 1
ATOM 2841 N N . GLU A 1 365 ? 25.080 11.406 -1.175 1.00 41.97 365 GLU A N 1
ATOM 2842 C CA . GLU A 1 365 ? 26.505 11.713 -1.079 1.00 41.97 365 GLU A CA 1
ATOM 2843 C C . GLU A 1 365 ? 27.227 10.371 -0.815 1.00 41.97 365 GLU A C 1
ATOM 2845 O O . GLU A 1 365 ? 26.971 9.748 0.212 1.00 41.97 365 GLU A O 1
ATOM 2850 N N . ASN A 1 366 ? 28.098 9.908 -1.726 1.00 45.19 366 ASN A N 1
ATOM 2851 C CA . ASN A 1 366 ? 28.896 8.654 -1.673 1.00 45.19 366 ASN A CA 1
ATOM 2852 C C . ASN A 1 366 ? 28.379 7.406 -2.431 1.00 45.19 366 ASN A C 1
ATOM 2854 O O . ASN A 1 366 ? 28.771 6.291 -2.086 1.00 45.19 366 ASN A O 1
ATOM 2858 N N . VAL A 1 367 ? 27.575 7.539 -3.492 1.00 55.28 367 VAL A N 1
ATOM 2859 C CA . VAL A 1 367 ? 27.403 6.418 -4.448 1.00 55.28 367 VAL A CA 1
ATOM 2860 C C . VAL A 1 367 ? 28.597 6.381 -5.402 1.00 55.28 367 VAL A C 1
ATOM 2862 O O . VAL A 1 367 ? 29.004 7.433 -5.902 1.00 55.28 367 VAL A O 1
ATOM 2865 N N . ALA A 1 368 ? 29.133 5.183 -5.668 1.00 56.78 368 ALA A N 1
ATOM 2866 C CA . ALA A 1 368 ? 30.124 4.959 -6.723 1.00 56.78 368 ALA A CA 1
ATOM 2867 C C . ALA A 1 368 ? 29.675 5.636 -8.027 1.00 56.78 368 ALA A C 1
ATOM 2869 O O . ALA A 1 368 ? 28.477 5.656 -8.343 1.00 56.78 368 ALA A O 1
ATOM 2870 N N . GLN A 1 369 ? 30.614 6.210 -8.779 1.00 65.44 369 GLN A N 1
ATOM 2871 C CA . GLN A 1 369 ? 30.290 6.849 -10.052 1.00 65.44 369 GLN A CA 1
ATOM 2872 C C . GLN A 1 369 ? 29.868 5.777 -11.062 1.00 65.44 369 GLN A C 1
ATOM 2874 O O . GLN A 1 369 ? 30.687 5.182 -11.744 1.00 65.44 369 GLN A O 1
ATOM 2879 N N . LYS A 1 370 ? 28.572 5.483 -11.128 1.00 73.69 370 LYS A N 1
ATOM 2880 C CA . LYS A 1 370 ? 28.014 4.503 -12.059 1.00 73.69 370 LYS A CA 1
ATOM 2881 C C . LYS A 1 370 ? 27.337 5.210 -13.225 1.00 73.69 370 LYS A C 1
ATOM 2883 O O . LYS A 1 370 ? 26.611 6.181 -13.013 1.00 73.69 370 LYS A O 1
ATOM 2888 N N . ARG A 1 371 ? 27.558 4.691 -14.431 1.00 78.62 371 ARG A N 1
ATOM 2889 C CA . ARG A 1 371 ? 26.820 5.026 -15.656 1.00 78.62 371 ARG A CA 1
ATOM 2890 C C . ARG A 1 371 ? 26.009 3.814 -16.077 1.00 78.62 371 ARG A C 1
ATOM 2892 O O . ARG A 1 371 ? 26.509 2.698 -15.969 1.00 78.62 371 ARG A O 1
ATOM 2899 N N . SER A 1 372 ? 24.782 4.009 -16.537 1.00 81.19 372 SER A N 1
ATOM 2900 C CA . SER A 1 372 ? 23.934 2.905 -16.989 1.00 81.19 372 SER A CA 1
ATOM 2901 C C . SER A 1 372 ? 23.086 3.299 -18.190 1.00 81.19 372 SER A C 1
ATOM 2903 O O . SER A 1 372 ? 22.985 4.480 -18.522 1.00 81.19 372 SER A O 1
ATOM 2905 N N . GLY A 1 373 ? 22.526 2.297 -18.860 1.00 82.19 373 GLY A N 1
ATOM 2906 C CA . GLY A 1 373 ? 21.645 2.477 -20.006 1.00 82.19 373 GLY A CA 1
ATOM 2907 C C . GLY A 1 373 ? 20.890 1.197 -20.345 1.00 82.19 373 GLY A C 1
ATOM 2908 O O . GLY A 1 373 ? 21.161 0.131 -19.787 1.00 82.19 373 GLY A O 1
ATOM 2909 N N . PHE A 1 374 ? 19.941 1.318 -21.267 1.00 84.81 374 PHE A N 1
ATOM 2910 C CA . PHE A 1 374 ? 19.065 0.235 -21.709 1.00 84.81 374 PHE A CA 1
ATOM 2911 C C . PHE A 1 374 ? 19.299 -0.078 -23.180 1.00 84.81 374 PHE A C 1
ATOM 2913 O O . PHE A 1 374 ? 19.599 0.822 -23.968 1.00 84.81 374 PHE A O 1
ATOM 2920 N N . ASP A 1 375 ? 19.119 -1.343 -23.548 1.00 82.88 375 ASP A N 1
ATOM 2921 C CA . ASP A 1 375 ? 18.972 -1.724 -24.947 1.00 82.88 375 ASP A CA 1
ATOM 2922 C C . ASP A 1 375 ? 17.488 -1.865 -25.283 1.00 82.88 375 ASP A C 1
ATOM 2924 O O . ASP A 1 375 ? 16.889 -2.925 -25.117 1.00 82.88 375 ASP A O 1
ATOM 2928 N N . VAL A 1 376 ? 16.875 -0.754 -25.689 1.00 76.25 376 VAL A N 1
ATOM 2929 C CA . VAL A 1 376 ? 15.427 -0.685 -25.929 1.00 76.25 376 VAL A CA 1
ATOM 2930 C C . VAL A 1 376 ? 15.004 -1.570 -27.103 1.00 76.25 376 VAL A C 1
ATOM 2932 O O . VAL A 1 376 ? 13.911 -2.123 -27.052 1.00 76.25 376 VAL A O 1
ATOM 2935 N N . ASP A 1 377 ? 15.885 -1.805 -28.081 1.00 78.44 377 ASP A N 1
ATOM 2936 C CA . ASP A 1 377 ? 15.605 -2.688 -29.223 1.00 78.44 377 ASP A CA 1
ATOM 2937 C C . ASP A 1 377 ? 15.438 -4.156 -28.791 1.00 78.44 377 ASP A C 1
ATOM 2939 O O . ASP A 1 377 ? 14.750 -4.920 -29.459 1.00 78.44 377 ASP A O 1
ATOM 2943 N N . HIS A 1 378 ? 16.062 -4.564 -27.680 1.00 77.31 378 HIS A N 1
ATOM 2944 C CA . HIS A 1 378 ? 15.851 -5.887 -27.083 1.00 77.31 378 HIS A CA 1
ATOM 2945 C C . HIS A 1 378 ? 14.643 -5.928 -26.134 1.00 77.31 378 HIS A C 1
ATOM 2947 O O . HIS A 1 378 ? 14.179 -7.012 -25.783 1.00 77.31 378 HIS A O 1
ATOM 2953 N N . ILE A 1 379 ? 14.169 -4.770 -25.665 1.00 74.44 379 ILE A N 1
ATOM 2954 C CA . ILE A 1 379 ? 13.022 -4.657 -24.753 1.00 74.44 379 ILE A CA 1
ATOM 2955 C C . ILE A 1 379 ? 11.694 -4.631 -25.530 1.00 74.44 379 ILE A C 1
ATOM 2957 O O . ILE A 1 379 ? 10.696 -5.150 -25.020 1.00 74.44 379 ILE A O 1
ATOM 2961 N N . GLU A 1 380 ? 11.676 -4.011 -26.716 1.00 64.19 380 GLU A N 1
ATOM 2962 C CA . GLU A 1 380 ? 10.553 -4.009 -27.675 1.00 64.19 380 GLU A CA 1
ATOM 2963 C C . GLU A 1 380 ? 10.422 -5.338 -28.435 1.00 64.19 380 GLU A C 1
ATOM 2965 O O . GLU A 1 380 ? 9.259 -5.766 -28.651 1.00 64.19 380 GLU A O 1
#

Secondary structure (DSSP, 8-state):
-GGGGTTEEEEEE--TTTTTTHHHHHHHTTTTTS-GGGEEEEESS-EEETTEEEEESSTTS-HHHHHH-TTHHHHHHHHHHHHTT------HHHHHHHGGGHHHHHHHHHHH-TT-SEEEEEETT-EE-HHHHHHHHTTS-TTS--EEE-EEPTTTTTPPPEE-GGG-EEEEHHHHHHHTTTHHHH--SSS-STT----TT-S-HHHHHHHHHHHTT--EEE-TTTB----TTT-EESSTT-GGGSB--EE----HHHHHHHHHHHHH-SS---SSPBHHHHHHHHHHHHHH--TTEETT-S---TTS-EEPPP--TTTSSSHHHHHHHHHT-TT-SEEEEETTTTEEEEESSEE--EETTSS-TT---EEEEE-HHHH-

pLDDT: mean 84.2, std 14.43, range [37.03, 98.81]